Protein AF-A0A4P9YTF8-F1 (afdb_monomer_lite)

Radius of gyration: 35.46 Å; chains: 1; bounding box: 71×68×95 Å

pLDDT: mean 79.33, std 23.28, range [23.11, 98.44]

Sequence (533 aa):
MATDHIRYDVLARDALRGVLKHVLA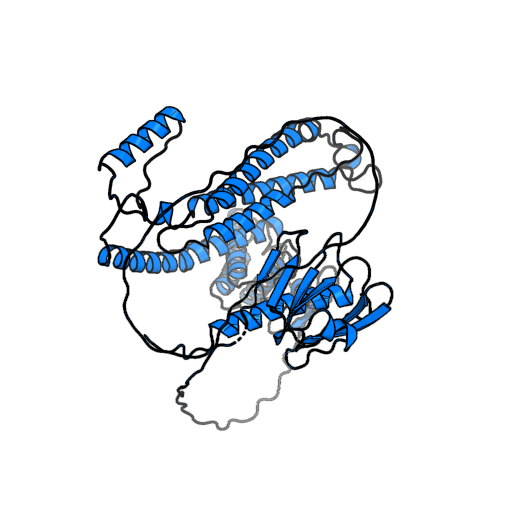DAAEHGLPGEHHFYITFMSKAEGVKISPRLLSQYPQEMTVILQHQFWDLVVTDDRFEVGLSFNGIPERLVIPFSAIKSFFDPSVQFGLQFEPVEESAAAADAPTVETLPVAAAPEAPAETDGEPVKQGEGAEVVRLDRFRKKRTAVASIGCEVLDFGIPKTHRKSIMAAQKKTTRTETDTFGPIEVPADHYWGAQTERSKHNFKIGNERMPMPIVRALAMVKLASAQTNLELGLLDQRRARAIVRAAREVIDGKLDDNFPLVVWQTGSGTQTNMNLNEVIANRASELLGGEPGTKKPVHPNDHVNMSQSSNDSFPTAMHIAAAERITHDLIPALTILLKALRQKEKAFAKIGGTAVGTGLNSKPRFAKLFAKQVASLTKLPFTSAQNKFEALASNDAYVFVHGAINSMATGLFKIANDIRLLGSGPRSGLGELILPENEPGSSIMPGKIFGNQTAITVAGSQGHFELNVYKPVLAHCMLQSIQLMADVARSFTEHCVVGIRADEKRID

InterPro domains:
  IPR000362 Fumarate lyase family [PR00149] (329-347)
  IPR000362 Fumarate lyase family [PR00149] (420-447)
  IPR000362 Fumarate lyase family [PR00149] (466-482)
  IPR005677 Fumarate hydratase, class II [PTHR11444] (190-376)
  IPR007481 Stringent starvation protein B [PF04386] (12-159)
  IPR008948 L-Aspartase-like [SSF48557] (200-532)
  IPR022761 Fumarate lyase, N-terminal [PF00206] (207-376)
  IPR024083 Fumarase/histidase, N-terminal [G3DSA:1.10.275.10] (200-332)
  IPR036760 SspB-like superfamily [G3DSA:2.30.30.220] (1-118)
  IPR036760 SspB-like superfamily [SSF101738] (4-116)

Organism: NCBI:txid1712513

Structure (mmCIF, N/CA/C/O backbone):
data_AF-A0A4P9YTF8-F1
#
_entry.id   AF-A0A4P9YTF8-F1
#
loop_
_atom_site.group_PDB
_atom_site.id
_atom_site.type_symbol
_atom_site.label_atom_id
_atom_site.label_alt_id
_atom_site.label_comp_id
_atom_site.label_asym_id
_atom_site.label_entity_id
_atom_site.label_seq_id
_atom_site.pdbx_PDB_ins_code
_atom_site.Cartn_x
_atom_site.Cartn_y
_atom_site.Cartn_z
_atom_site.occupancy
_atom_site.B_iso_or_equiv
_atom_site.auth_seq_id
_atom_site.auth_comp_id
_atom_site.auth_asym_id
_atom_site.auth_atom_id
_atom_site.pdbx_PDB_model_num
ATOM 1 N N . MET A 1 1 ? 28.345 -24.044 37.548 1.00 43.84 1 MET A N 1
ATOM 2 C CA . MET A 1 1 ? 27.914 -22.795 36.881 1.00 43.84 1 MET A CA 1
ATOM 3 C C . MET A 1 1 ? 28.983 -22.408 35.873 1.00 43.84 1 MET A C 1
ATOM 5 O O . MET A 1 1 ? 30.146 -22.687 36.141 1.00 43.84 1 MET A O 1
ATOM 9 N N . ALA A 1 2 ? 28.613 -21.836 34.727 1.00 44.56 2 ALA A N 1
ATOM 10 C CA . ALA A 1 2 ? 29.581 -21.314 33.761 1.00 44.56 2 ALA A CA 1
ATOM 11 C C . ALA A 1 2 ? 29.960 -19.871 34.127 1.00 44.56 2 ALA A C 1
ATOM 13 O O . ALA A 1 2 ? 29.093 -19.092 34.518 1.00 44.56 2 ALA A O 1
ATOM 14 N N . THR A 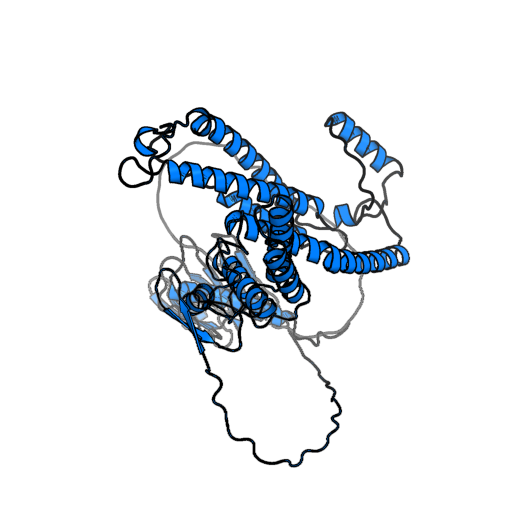1 3 ? 31.235 -19.516 34.001 1.00 43.81 3 THR A N 1
ATOM 15 C CA . THR A 1 3 ? 31.723 -18.142 34.187 1.00 43.81 3 THR A CA 1
ATOM 16 C C . THR A 1 3 ? 31.198 -17.246 33.055 1.00 43.81 3 THR A C 1
ATOM 18 O O . THR A 1 3 ? 31.310 -17.643 31.893 1.00 43.81 3 THR A O 1
ATOM 21 N N . ASP A 1 4 ? 30.669 -16.043 33.340 1.00 51.97 4 ASP A N 1
ATOM 22 C CA . ASP A 1 4 ? 30.296 -15.090 32.271 1.00 51.97 4 ASP A CA 1
ATOM 23 C C . ASP A 1 4 ? 31.542 -14.570 31.540 1.00 51.97 4 ASP A C 1
ATOM 25 O O . ASP A 1 4 ? 32.189 -13.587 31.928 1.00 51.97 4 ASP A O 1
ATOM 29 N N . HIS A 1 5 ? 31.838 -15.232 30.427 1.00 57.41 5 HIS A N 1
ATOM 30 C CA . HIS A 1 5 ? 32.914 -14.874 29.525 1.00 57.41 5 HIS A CA 1
ATOM 31 C C . HIS A 1 5 ? 32.518 -13.839 28.454 1.00 57.41 5 HIS A C 1
ATOM 33 O O . HIS A 1 5 ? 33.279 -13.630 27.516 1.00 57.41 5 HIS A O 1
ATOM 39 N N . ILE A 1 6 ? 31.368 -13.153 28.532 1.00 65.62 6 ILE A N 1
ATOM 40 C CA . ILE A 1 6 ? 30.933 -12.212 27.472 1.00 65.62 6 ILE A CA 1
ATOM 41 C C . ILE A 1 6 ? 30.528 -10.837 28.010 1.00 65.62 6 ILE A C 1
ATOM 43 O O . ILE A 1 6 ? 29.897 -10.039 27.327 1.00 65.62 6 ILE A O 1
ATOM 47 N N . ARG A 1 7 ? 31.096 -10.421 29.151 1.00 64.62 7 ARG A N 1
ATOM 48 C CA . ARG A 1 7 ? 31.203 -8.975 29.455 1.00 64.62 7 ARG A CA 1
ATOM 49 C C . ARG A 1 7 ? 29.799 -8.345 29.708 1.00 64.62 7 ARG A C 1
ATOM 51 O O . ARG A 1 7 ? 29.705 -7.119 29.738 1.00 64.62 7 ARG A O 1
ATOM 58 N N . TYR A 1 8 ? 28.720 -9.125 29.853 1.00 65.25 8 TYR A N 1
ATOM 59 C CA . TYR A 1 8 ? 27.355 -8.662 29.545 1.00 65.25 8 TYR A CA 1
ATOM 60 C C . TYR A 1 8 ? 26.780 -7.693 30.576 1.00 65.25 8 TYR A C 1
ATOM 62 O O . TYR A 1 8 ? 26.285 -6.627 30.208 1.00 65.25 8 TYR A O 1
ATOM 70 N N . ASP A 1 9 ? 26.890 -8.031 31.861 1.00 59.69 9 ASP A N 1
ATOM 71 C CA . ASP A 1 9 ? 26.256 -7.292 32.958 1.00 59.69 9 ASP A CA 1
ATOM 72 C C . ASP A 1 9 ? 26.713 -5.822 33.037 1.00 59.69 9 ASP A C 1
ATOM 74 O O . ASP A 1 9 ? 26.008 -4.963 33.561 1.00 59.69 9 ASP A O 1
ATOM 78 N N . VAL A 1 10 ? 27.890 -5.509 32.485 1.00 65.25 10 VAL A N 1
ATOM 79 C CA . VAL A 1 10 ? 28.408 -4.139 32.397 1.00 65.25 10 VAL A CA 1
ATOM 80 C C . VAL A 1 10 ? 28.419 -3.591 30.970 1.00 65.25 10 VAL A C 1
ATOM 82 O O . VAL A 1 10 ? 28.468 -2.379 30.824 1.00 65.25 10 VAL A O 1
ATOM 85 N N . LEU A 1 11 ? 28.300 -4.404 29.913 1.00 69.56 11 LEU A N 1
ATOM 86 C CA . LEU A 1 11 ? 27.902 -3.857 28.605 1.00 69.56 11 LEU A CA 1
ATOM 87 C C . LEU A 1 11 ? 26.519 -3.190 28.720 1.00 69.56 11 LEU A C 1
ATOM 89 O O . LEU A 1 11 ? 26.348 -2.068 28.254 1.00 69.56 11 LEU A O 1
ATOM 93 N N . ALA A 1 12 ? 25.588 -3.812 29.455 1.00 66.00 12 ALA A N 1
ATOM 94 C CA . ALA A 1 12 ? 24.305 -3.209 29.809 1.00 66.00 12 ALA A CA 1
ATOM 95 C C . ALA A 1 12 ? 24.459 -1.934 30.667 1.00 66.00 12 ALA A C 1
ATOM 97 O O . ALA A 1 12 ? 23.910 -0.893 30.315 1.00 66.00 12 ALA A O 1
ATOM 98 N N . ARG A 1 13 ? 25.239 -1.964 31.762 1.00 68.94 13 ARG A N 1
ATOM 99 C CA . ARG A 1 13 ? 25.428 -0.774 32.628 1.00 68.94 13 ARG A CA 1
ATOM 100 C C . ARG A 1 13 ? 26.130 0.388 31.932 1.00 68.94 13 ARG A C 1
ATOM 102 O O . ARG A 1 13 ? 25.816 1.534 32.235 1.00 68.94 13 ARG A O 1
ATOM 109 N N . ASP A 1 14 ? 27.087 0.118 31.051 1.00 68.94 14 ASP A N 1
ATOM 110 C CA . ASP A 1 14 ? 27.810 1.173 30.341 1.00 68.94 14 ASP A CA 1
ATOM 111 C C . ASP A 1 14 ? 26.921 1.775 29.232 1.00 68.94 14 ASP A C 1
ATOM 113 O O . ASP A 1 14 ? 26.930 2.989 29.045 1.00 68.94 14 ASP A O 1
ATOM 117 N N . ALA A 1 15 ? 26.046 0.978 28.600 1.00 76.25 15 ALA A N 1
ATOM 118 C CA . ALA A 1 15 ? 24.989 1.484 27.716 1.00 76.25 15 ALA A CA 1
ATOM 119 C C . ALA A 1 15 ? 23.932 2.324 28.467 1.00 76.25 15 ALA A C 1
ATOM 121 O O . ALA A 1 15 ? 23.572 3.406 28.008 1.00 76.25 15 ALA A O 1
ATOM 122 N N . LEU A 1 16 ? 23.486 1.893 29.655 1.00 77.56 16 LEU A N 1
ATOM 123 C CA . LEU A 1 16 ? 22.568 2.668 30.507 1.00 77.56 16 LEU A CA 1
ATOM 124 C C . LEU A 1 16 ? 23.203 3.971 31.027 1.00 77.56 16 LEU A C 1
ATOM 126 O O . LEU A 1 16 ? 22.519 4.983 31.154 1.00 77.56 16 LEU A O 1
ATOM 130 N N . ARG A 1 17 ? 24.521 3.990 31.269 1.00 79.94 17 ARG A N 1
ATOM 131 C CA . ARG A 1 17 ? 25.271 5.236 31.512 1.00 79.94 17 ARG A CA 1
ATOM 132 C C . ARG A 1 17 ? 25.348 6.120 30.265 1.00 79.94 17 ARG A C 1
ATOM 134 O O . ARG A 1 17 ? 25.341 7.336 30.408 1.00 79.94 17 ARG A O 1
ATOM 141 N N . GLY A 1 18 ? 25.348 5.537 29.066 1.00 81.44 18 GLY A N 1
ATOM 142 C CA . GLY A 1 18 ? 25.193 6.262 27.802 1.00 81.44 18 GLY A CA 1
ATOM 143 C C . GLY A 1 18 ? 23.864 7.021 27.699 1.00 81.44 18 GLY A C 1
ATOM 144 O O . GLY A 1 18 ? 23.867 8.167 27.259 1.00 81.44 18 GLY A O 1
ATOM 145 N N . VAL A 1 19 ? 22.756 6.441 28.183 1.00 83.50 19 VAL A N 1
ATOM 146 C CA . VAL A 1 19 ? 21.457 7.142 28.281 1.00 83.50 19 VAL A CA 1
ATOM 147 C C . VAL A 1 19 ? 21.575 8.359 29.200 1.00 83.50 19 VAL A C 1
ATOM 149 O O . VAL A 1 19 ? 21.207 9.461 28.809 1.00 83.50 19 VAL A O 1
ATOM 152 N N . LEU A 1 20 ? 22.160 8.187 30.390 1.00 85.00 20 LEU A N 1
ATOM 153 C CA . LEU A 1 20 ? 22.369 9.292 31.328 1.00 85.00 20 LEU A CA 1
ATOM 154 C C . LEU A 1 20 ? 23.300 10.379 30.762 1.00 85.00 20 LEU A C 1
ATOM 156 O O . LEU A 1 20 ? 23.028 11.564 30.929 1.00 85.00 20 LEU A O 1
ATOM 160 N N . LYS A 1 21 ? 24.367 9.997 30.051 1.00 88.81 21 LYS A N 1
ATOM 161 C CA . LYS A 1 21 ? 25.242 10.945 29.348 1.00 88.81 21 LYS A CA 1
ATOM 162 C C . LYS A 1 21 ? 24.460 11.771 28.324 1.00 88.81 21 LYS A C 1
ATOM 164 O O . LYS A 1 21 ? 24.641 12.981 28.290 1.00 88.81 21 LYS A O 1
ATOM 169 N N . HIS A 1 22 ? 23.603 11.139 27.521 1.00 88.62 22 HIS A N 1
ATOM 170 C CA . HIS A 1 22 ? 22.779 11.827 26.522 1.00 88.62 22 HIS A CA 1
ATOM 171 C C . HIS A 1 22 ? 21.803 12.806 27.191 1.00 88.62 22 HIS A C 1
ATOM 173 O O . HIS A 1 22 ? 21.816 13.982 26.861 1.00 88.62 22 HIS A O 1
ATOM 179 N N . VAL A 1 23 ? 21.065 12.366 28.217 1.00 88.31 23 VAL A N 1
ATOM 180 C CA . VAL A 1 23 ? 20.126 13.220 28.973 1.00 88.31 23 VAL A CA 1
ATOM 181 C C . VAL A 1 23 ? 20.815 14.446 29.589 1.00 88.31 23 VAL A C 1
ATOM 183 O O . VAL A 1 23 ? 20.271 15.546 29.529 1.00 88.31 23 VAL A O 1
ATOM 186 N N . LEU A 1 24 ? 22.021 14.294 30.151 1.00 89.00 24 LEU A N 1
ATOM 187 C CA . LEU A 1 24 ? 22.770 15.439 30.685 1.00 89.00 24 LEU A CA 1
ATOM 188 C C . LEU A 1 24 ? 23.413 16.308 29.595 1.00 89.00 24 LEU A C 1
ATOM 190 O O . LEU A 1 24 ? 23.619 17.492 29.837 1.00 89.00 24 LEU A O 1
ATOM 194 N N . ALA A 1 25 ? 23.757 15.754 28.428 1.00 88.56 25 ALA A N 1
ATOM 195 C CA . ALA A 1 25 ? 24.313 16.522 27.313 1.00 88.56 25 ALA A CA 1
ATOM 196 C C . ALA A 1 25 ? 23.235 17.401 26.662 1.00 88.56 25 ALA A C 1
ATOM 198 O O . ALA A 1 25 ? 23.452 18.595 26.474 1.00 88.56 25 ALA A O 1
ATOM 199 N N . ASP A 1 26 ? 22.046 16.846 26.431 1.00 86.31 26 ASP A N 1
ATOM 200 C CA . ASP A 1 26 ? 20.897 17.583 25.905 1.00 86.31 26 ASP A CA 1
ATOM 201 C C . ASP A 1 26 ? 20.505 18.715 26.870 1.00 86.31 26 ASP A C 1
ATOM 203 O O . ASP A 1 26 ? 20.289 19.848 26.439 1.00 86.31 26 ASP A O 1
ATOM 207 N N . ALA A 1 27 ? 20.519 18.437 28.183 1.00 86.31 27 ALA A N 1
ATOM 208 C CA . ALA A 1 27 ? 20.287 19.426 29.238 1.00 86.31 27 ALA A CA 1
ATOM 209 C C . ALA A 1 27 ? 21.423 20.457 29.410 1.00 86.31 27 ALA A C 1
ATOM 211 O O . ALA A 1 27 ? 21.187 21.537 29.953 1.00 86.31 27 ALA A O 1
ATOM 212 N N . ALA A 1 28 ? 22.644 20.151 28.961 1.00 85.94 28 ALA A N 1
ATOM 213 C CA . ALA A 1 28 ? 23.760 21.097 28.925 1.00 85.94 28 ALA A CA 1
ATOM 214 C C . ALA A 1 28 ? 23.636 22.084 27.755 1.00 85.94 28 ALA A C 1
ATOM 216 O O . ALA A 1 28 ? 23.964 23.258 27.904 1.00 85.94 28 ALA A O 1
ATOM 217 N N . GLU A 1 29 ? 23.157 21.611 26.602 1.00 84.81 29 GLU A N 1
ATOM 218 C CA . GLU A 1 29 ? 22.992 22.418 25.388 1.00 84.81 29 GLU A CA 1
ATOM 219 C C . GLU A 1 29 ? 21.699 23.255 25.405 1.00 84.81 29 GLU A C 1
ATOM 221 O O . GLU A 1 29 ? 21.708 24.407 24.971 1.00 84.81 29 GLU A O 1
ATOM 226 N N . HIS A 1 30 ? 20.603 22.715 25.951 1.00 82.69 30 HIS A N 1
ATOM 227 C CA . HIS A 1 30 ? 19.265 23.323 25.880 1.00 82.69 30 HIS A CA 1
ATOM 228 C C . HIS A 1 30 ? 18.701 23.796 27.233 1.00 82.69 30 HIS A C 1
ATOM 230 O O . HIS A 1 30 ? 17.647 24.433 27.267 1.00 82.69 30 HIS A O 1
ATOM 236 N N . GLY A 1 31 ? 19.376 23.492 28.347 1.00 79.06 31 GLY A N 1
ATOM 237 C CA . GLY A 1 31 ? 18.795 23.589 29.689 1.00 79.06 31 GLY A CA 1
ATOM 238 C C . GLY A 1 31 ? 17.821 22.440 29.989 1.00 79.06 31 GLY A C 1
ATOM 239 O O . GLY A 1 31 ? 17.573 21.572 29.152 1.00 79.06 31 GLY A O 1
ATOM 240 N N . LEU A 1 32 ? 17.255 22.416 31.200 1.00 79.25 32 LEU A N 1
ATOM 241 C CA . LEU A 1 32 ? 16.230 21.427 31.552 1.00 79.25 32 LEU A CA 1
ATOM 242 C C . LEU A 1 32 ? 14.880 21.809 30.914 1.00 79.25 32 LEU A C 1
ATOM 244 O O . LEU A 1 32 ? 14.420 22.936 31.113 1.00 79.25 32 LEU A O 1
ATOM 248 N N . PRO A 1 33 ? 14.228 20.909 30.154 1.00 66.62 33 PRO A N 1
ATOM 249 C CA . PRO A 1 33 ? 12.942 21.200 29.534 1.00 66.62 33 PRO A CA 1
ATOM 250 C C . PRO A 1 33 ? 11.803 21.136 30.564 1.00 66.62 33 PRO A C 1
ATOM 252 O O . PRO A 1 33 ? 11.663 20.150 31.282 1.00 66.62 33 PRO A O 1
ATOM 255 N N . GLY A 1 34 ? 10.933 22.148 30.595 1.00 75.56 34 GLY A N 1
ATOM 256 C CA . GLY A 1 34 ? 9.731 22.152 31.444 1.00 75.56 34 GLY A CA 1
ATOM 257 C C . GLY A 1 34 ? 10.029 21.943 32.937 1.00 75.56 34 GLY A C 1
ATOM 258 O O . GLY A 1 34 ? 10.942 22.551 33.483 1.00 75.56 34 GLY A O 1
ATOM 259 N N . GLU A 1 35 ? 9.261 21.064 33.585 1.00 77.25 35 GLU A N 1
ATOM 260 C CA . GLU A 1 35 ? 9.380 20.741 35.021 1.00 77.25 35 GLU A CA 1
ATOM 261 C C . GLU A 1 35 ? 10.365 19.584 35.317 1.00 77.25 35 GLU A C 1
ATOM 263 O O . GLU A 1 35 ? 10.378 19.027 36.422 1.00 77.25 35 GLU A O 1
ATOM 268 N N . HIS A 1 36 ? 11.165 19.146 34.337 1.00 81.81 36 HIS A N 1
ATOM 269 C CA . HIS A 1 36 ? 12.118 18.048 34.527 1.00 81.81 36 HIS A CA 1
ATOM 270 C C . HIS A 1 36 ? 13.233 18.437 35.503 1.00 81.81 36 HIS A C 1
ATOM 272 O O . HIS A 1 36 ? 13.834 19.506 35.383 1.00 81.81 36 HIS A O 1
ATOM 278 N N . HIS A 1 37 ? 13.536 17.557 36.461 1.00 86.25 37 HIS A N 1
ATOM 279 C CA . HIS A 1 37 ? 14.640 17.768 37.396 1.00 86.25 37 HIS A CA 1
ATOM 280 C C . HIS A 1 37 ? 15.275 16.459 37.868 1.00 86.25 37 HIS A C 1
ATOM 282 O O . HIS A 1 37 ? 14.602 15.455 38.082 1.00 86.25 37 HIS A O 1
ATOM 288 N N . PHE A 1 38 ? 16.601 16.461 37.995 1.00 89.62 38 PHE A N 1
ATOM 289 C CA . PHE A 1 38 ? 17.399 15.235 38.024 1.00 89.62 38 PHE A CA 1
ATOM 290 C C . PHE A 1 38 ? 18.110 15.032 39.360 1.00 89.62 38 PHE A C 1
ATOM 292 O O . PHE A 1 38 ? 19.009 15.797 39.709 1.00 89.62 38 PHE A O 1
ATOM 299 N N . TYR A 1 39 ? 17.771 13.951 40.062 1.00 89.62 39 TYR A N 1
ATOM 300 C CA . TYR A 1 39 ? 18.417 13.508 41.298 1.00 89.62 39 TYR A CA 1
ATOM 301 C C . TYR A 1 39 ? 19.579 12.578 40.932 1.00 89.62 39 TYR A C 1
ATOM 303 O O . TYR A 1 39 ? 19.372 11.405 40.613 1.00 89.62 39 TYR A O 1
ATOM 311 N N . ILE A 1 40 ? 20.807 13.100 40.942 1.00 90.75 40 ILE A N 1
ATOM 312 C CA . ILE A 1 40 ? 22.014 12.395 40.492 1.00 90.75 40 ILE A CA 1
ATOM 313 C C . ILE A 1 40 ? 22.856 11.980 41.698 1.00 90.75 40 ILE A C 1
ATOM 315 O O . ILE A 1 40 ? 23.479 12.802 42.368 1.00 90.75 40 ILE A O 1
ATOM 319 N N . THR A 1 41 ? 22.871 10.682 41.970 1.00 91.44 41 THR A N 1
ATOM 320 C CA . THR A 1 41 ? 23.426 10.050 43.171 1.00 91.44 41 THR A CA 1
ATOM 321 C C . THR A 1 41 ? 24.792 9.456 42.863 1.00 91.44 41 THR A C 1
ATOM 323 O O . THR A 1 41 ? 24.877 8.542 42.047 1.00 91.44 41 THR A O 1
ATOM 326 N N . PHE A 1 42 ? 25.865 9.912 43.516 1.00 91.69 42 PHE A N 1
ATOM 327 C CA . PHE A 1 42 ? 27.242 9.481 43.228 1.00 91.69 42 PHE A CA 1
ATOM 328 C C . PHE A 1 42 ? 28.100 9.268 44.487 1.00 91.69 42 PHE A C 1
ATOM 330 O O . PHE A 1 42 ? 27.911 9.905 45.526 1.00 91.69 42 PHE A O 1
ATOM 337 N N . MET A 1 43 ? 29.048 8.337 44.404 1.00 89.62 43 MET A N 1
ATOM 338 C CA . MET A 1 43 ? 29.990 8.020 45.483 1.00 89.62 43 MET A CA 1
ATOM 339 C C . MET A 1 43 ? 30.982 9.182 45.681 1.00 89.62 43 MET A C 1
ATOM 341 O O . MET A 1 43 ? 31.853 9.384 44.837 1.00 89.62 43 MET A O 1
ATOM 345 N N . SER A 1 44 ? 30.913 9.920 46.793 1.00 89.38 44 SER A N 1
ATOM 346 C CA . SER A 1 44 ? 31.718 11.137 47.033 1.00 89.38 44 SER A CA 1
ATOM 347 C C . SER A 1 44 ? 33.235 10.913 47.011 1.00 89.38 44 SER A C 1
ATOM 349 O O . SER A 1 44 ? 33.994 11.851 46.789 1.00 89.38 44 SER A O 1
ATOM 351 N N . LYS A 1 45 ? 33.676 9.675 47.276 1.00 87.75 45 LYS A N 1
ATOM 352 C CA . LYS A 1 45 ? 35.088 9.251 47.314 1.00 87.75 45 LYS A CA 1
ATOM 353 C C . LYS A 1 45 ? 35.508 8.364 46.134 1.00 87.75 45 LYS A C 1
ATOM 355 O O . LYS A 1 45 ? 36.585 7.774 46.183 1.00 87.75 45 LYS A O 1
ATOM 360 N N . ALA A 1 46 ? 34.676 8.214 45.102 1.00 84.50 46 ALA A N 1
ATOM 361 C CA . ALA A 1 46 ? 35.065 7.435 43.929 1.00 84.50 46 ALA A CA 1
ATOM 362 C C . ALA A 1 46 ? 36.167 8.130 43.115 1.00 84.50 46 ALA A C 1
ATOM 364 O O . ALA A 1 46 ? 36.277 9.356 43.083 1.00 84.50 46 ALA A O 1
ATOM 365 N N . GLU A 1 47 ? 36.975 7.321 42.434 1.00 82.38 47 GLU A N 1
ATOM 366 C CA . GLU A 1 47 ? 38.074 7.789 41.595 1.00 82.38 47 GLU A CA 1
ATOM 367 C C . GLU A 1 47 ? 37.584 8.789 40.533 1.00 82.38 47 GLU A C 1
ATOM 369 O O . GLU A 1 47 ? 36.597 8.551 39.837 1.00 82.38 47 GLU A O 1
ATOM 374 N N . GLY A 1 48 ? 38.269 9.931 40.436 1.00 84.81 48 GLY A N 1
ATOM 375 C CA . GLY A 1 48 ? 37.937 11.020 39.513 1.00 84.81 48 GLY A CA 1
ATOM 376 C C . GLY A 1 48 ? 36.855 11.999 39.995 1.00 84.81 48 GLY A C 1
ATOM 377 O O . GLY A 1 48 ? 36.718 13.058 39.382 1.00 84.81 48 GLY A O 1
ATOM 378 N N . VAL A 1 49 ? 36.132 11.714 41.087 1.00 91.38 49 VAL A N 1
ATOM 379 C CA . VAL A 1 49 ? 35.202 12.684 41.692 1.00 91.38 49 VAL A CA 1
ATOM 380 C C . VAL A 1 49 ? 35.986 13.844 42.312 1.00 91.38 49 VAL A C 1
ATOM 382 O O . VAL A 1 49 ? 36.952 13.630 43.045 1.00 91.38 49 VAL A O 1
ATOM 385 N N . LYS A 1 50 ? 35.558 15.084 42.049 1.00 92.44 50 LYS A N 1
ATOM 386 C CA . LYS A 1 50 ? 36.064 16.285 42.731 1.00 92.44 50 LYS A CA 1
ATOM 387 C C . LYS A 1 50 ? 34.894 17.084 43.294 1.00 92.44 50 LYS A C 1
ATOM 389 O O . LYS A 1 50 ? 34.072 17.595 42.539 1.00 92.44 50 LYS A O 1
ATOM 394 N N . ILE A 1 51 ? 34.866 17.202 44.615 1.00 91.75 51 ILE A N 1
ATOM 395 C CA . ILE A 1 51 ? 33.996 18.084 45.404 1.00 91.75 51 ILE A CA 1
ATOM 396 C C . ILE A 1 51 ? 34.875 18.743 46.483 1.00 91.75 51 ILE A C 1
ATOM 398 O O . ILE A 1 51 ? 35.978 18.252 46.745 1.00 91.75 51 ILE A O 1
ATOM 402 N N . SER A 1 52 ? 34.454 19.849 47.106 1.00 89.81 52 SER A N 1
ATOM 403 C CA . SER A 1 52 ? 35.311 20.501 48.111 1.00 89.81 52 SER A CA 1
ATOM 404 C C . SER A 1 52 ? 35.505 19.647 49.377 1.00 89.81 52 SER A C 1
ATOM 406 O O . SER A 1 52 ? 34.660 18.807 49.700 1.00 89.81 52 SER A O 1
ATOM 408 N N . PRO A 1 53 ? 36.555 19.908 50.182 1.00 87.06 53 PRO A N 1
ATOM 409 C CA . PRO A 1 53 ? 36.702 19.310 51.511 1.00 87.06 53 PRO A CA 1
ATOM 410 C C . PRO A 1 53 ? 35.516 19.584 52.454 1.00 87.06 53 PRO A C 1
ATOM 412 O O . PRO A 1 53 ? 35.283 18.807 53.380 1.00 87.06 53 PRO A O 1
ATOM 415 N N . ARG A 1 54 ? 34.734 20.650 52.212 1.00 90.25 54 ARG A N 1
ATOM 416 C CA . ARG A 1 54 ? 33.509 20.966 52.962 1.00 90.25 54 ARG A CA 1
ATOM 417 C C . ARG A 1 54 ? 32.416 19.945 52.644 1.00 90.25 54 ARG A C 1
ATOM 419 O O . ARG A 1 54 ? 31.963 19.240 53.541 1.00 90.25 54 ARG A O 1
ATOM 426 N N . LEU A 1 55 ? 32.073 19.777 51.366 1.00 86.69 55 LEU A N 1
ATOM 427 C CA . LEU A 1 55 ? 31.091 18.770 50.945 1.00 86.69 55 LEU A CA 1
ATOM 428 C C . LEU A 1 55 ? 31.570 17.340 51.232 1.00 86.69 55 LEU A C 1
ATOM 430 O O . LEU A 1 55 ? 30.774 16.504 51.643 1.00 86.69 55 LEU A O 1
ATOM 434 N N . LEU A 1 56 ? 32.869 17.059 51.095 1.00 88.56 56 LEU A N 1
ATOM 435 C CA . LEU A 1 56 ? 33.435 15.732 51.359 1.00 88.56 56 LEU A CA 1
ATOM 436 C C . LEU A 1 56 ? 33.491 15.367 52.850 1.00 88.56 56 LEU A C 1
ATOM 438 O O . LEU A 1 56 ? 33.515 14.183 53.179 1.00 88.56 56 LEU A O 1
ATOM 442 N N . SER A 1 57 ? 33.511 16.344 53.760 1.00 86.81 57 SER A N 1
ATOM 443 C CA . SER A 1 57 ? 33.388 16.073 55.200 1.00 86.81 57 SER A CA 1
ATOM 444 C C . SER A 1 57 ? 31.925 15.939 55.637 1.00 86.81 57 SER A C 1
ATOM 446 O O . SER A 1 57 ? 31.632 15.094 56.480 1.00 86.81 57 SER A O 1
ATOM 448 N N . GLN A 1 58 ? 31.003 16.684 55.015 1.00 85.31 58 GLN A N 1
ATOM 449 C CA . GLN A 1 58 ? 29.560 16.593 55.272 1.00 85.31 58 GLN A CA 1
ATOM 450 C C . GLN A 1 58 ? 28.902 15.340 54.654 1.00 85.31 58 GLN A C 1
ATOM 452 O O . GLN A 1 58 ? 28.040 14.730 55.282 1.00 85.31 58 GLN A O 1
ATOM 457 N N . TYR A 1 59 ? 29.341 14.912 53.465 1.00 86.94 59 TYR A N 1
ATOM 458 C CA . TYR A 1 59 ? 28.820 13.750 52.729 1.00 86.94 59 TYR A CA 1
ATOM 459 C C . TYR A 1 59 ? 29.942 12.729 52.435 1.00 86.94 59 TYR A C 1
ATOM 461 O O . TYR A 1 59 ? 30.294 12.491 51.275 1.00 86.94 59 TYR A O 1
ATOM 469 N N . PRO A 1 60 ? 30.544 12.106 53.471 1.00 82.69 60 PRO A N 1
ATOM 470 C CA . PRO A 1 60 ? 31.861 11.464 53.390 1.00 82.69 60 PRO A CA 1
ATOM 471 C C . PRO A 1 60 ? 31.901 10.086 52.729 1.00 82.69 60 PRO A C 1
ATOM 473 O O . PRO A 1 60 ? 32.980 9.507 52.622 1.00 82.69 60 PRO A O 1
ATOM 476 N N . GLN A 1 61 ? 30.767 9.538 52.310 1.00 83.56 61 GLN A N 1
ATOM 477 C CA . GLN A 1 61 ? 30.714 8.330 51.478 1.00 83.56 61 GLN A CA 1
ATOM 478 C C . GLN A 1 61 ? 30.062 8.640 50.131 1.00 83.56 61 GLN A C 1
ATOM 480 O O . GLN A 1 61 ? 30.507 8.182 49.080 1.00 83.56 61 GLN A O 1
ATOM 485 N N . GLU A 1 62 ? 28.978 9.408 50.186 1.00 88.00 62 GLU A N 1
ATOM 486 C CA . GLU A 1 62 ? 27.854 9.276 49.279 1.00 88.00 62 GLU A CA 1
ATOM 487 C C . GLU A 1 62 ? 27.051 10.587 49.262 1.00 88.00 62 GLU A C 1
ATOM 489 O O . GLU A 1 62 ? 26.490 10.975 50.285 1.00 88.00 62 GLU A O 1
ATOM 494 N N . MET A 1 63 ? 27.002 11.264 48.111 1.00 89.75 63 MET A N 1
ATOM 495 C CA . MET A 1 63 ? 26.274 12.521 47.894 1.00 89.75 63 MET A CA 1
ATOM 496 C C . MET A 1 63 ? 25.286 12.369 46.729 1.00 89.75 63 MET A C 1
ATOM 498 O O . MET A 1 63 ? 25.457 11.506 45.863 1.00 89.75 63 MET A O 1
ATOM 502 N N . THR A 1 64 ? 24.213 13.150 46.721 1.00 91.12 64 THR A N 1
ATOM 503 C CA . THR A 1 64 ? 23.312 13.303 45.569 1.00 91.12 64 THR A CA 1
ATOM 504 C C . THR A 1 64 ? 23.112 14.790 45.338 1.00 91.12 64 THR A C 1
ATOM 506 O O . THR A 1 64 ? 23.120 15.567 46.292 1.00 91.12 64 THR A O 1
ATOM 509 N N . VAL A 1 65 ? 22.961 15.181 44.079 1.00 88.88 65 VAL A N 1
ATOM 510 C CA . VAL A 1 65 ? 22.648 16.556 43.682 1.00 88.88 65 VAL A CA 1
ATOM 511 C C . VAL A 1 65 ? 21.376 16.591 42.859 1.00 88.88 65 VAL A C 1
ATOM 513 O O . VAL A 1 65 ? 21.057 15.620 42.177 1.00 88.88 65 VAL A O 1
ATOM 516 N N . ILE A 1 66 ? 20.667 17.712 42.933 1.00 87.75 66 ILE A N 1
ATOM 517 C CA . ILE A 1 66 ? 19.434 17.956 42.190 1.00 87.75 66 ILE A CA 1
ATOM 518 C C . ILE A 1 66 ? 19.732 19.030 41.148 1.00 87.75 66 ILE A C 1
ATOM 520 O O . ILE A 1 66 ? 20.058 20.163 41.502 1.00 87.75 66 ILE A O 1
ATOM 524 N N . LEU A 1 67 ? 19.644 18.675 39.867 1.00 87.50 67 LEU A N 1
ATOM 525 C CA . LEU A 1 67 ? 19.649 19.655 38.783 1.00 87.50 67 LEU A CA 1
ATOM 526 C C . LEU A 1 67 ? 18.197 20.068 38.535 1.00 87.50 67 LEU A C 1
ATOM 528 O O . LEU A 1 67 ? 17.396 19.239 38.114 1.00 87.50 67 LEU A O 1
ATOM 532 N N . GLN A 1 68 ? 17.863 21.320 38.856 1.00 78.69 68 GLN A N 1
ATOM 533 C CA . GLN A 1 68 ? 16.517 21.892 38.731 1.00 78.69 68 GLN A CA 1
ATOM 534 C C . GLN A 1 68 ? 16.618 23.370 38.309 1.00 78.69 68 GLN A C 1
ATOM 536 O O . GLN A 1 68 ? 16.984 23.658 37.176 1.00 78.69 68 GLN A O 1
ATOM 541 N N . HIS A 1 69 ? 16.354 24.326 39.206 1.00 66.19 69 HIS A N 1
ATOM 542 C CA . HIS A 1 69 ? 16.197 25.738 38.829 1.00 66.19 69 HIS A CA 1
ATOM 543 C C . HIS A 1 69 ? 17.503 26.547 38.747 1.00 66.19 69 HIS A C 1
ATOM 545 O O . HIS A 1 69 ? 17.521 27.577 38.078 1.00 66.19 69 HIS A O 1
ATOM 551 N N . GLN A 1 70 ? 18.576 26.143 39.440 1.00 68.44 70 GLN A N 1
ATOM 552 C CA . GLN A 1 70 ? 19.848 26.883 39.456 1.00 68.44 70 GLN A CA 1
ATOM 553 C C . GLN A 1 70 ? 21.064 25.949 39.451 1.00 68.44 70 GLN A C 1
ATOM 555 O O . GLN A 1 70 ? 21.538 25.496 40.491 1.00 68.44 70 GLN A O 1
ATOM 560 N N . PHE A 1 71 ? 21.589 25.718 38.252 1.00 86.06 71 PHE A N 1
ATOM 561 C CA . PHE A 1 71 ? 22.918 25.174 37.995 1.00 86.06 71 PHE A CA 1
ATOM 562 C C . PHE A 1 71 ? 23.562 25.977 36.855 1.00 86.06 71 PHE A C 1
ATOM 564 O O . PHE A 1 71 ? 22.865 26.656 36.101 1.00 86.06 71 PHE A O 1
ATOM 571 N N . TRP A 1 72 ? 24.885 25.930 36.735 1.00 86.12 72 TRP A N 1
ATOM 572 C CA . TRP A 1 72 ? 25.632 26.592 35.657 1.00 86.12 72 TRP A CA 1
ATOM 573 C C . TRP A 1 72 ? 26.840 25.746 35.246 1.00 86.12 72 TRP A C 1
ATOM 575 O O . TRP A 1 72 ? 27.165 24.768 35.917 1.00 86.12 72 TRP A O 1
ATOM 585 N N . ASP A 1 73 ? 27.493 26.096 34.135 1.00 88.06 73 ASP A N 1
ATOM 586 C CA . ASP A 1 73 ? 28.648 25.375 33.576 1.00 88.06 73 ASP A CA 1
ATOM 587 C C . ASP A 1 73 ? 28.469 23.842 33.522 1.00 88.06 73 ASP A C 1
ATOM 589 O O . ASP A 1 73 ? 29.418 23.098 33.788 1.00 88.06 73 ASP A O 1
ATOM 593 N N . LEU A 1 74 ? 27.259 23.351 33.209 1.00 91.25 74 LEU A N 1
ATOM 594 C CA . LEU A 1 74 ? 27.042 21.921 32.991 1.00 91.25 74 LEU A CA 1
ATOM 595 C C . LEU A 1 74 ? 27.796 21.514 31.721 1.00 91.25 74 LEU A C 1
ATOM 597 O O . LEU A 1 74 ? 27.416 21.893 30.619 1.00 91.25 74 LEU A O 1
ATOM 601 N N . VAL A 1 75 ? 28.882 20.762 31.878 1.00 90.50 75 VAL A N 1
ATOM 602 C CA . VAL A 1 75 ? 29.724 20.297 30.769 1.00 90.50 75 VAL A CA 1
ATOM 603 C C . VAL A 1 75 ? 29.792 18.782 30.816 1.00 90.50 75 VAL A C 1
ATOM 605 O O . VAL A 1 75 ? 30.296 18.205 31.779 1.00 90.50 75 VAL A O 1
ATOM 608 N N . VAL A 1 76 ? 29.307 18.130 29.761 1.00 91.06 76 VAL A N 1
ATOM 609 C CA . VAL A 1 76 ? 29.315 16.669 29.629 1.00 91.06 76 VAL A CA 1
ATOM 610 C C . VAL A 1 76 ? 30.417 16.226 28.673 1.00 91.06 76 VAL A C 1
ATOM 612 O O . VAL A 1 76 ? 30.580 16.765 27.584 1.00 91.06 76 VAL A O 1
ATOM 615 N N . THR A 1 77 ? 31.174 15.215 29.090 1.00 90.25 77 THR A N 1
ATOM 616 C CA . THR A 1 77 ? 32.250 14.577 28.318 1.00 90.25 77 THR A CA 1
ATOM 617 C C . THR A 1 77 ? 31.987 13.072 28.202 1.00 90.25 77 THR A C 1
ATOM 619 O O . THR A 1 77 ? 30.961 12.577 28.671 1.00 90.25 77 THR A O 1
ATOM 622 N N . ASP A 1 78 ? 32.881 12.314 27.565 1.00 82.06 78 ASP A N 1
ATOM 623 C CA . ASP A 1 78 ? 32.690 10.871 27.364 1.00 82.06 78 ASP A CA 1
ATOM 624 C C . ASP A 1 78 ? 32.697 10.046 28.662 1.00 82.06 78 ASP A C 1
ATOM 626 O O . ASP A 1 78 ? 32.016 9.023 28.728 1.00 82.06 78 ASP A O 1
ATOM 630 N N . ASP A 1 79 ? 33.427 10.485 29.693 1.00 86.88 79 ASP A N 1
ATOM 631 C CA . ASP A 1 79 ? 33.623 9.753 30.952 1.00 86.88 79 ASP A CA 1
ATOM 632 C C . ASP A 1 79 ? 32.955 10.397 32.179 1.00 86.88 79 ASP A C 1
ATOM 634 O O . ASP A 1 79 ? 32.680 9.705 33.166 1.00 86.88 79 ASP A O 1
ATOM 638 N N . ARG A 1 80 ? 32.667 11.704 32.131 1.00 91.19 80 ARG A N 1
ATOM 639 C CA . ARG A 1 80 ? 32.183 12.494 33.275 1.00 91.19 80 ARG A CA 1
ATOM 640 C C . ARG A 1 80 ? 31.318 13.684 32.875 1.00 91.19 80 ARG A C 1
ATOM 642 O O . ARG A 1 80 ? 31.347 14.120 31.724 1.00 91.19 80 ARG A O 1
ATOM 649 N N . PHE A 1 81 ? 30.633 14.261 33.858 1.00 94.44 81 PHE A N 1
ATOM 650 C CA . PHE A 1 81 ? 30.103 15.618 33.770 1.00 94.44 81 PHE A CA 1
ATOM 651 C C . PHE A 1 81 ? 30.716 16.527 34.844 1.00 94.44 81 PHE A C 1
ATOM 653 O O . PHE A 1 81 ? 31.170 16.065 35.894 1.00 94.44 81 PHE A O 1
ATOM 660 N N . GLU A 1 82 ? 30.746 17.824 34.567 1.00 95.12 82 GLU A N 1
ATOM 661 C CA . GLU A 1 82 ? 31.081 18.884 35.516 1.00 95.12 82 GLU A CA 1
ATOM 662 C C . GLU A 1 82 ? 29.880 19.818 35.652 1.00 95.12 82 GLU A C 1
ATOM 664 O O . GLU A 1 82 ? 29.163 20.010 34.674 1.00 95.12 82 GLU A O 1
ATOM 669 N N . VAL A 1 83 ? 29.630 20.372 36.842 1.00 93.75 83 VAL A N 1
ATOM 670 C CA . VAL A 1 83 ? 28.509 21.300 37.070 1.00 93.75 83 VAL A CA 1
ATOM 671 C C . VAL A 1 83 ? 28.788 22.256 38.230 1.00 93.75 83 VAL A C 1
ATOM 673 O O . VAL A 1 83 ? 29.352 21.860 39.252 1.00 93.75 83 VAL A O 1
ATOM 676 N N . GLY A 1 84 ? 28.393 23.518 38.084 1.00 91.38 84 GLY A N 1
ATOM 677 C CA . GLY A 1 84 ? 28.327 24.509 39.154 1.00 91.38 84 GLY A CA 1
ATOM 678 C C . GLY A 1 84 ? 26.979 24.468 39.875 1.00 91.38 84 GLY A C 1
ATOM 679 O O . GLY A 1 84 ? 25.930 24.526 39.234 1.00 91.38 84 GLY A O 1
ATOM 680 N N . LEU A 1 85 ? 27.011 24.358 41.205 1.00 89.62 85 LEU A N 1
ATOM 681 C CA . LEU A 1 85 ? 25.841 24.300 42.087 1.00 89.62 85 LEU A CA 1
ATOM 682 C C . LEU A 1 85 ? 26.081 25.130 43.356 1.00 89.62 85 LEU A C 1
ATOM 684 O O . LEU A 1 85 ? 27.215 25.267 43.815 1.00 89.62 85 LEU A O 1
ATOM 688 N N . SER A 1 86 ? 25.021 25.687 43.946 1.00 85.44 86 SER A N 1
ATOM 689 C CA . SER A 1 86 ? 25.117 26.488 45.175 1.00 85.44 86 SER A CA 1
ATOM 690 C C . SER A 1 86 ? 24.707 25.673 46.400 1.00 85.44 86 SER A C 1
ATOM 692 O O . SER A 1 86 ? 23.571 25.216 46.494 1.00 85.44 86 SER A O 1
ATOM 694 N N . PHE A 1 87 ? 25.619 25.514 47.362 1.00 84.00 87 PHE A N 1
ATOM 695 C CA . PHE A 1 87 ? 25.387 24.766 48.600 1.00 84.00 87 PHE A CA 1
ATOM 696 C C . PHE A 1 87 ? 25.375 25.721 49.793 1.00 84.00 87 PHE A C 1
ATOM 698 O O . PHE A 1 87 ? 26.427 26.195 50.245 1.00 84.00 87 PHE A O 1
ATOM 705 N N . ASN A 1 88 ? 24.167 26.002 50.291 1.00 81.94 88 ASN A N 1
ATOM 706 C CA . ASN A 1 88 ? 23.866 27.011 51.313 1.00 81.94 88 ASN A CA 1
ATOM 707 C C . ASN A 1 88 ? 24.417 28.400 50.935 1.00 81.94 88 ASN A C 1
ATOM 709 O O . ASN A 1 88 ? 25.151 29.024 51.699 1.00 81.94 88 ASN A O 1
ATOM 713 N N . GLY A 1 89 ? 24.111 28.848 49.711 1.00 78.50 89 GLY A N 1
ATOM 714 C CA . GLY A 1 89 ? 24.527 30.147 49.167 1.00 78.50 89 GLY A CA 1
ATOM 715 C C . GLY A 1 89 ? 25.986 30.230 48.699 1.00 78.50 89 GLY A C 1
ATOM 716 O O . GLY A 1 89 ? 26.373 31.239 48.117 1.00 78.50 89 GLY A O 1
ATOM 717 N N . ILE A 1 90 ? 26.794 29.189 48.925 1.00 82.50 90 ILE A N 1
ATOM 718 C CA . ILE A 1 90 ? 28.199 29.139 48.507 1.00 82.50 90 ILE A CA 1
ATOM 719 C C . ILE A 1 90 ? 28.313 28.330 47.202 1.00 82.50 90 ILE A C 1
ATOM 721 O O . ILE A 1 90 ? 27.987 27.139 47.212 1.00 82.50 90 ILE A O 1
ATOM 725 N N . PRO A 1 91 ? 28.769 28.941 46.090 1.00 86.50 91 PRO A N 1
ATOM 726 C CA . PRO A 1 91 ? 28.926 28.257 44.811 1.00 86.50 91 PRO A CA 1
ATOM 727 C C . PRO A 1 91 ? 30.107 27.280 44.838 1.00 86.50 91 PRO A C 1
ATOM 729 O O . PRO A 1 91 ? 31.228 27.652 45.185 1.00 86.50 91 PRO A O 1
ATOM 732 N N . GLU A 1 92 ? 29.874 26.040 44.415 1.00 88.94 92 GLU A N 1
ATOM 733 C CA . GLU A 1 92 ? 30.900 25.012 44.246 1.00 88.94 92 GLU A CA 1
ATOM 734 C C . GLU A 1 92 ? 30.765 24.329 42.877 1.00 88.94 92 GLU A C 1
ATOM 736 O O . GLU A 1 92 ? 29.663 24.036 42.415 1.00 88.94 92 GLU A O 1
ATOM 741 N N . ARG A 1 93 ? 31.901 24.052 42.224 1.00 91.81 93 ARG A N 1
ATOM 742 C CA . ARG A 1 93 ? 31.957 23.277 40.977 1.00 91.81 93 ARG A CA 1
ATOM 743 C C . ARG A 1 93 ? 32.309 21.831 41.297 1.00 91.81 93 ARG A C 1
ATOM 745 O O . ARG A 1 93 ? 33.360 21.567 41.880 1.00 91.81 93 ARG A O 1
ATOM 752 N N . LEU A 1 94 ? 31.436 20.912 40.906 1.00 93.25 94 LEU A N 1
ATOM 753 C CA . LEU A 1 94 ? 31.611 19.476 41.085 1.00 93.25 94 LEU A CA 1
ATOM 754 C C . LEU A 1 94 ? 32.090 18.837 39.777 1.00 93.25 94 LEU A C 1
ATOM 756 O O . LEU A 1 94 ? 31.706 19.267 38.691 1.00 93.25 94 LEU A O 1
ATOM 760 N N . VAL A 1 95 ? 32.896 17.784 39.889 1.00 95.00 95 VAL A N 1
ATOM 761 C CA . VAL A 1 95 ? 33.322 16.920 38.775 1.00 95.00 95 VAL A CA 1
ATOM 762 C C . VAL A 1 95 ? 32.925 15.493 39.129 1.00 95.00 95 VAL A C 1
ATOM 764 O O . VAL A 1 95 ? 33.366 14.979 40.156 1.00 95.00 95 VAL A O 1
ATOM 767 N N . ILE A 1 96 ? 32.073 14.866 38.317 1.00 93.81 96 ILE A N 1
ATOM 768 C CA . ILE A 1 96 ? 31.426 13.586 38.631 1.00 93.81 96 ILE A CA 1
ATOM 769 C C . ILE A 1 96 ? 31.550 12.637 37.423 1.00 93.81 96 ILE A C 1
ATOM 771 O O . ILE A 1 96 ? 30.826 12.779 36.434 1.00 93.81 96 ILE A O 1
ATOM 775 N N . PRO A 1 97 ? 32.452 11.640 37.478 1.00 92.19 97 PRO A N 1
ATOM 776 C CA . PRO A 1 97 ? 32.504 10.555 36.503 1.00 92.19 97 PRO A CA 1
ATOM 777 C C . PRO A 1 97 ? 31.211 9.747 36.453 1.00 92.19 97 PRO A C 1
ATOM 779 O O . PRO A 1 97 ? 30.669 9.370 37.492 1.00 92.19 97 PRO A O 1
ATOM 782 N N . PHE A 1 98 ? 30.752 9.383 35.251 1.00 90.00 98 PHE A N 1
ATOM 783 C CA . PHE A 1 98 ? 29.576 8.522 35.089 1.00 90.00 98 PHE A CA 1
ATOM 784 C C . PHE A 1 98 ? 29.770 7.177 35.803 1.00 90.00 98 PHE A C 1
ATOM 786 O O . PHE A 1 98 ? 28.819 6.619 36.348 1.00 90.00 98 PHE A O 1
ATOM 793 N N . SER A 1 99 ? 31.010 6.682 35.881 1.00 86.56 99 SER A N 1
ATOM 794 C CA . SER A 1 99 ? 31.408 5.492 36.645 1.00 86.56 99 SER A CA 1
ATOM 795 C C . SER A 1 99 ? 31.125 5.581 38.153 1.00 86.56 99 SER A C 1
ATOM 797 O O . SER A 1 99 ? 30.850 4.544 38.758 1.00 86.56 99 SER A O 1
ATOM 799 N N . ALA A 1 100 ? 31.147 6.785 38.738 1.00 88.81 100 ALA A N 1
ATOM 800 C CA . ALA A 1 100 ? 30.881 7.054 40.154 1.00 88.81 100 ALA A CA 1
ATOM 801 C C . ALA A 1 100 ? 29.384 7.195 40.486 1.00 88.81 100 ALA A C 1
ATOM 803 O O . ALA A 1 100 ? 29.008 7.145 41.661 1.00 88.81 100 ALA A O 1
ATOM 804 N N . ILE A 1 101 ? 28.531 7.369 39.471 1.00 89.06 101 ILE A N 1
ATOM 805 C CA . ILE A 1 101 ? 27.079 7.480 39.636 1.00 89.06 101 ILE A CA 1
ATOM 806 C C . ILE A 1 101 ? 26.498 6.110 40.005 1.00 89.06 101 ILE A C 1
ATOM 808 O O . ILE A 1 101 ? 26.780 5.100 39.352 1.00 89.06 101 ILE A O 1
ATOM 812 N N . LYS A 1 102 ? 25.684 6.118 41.060 1.00 88.38 102 LYS A N 1
ATOM 813 C CA . LYS A 1 102 ? 24.982 5.009 41.715 1.00 88.38 102 LYS A CA 1
ATOM 814 C C . LYS A 1 102 ? 23.481 5.017 41.425 1.00 88.38 102 LYS A C 1
ATOM 816 O O . LYS A 1 102 ? 22.903 3.944 41.312 1.00 88.38 102 LYS A O 1
ATOM 821 N N . SER A 1 103 ? 22.855 6.180 41.252 1.00 88.81 103 SER A N 1
ATOM 822 C CA . SER A 1 103 ? 21.500 6.267 40.693 1.00 88.81 103 SER A CA 1
ATOM 823 C C . SER A 1 103 ? 21.221 7.609 40.016 1.00 88.81 103 SER A C 1
ATOM 825 O O . SER A 1 103 ? 21.904 8.604 40.255 1.00 88.81 103 SER A O 1
ATOM 827 N N . PHE A 1 104 ? 20.215 7.603 39.150 1.00 90.56 104 PHE A N 1
ATOM 828 C CA . PHE A 1 104 ? 19.579 8.769 38.550 1.00 90.56 104 PHE A CA 1
ATOM 829 C C . PHE A 1 104 ? 18.068 8.613 38.724 1.00 90.56 104 PHE A C 1
ATOM 831 O O . PHE A 1 104 ? 17.553 7.510 38.527 1.00 90.56 104 PHE A O 1
ATOM 838 N N . PHE A 1 105 ? 17.362 9.686 39.069 1.00 88.38 105 PHE A N 1
ATOM 839 C CA . PHE A 1 105 ? 15.902 9.700 39.096 1.00 88.38 105 PHE A CA 1
ATOM 840 C C . PHE A 1 105 ? 15.357 11.041 38.608 1.00 88.38 105 PHE A C 1
ATOM 842 O O . PHE A 1 105 ? 15.889 12.094 38.958 1.00 88.38 105 PHE A O 1
ATOM 849 N N . ASP A 1 106 ? 14.289 10.972 37.822 1.00 86.38 106 ASP A N 1
ATOM 850 C CA . ASP A 1 106 ? 13.485 12.093 37.353 1.00 86.38 106 ASP A CA 1
ATOM 851 C C . ASP A 1 106 ? 12.027 11.844 37.790 1.00 86.38 106 ASP A C 1
ATOM 853 O O . ASP A 1 106 ? 11.346 10.992 37.202 1.00 86.38 106 ASP A O 1
ATOM 857 N N . PRO A 1 107 ? 11.536 12.518 38.849 1.00 79.06 107 PRO A N 1
ATOM 858 C CA . PRO A 1 107 ? 10.191 12.294 39.366 1.00 79.06 107 PRO A CA 1
ATOM 859 C C . PRO A 1 107 ? 9.109 12.801 38.411 1.00 79.06 107 PRO A C 1
ATOM 861 O O . PRO A 1 107 ? 8.002 12.264 38.437 1.00 79.06 107 PRO A O 1
ATOM 864 N N . SER A 1 108 ? 9.417 13.778 37.551 1.00 80.50 108 SER A N 1
ATOM 865 C CA . SER A 1 108 ? 8.457 14.437 36.657 1.00 80.50 108 SER A CA 1
ATOM 866 C C . SER A 1 108 ? 7.871 13.469 35.621 1.00 80.50 108 SER A C 1
ATOM 868 O O . SER A 1 108 ? 6.751 13.660 35.153 1.00 80.50 108 SER A O 1
ATOM 870 N N . VAL A 1 109 ? 8.596 12.384 35.322 1.00 83.75 109 VAL A N 1
ATOM 871 C CA . VAL A 1 109 ? 8.139 11.238 34.511 1.00 83.75 109 VAL A CA 1
ATOM 872 C C . VAL A 1 109 ? 8.301 9.885 35.229 1.00 83.75 109 VAL A C 1
ATOM 874 O O . VAL A 1 109 ? 8.203 8.833 34.600 1.00 83.75 109 VAL A O 1
ATOM 877 N N . GLN A 1 110 ? 8.554 9.901 36.544 1.00 79.00 110 GLN A N 1
ATOM 878 C CA . GLN A 1 110 ? 8.818 8.729 37.399 1.00 79.00 110 GLN A CA 1
ATOM 879 C C . GLN A 1 110 ? 9.895 7.761 36.858 1.00 79.00 110 GLN A C 1
ATOM 881 O O . GLN A 1 110 ? 9.843 6.552 37.096 1.00 79.00 110 GLN A O 1
ATOM 886 N N . PHE A 1 111 ? 10.897 8.275 36.140 1.00 82.56 111 PHE A N 1
ATOM 887 C CA . PHE A 1 111 ? 11.928 7.460 35.496 1.00 82.56 111 PHE A CA 1
ATOM 888 C C . PHE A 1 111 ? 13.185 7.343 36.365 1.00 82.56 111 PHE A C 1
ATOM 890 O O . PHE A 1 111 ? 13.762 8.348 36.776 1.00 82.56 111 PHE A O 1
ATOM 897 N N . GLY A 1 112 ? 13.645 6.113 36.622 1.00 83.19 112 GLY A N 1
ATOM 898 C CA . GLY A 1 112 ? 14.791 5.845 37.493 1.00 83.19 112 GLY A CA 1
ATOM 899 C C . GLY A 1 112 ? 15.764 4.806 36.947 1.00 83.19 112 GLY A C 1
ATOM 900 O O . GLY A 1 112 ? 15.364 3.789 36.385 1.00 83.19 112 GLY A O 1
ATOM 901 N N . LEU A 1 113 ? 17.057 5.045 37.174 1.00 84.69 113 LEU A N 1
ATOM 902 C CA . LEU A 1 113 ? 18.156 4.123 36.890 1.00 84.69 113 LEU A CA 1
ATOM 903 C C . LEU A 1 113 ? 18.978 3.903 38.164 1.00 84.69 113 LEU A C 1
ATOM 905 O O . LEU A 1 113 ? 19.390 4.865 38.812 1.00 84.69 113 LEU A O 1
ATOM 909 N N . GLN A 1 114 ? 19.270 2.647 38.503 1.00 82.06 114 GLN A N 1
ATOM 910 C CA . GLN A 1 114 ? 20.205 2.288 39.574 1.00 82.06 114 GLN A CA 1
ATOM 911 C C . GLN A 1 114 ? 21.424 1.558 38.999 1.00 82.06 114 GLN A C 1
ATOM 913 O O . GLN A 1 114 ? 21.329 0.773 38.058 1.00 82.06 114 GLN A O 1
ATOM 918 N N . PHE A 1 115 ? 22.594 1.849 39.563 1.00 79.69 115 PHE A N 1
ATOM 919 C CA . PHE A 1 115 ? 23.907 1.484 39.036 1.00 79.69 115 PHE A CA 1
ATOM 920 C C . PHE A 1 115 ? 24.801 0.807 40.087 1.00 79.69 115 PHE A C 1
ATOM 922 O O . PHE A 1 115 ? 26.000 1.082 40.129 1.00 79.69 115 PHE A O 1
ATOM 929 N N . GLU A 1 116 ? 24.224 -0.088 40.898 1.00 56.69 116 GLU A N 1
ATOM 930 C CA . GLU A 1 116 ? 24.881 -1.268 41.498 1.00 56.69 116 GLU A CA 1
ATOM 931 C C . GLU A 1 116 ? 26.450 -1.257 41.506 1.00 56.69 116 GLU A C 1
ATOM 933 O O . GLU A 1 116 ? 27.056 -1.679 40.503 1.00 56.69 116 GLU A O 1
ATOM 938 N N . PRO A 1 117 ? 27.116 -0.788 42.601 1.00 48.88 117 PRO A N 1
ATOM 939 C CA . PRO A 1 117 ? 28.631 -0.540 42.652 1.00 48.88 117 PRO A CA 1
ATOM 940 C C . PRO A 1 117 ? 30.768 -2.160 44.048 1.00 48.88 117 PRO A C 1
ATOM 942 O O . PRO A 1 117 ? 30.773 -2.651 45.205 1.00 48.88 117 PRO A O 1
ATOM 945 N N . VAL A 1 118 ? 32.034 -2.547 43.661 1.00 41.72 118 VAL A N 1
ATOM 946 C CA . VAL A 1 118 ? 32.332 -3.907 43.148 1.00 41.72 118 VAL A CA 1
ATOM 947 C C . VAL A 1 118 ? 32.759 -4.848 44.284 1.00 41.72 118 VAL A C 1
ATOM 949 O O . VAL A 1 118 ? 33.732 -4.546 44.967 1.00 41.72 118 VAL A O 1
ATOM 952 N N . GLU A 1 119 ? 32.162 -6.044 44.354 1.00 30.17 119 GLU A N 1
ATOM 953 C CA . GLU A 1 119 ? 32.662 -7.192 45.135 1.00 30.17 119 GLU A CA 1
ATOM 954 C C . GLU A 1 119 ? 32.800 -8.437 44.228 1.00 30.17 119 GLU A C 1
ATOM 956 O O . GLU A 1 119 ? 32.162 -8.516 43.174 1.00 30.17 119 GLU A O 1
ATOM 961 N N . GLU A 1 120 ? 33.720 -9.355 44.552 1.00 34.28 120 GLU A N 1
ATOM 962 C CA . GLU A 1 120 ? 34.264 -10.334 43.592 1.00 34.28 120 GLU A CA 1
ATOM 963 C C . GLU A 1 120 ? 34.097 -11.808 44.014 1.00 34.28 120 GLU A C 1
ATOM 965 O O . GLU A 1 120 ? 34.475 -12.180 45.116 1.00 34.28 120 GLU A O 1
ATOM 970 N N . SER A 1 121 ? 33.691 -12.654 43.052 1.00 31.72 121 SER A N 1
ATOM 971 C CA . SER A 1 121 ? 33.962 -14.108 42.964 1.00 31.72 121 SER A CA 1
ATOM 972 C C . SER A 1 121 ? 33.442 -15.064 44.062 1.00 31.72 121 SER A C 1
ATOM 974 O O . SER A 1 121 ? 34.032 -15.130 45.134 1.00 31.72 121 SER A O 1
ATOM 976 N N . ALA A 1 122 ? 32.555 -16.010 43.688 1.00 26.19 122 ALA A N 1
ATOM 977 C CA . ALA A 1 122 ? 32.850 -17.465 43.752 1.00 26.19 122 ALA A CA 1
ATOM 978 C C . ALA A 1 122 ? 31.729 -18.395 43.209 1.00 26.19 122 ALA A C 1
ATOM 980 O O . ALA A 1 122 ? 30.573 -18.247 43.574 1.00 26.19 122 ALA A O 1
ATOM 981 N N . ALA A 1 123 ? 32.146 -19.419 42.442 1.00 27.41 123 ALA A N 1
ATOM 982 C CA . ALA A 1 123 ? 31.651 -20.815 42.391 1.00 27.41 123 ALA A CA 1
ATOM 983 C C . ALA A 1 123 ? 30.140 -21.175 42.219 1.00 27.41 123 ALA A C 1
ATOM 985 O O . ALA A 1 123 ? 29.252 -20.346 42.095 1.00 27.41 123 ALA A O 1
ATOM 986 N N . ALA A 1 124 ? 29.884 -22.489 42.115 1.00 32.31 124 ALA A N 1
ATOM 987 C CA . ALA A 1 124 ? 28.565 -23.147 42.128 1.00 32.31 124 ALA A CA 1
ATOM 988 C C . ALA A 1 124 ? 28.243 -23.640 43.568 1.00 32.31 124 ALA A C 1
ATOM 990 O O . ALA A 1 124 ? 29.158 -23.677 44.384 1.00 32.31 124 ALA A O 1
ATOM 991 N N . ALA A 1 125 ? 27.033 -24.068 43.954 1.00 28.03 125 ALA A N 1
ATOM 992 C CA . ALA A 1 125 ? 26.038 -24.855 43.213 1.00 28.03 125 ALA A CA 1
ATOM 993 C C . ALA A 1 125 ? 24.609 -24.781 43.821 1.00 28.03 125 ALA A C 1
ATOM 995 O O . ALA A 1 125 ? 24.367 -23.995 44.728 1.00 28.03 125 ALA A O 1
ATOM 996 N N . ASP A 1 126 ? 23.724 -25.647 43.309 1.00 25.72 126 ASP A N 1
ATOM 997 C CA . ASP A 1 126 ? 22.403 -26.063 43.814 1.00 25.72 126 ASP A CA 1
ATOM 998 C C . ASP A 1 126 ? 21.261 -25.036 43.966 1.00 25.72 126 ASP A C 1
ATOM 1000 O O . ASP A 1 126 ? 21.434 -23.827 44.075 1.00 25.72 126 ASP A O 1
ATOM 1004 N N . ALA A 1 127 ? 20.042 -25.581 43.921 1.00 30.84 127 ALA A N 1
ATOM 1005 C CA . ALA A 1 127 ? 18.784 -24.926 44.276 1.00 30.84 127 ALA A CA 1
ATOM 1006 C C . ALA A 1 127 ? 18.247 -25.573 45.565 1.00 30.84 127 ALA A C 1
ATOM 1008 O O . ALA A 1 127 ? 18.582 -26.729 45.840 1.00 30.84 127 ALA A O 1
ATOM 1009 N N . PRO A 1 128 ? 17.357 -24.898 46.315 1.00 34.62 128 PRO A N 1
ATOM 1010 C CA . PRO A 1 128 ? 15.974 -25.384 46.240 1.00 34.62 128 PRO A CA 1
ATOM 1011 C C . PRO A 1 128 ? 14.863 -24.329 46.446 1.00 34.62 128 PRO A C 1
ATOM 1013 O O . PRO A 1 128 ? 15.033 -23.341 47.148 1.00 34.62 128 PRO A O 1
ATOM 1016 N N . THR A 1 129 ? 13.673 -24.690 45.945 1.00 24.55 129 THR A N 1
ATOM 1017 C CA . THR A 1 129 ? 12.319 -24.355 46.460 1.00 24.55 129 THR A CA 1
ATOM 1018 C C . THR A 1 129 ? 11.835 -22.898 46.563 1.00 24.55 129 THR A C 1
ATOM 1020 O O . THR A 1 129 ? 12.578 -21.940 46.712 1.00 24.55 129 THR A O 1
ATOM 1023 N N . VAL A 1 130 ? 10.508 -22.765 46.477 1.00 37.31 130 VAL A N 1
ATOM 1024 C CA . VAL A 1 130 ? 9.742 -21.517 46.595 1.00 37.31 130 VAL A CA 1
ATOM 1025 C C . VAL A 1 130 ? 9.166 -21.407 48.005 1.00 37.31 130 VAL A C 1
ATOM 1027 O O . VAL A 1 130 ? 8.537 -22.358 48.464 1.00 37.31 130 VAL A O 1
ATOM 1030 N N . GLU A 1 131 ? 9.250 -20.225 48.617 1.00 24.86 131 GLU A N 1
ATOM 1031 C CA . GLU A 1 131 ? 8.255 -19.773 49.595 1.00 24.86 131 GLU A CA 1
ATOM 1032 C C . GLU A 1 131 ? 7.509 -18.545 49.060 1.00 24.86 131 GLU A C 1
ATOM 1034 O O . GLU A 1 131 ? 8.068 -17.689 48.374 1.00 24.86 131 GLU A O 1
ATOM 1039 N N . THR A 1 132 ? 6.215 -18.481 49.358 1.00 30.08 132 THR A N 1
ATOM 1040 C CA . THR A 1 132 ? 5.318 -17.362 49.041 1.00 30.08 132 THR A CA 1
ATOM 1041 C C . THR A 1 132 ? 4.805 -16.750 50.332 1.00 30.08 132 THR A C 1
ATOM 1043 O O . THR A 1 132 ? 4.430 -17.530 51.201 1.00 30.08 132 THR A O 1
ATOM 1046 N N . LEU A 1 133 ? 4.686 -15.417 50.406 1.00 25.61 133 LEU A N 1
ATOM 1047 C CA . LEU A 1 133 ? 3.699 -14.623 51.175 1.00 25.61 133 LEU A CA 1
ATOM 1048 C C . LEU A 1 133 ? 4.153 -13.141 51.206 1.00 25.61 133 LEU A C 1
ATOM 1050 O O . LEU A 1 133 ? 5.356 -12.892 51.166 1.00 25.61 133 LEU A O 1
ATOM 1054 N N . PRO A 1 134 ? 3.256 -12.158 51.409 1.00 28.77 134 PRO A N 1
ATOM 1055 C CA . PRO A 1 134 ? 1.881 -12.029 50.924 1.00 28.77 134 PRO A CA 1
ATOM 1056 C C . PRO A 1 134 ? 1.717 -10.799 49.996 1.00 28.77 134 PRO A C 1
ATOM 1058 O O . PRO A 1 134 ? 2.611 -9.967 49.865 1.00 28.77 134 PRO A O 1
ATOM 1061 N N . VAL A 1 135 ? 0.538 -10.633 49.386 1.00 32.88 135 VAL A N 1
ATOM 1062 C CA . VAL A 1 135 ? 0.171 -9.374 48.706 1.00 32.88 135 VAL A CA 1
ATOM 1063 C C . VAL A 1 135 ? -0.285 -8.348 49.748 1.00 32.88 135 VAL A C 1
ATOM 1065 O O . VAL A 1 135 ? -1.237 -8.607 50.482 1.00 32.88 135 VAL A O 1
ATOM 1068 N N . ALA A 1 136 ? 0.359 -7.179 49.791 1.00 28.95 136 ALA A N 1
ATOM 1069 C CA . ALA A 1 136 ? -0.150 -6.019 50.522 1.00 28.95 136 ALA A CA 1
ATOM 1070 C C . ALA A 1 136 ? -1.238 -5.309 49.695 1.00 28.95 136 ALA A C 1
ATOM 1072 O O . ALA A 1 136 ? -1.084 -5.129 48.487 1.00 28.95 136 ALA A O 1
ATOM 1073 N N . ALA A 1 137 ? -2.342 -4.920 50.337 1.00 28.75 137 ALA A N 1
ATOM 1074 C CA . ALA A 1 137 ? -3.433 -4.204 49.679 1.00 28.75 137 ALA A CA 1
ATOM 1075 C C . ALA A 1 137 ? -3.071 -2.731 49.417 1.00 28.75 137 ALA A C 1
ATOM 1077 O O . ALA A 1 137 ? -2.337 -2.116 50.192 1.00 28.75 137 ALA A O 1
ATOM 1078 N N . ALA A 1 138 ? -3.621 -2.158 48.345 1.00 28.83 138 ALA A N 1
ATOM 1079 C CA . ALA A 1 138 ? -3.547 -0.721 48.097 1.00 28.83 138 ALA A CA 1
ATOM 1080 C C . ALA A 1 138 ? -4.469 0.045 49.073 1.00 28.83 138 ALA A C 1
ATOM 1082 O O . ALA A 1 138 ? -5.571 -0.441 49.344 1.00 28.83 138 ALA A O 1
ATOM 1083 N N . PRO A 1 139 ? -4.072 1.229 49.577 1.00 29.00 139 PRO A N 1
ATOM 1084 C CA . PRO A 1 139 ? -4.978 2.122 50.295 1.00 29.00 139 PRO A CA 1
ATOM 1085 C C . PRO A 1 139 ? -6.058 2.692 49.366 1.00 29.00 139 PRO A C 1
ATOM 1087 O O . PRO A 1 139 ? -5.797 2.954 48.190 1.00 29.00 139 PRO A O 1
ATOM 1090 N N . GLU A 1 140 ? -7.254 2.927 49.902 1.00 28.75 140 GLU A N 1
ATOM 1091 C CA . GLU A 1 140 ? -8.331 3.631 49.197 1.00 28.75 140 GLU A CA 1
ATOM 1092 C C . GLU A 1 140 ? -8.075 5.151 49.148 1.00 28.75 140 GLU A C 1
ATOM 1094 O O . GLU A 1 140 ? -7.360 5.708 49.984 1.00 28.75 140 GLU A O 1
ATOM 1099 N N . ALA A 1 141 ? -8.661 5.830 48.159 1.00 26.00 141 ALA A N 1
ATOM 1100 C CA . ALA A 1 141 ? -8.520 7.275 47.982 1.00 26.00 141 ALA A CA 1
ATOM 1101 C C . ALA A 1 141 ? -9.498 8.068 48.883 1.00 26.00 141 ALA A C 1
ATOM 1103 O O . ALA A 1 141 ? -10.676 7.708 48.949 1.00 26.00 141 ALA A O 1
ATOM 1104 N N . PRO A 1 142 ? -9.062 9.168 49.530 1.00 28.30 142 PRO A N 1
ATOM 1105 C CA . PRO A 1 142 ? -9.962 10.132 50.169 1.00 28.30 142 PRO A CA 1
ATOM 1106 C C . PRO A 1 142 ? -10.829 10.902 49.155 1.00 28.30 142 PRO A C 1
ATOM 1108 O O . PRO A 1 142 ? -10.486 10.996 47.977 1.00 28.30 142 PRO A O 1
ATOM 1111 N N . ALA A 1 143 ? -11.945 11.463 49.629 1.00 28.30 143 ALA A N 1
ATOM 1112 C CA . ALA A 1 143 ? -12.944 12.163 48.816 1.00 28.30 143 ALA A CA 1
ATOM 1113 C C . ALA A 1 143 ? -12.677 13.679 48.639 1.00 28.30 143 ALA A C 1
ATOM 1115 O O . ALA A 1 143 ? -11.751 14.239 49.223 1.00 28.30 143 ALA A O 1
ATOM 1116 N N . GLU A 1 144 ? -13.516 14.324 47.824 1.00 30.28 144 GLU A N 1
ATOM 1117 C CA . GLU A 1 144 ? -13.457 15.738 47.419 1.00 30.28 144 GLU A CA 1
ATOM 1118 C C . GLU A 1 144 ? -13.699 16.744 48.566 1.00 30.28 144 GLU A C 1
ATOM 1120 O O . GLU A 1 144 ? -14.587 16.541 49.396 1.00 30.28 144 GLU A O 1
ATOM 1125 N N . THR A 1 145 ? -12.995 17.886 48.532 1.00 25.36 145 THR A N 1
ATOM 1126 C CA . THR A 1 145 ? -13.377 19.157 49.190 1.00 25.36 145 THR A CA 1
ATOM 1127 C C . THR A 1 145 ? -12.802 20.357 48.420 1.00 25.36 145 THR A C 1
ATOM 1129 O O . THR A 1 145 ? -11.630 20.319 48.045 1.00 25.36 145 THR A O 1
ATOM 1132 N N . ASP A 1 146 ? -13.581 21.427 48.235 1.00 33.53 146 ASP A N 1
ATOM 1133 C CA . ASP A 1 146 ? -13.171 22.662 47.535 1.00 33.53 146 ASP A CA 1
ATOM 1134 C C . ASP A 1 146 ? -12.136 23.524 48.296 1.00 33.53 146 ASP A C 1
ATOM 1136 O O . ASP A 1 146 ? -12.154 23.584 49.528 1.00 33.53 146 ASP A O 1
ATOM 1140 N N . GLY A 1 147 ? -11.302 24.293 47.570 1.00 25.39 147 GLY A N 1
ATOM 1141 C CA . GLY A 1 147 ? -10.509 25.392 48.154 1.00 25.39 147 GLY A CA 1
ATOM 1142 C C . GLY A 1 147 ? -9.346 25.954 47.307 1.00 25.39 147 GLY A C 1
ATOM 1143 O O . GLY A 1 147 ? -8.377 25.259 47.023 1.00 25.39 147 GLY A O 1
ATOM 1144 N N . GLU A 1 148 ? -9.398 27.252 46.990 1.00 24.80 148 GLU A N 1
ATOM 1145 C CA . GLU A 1 148 ? -8.287 28.097 46.487 1.00 24.80 148 GLU A CA 1
ATOM 1146 C C . GLU A 1 148 ? -7.681 28.964 47.632 1.00 24.80 148 GLU A C 1
ATOM 1148 O O . GLU A 1 148 ? -8.338 29.084 48.671 1.00 24.80 148 GLU A O 1
ATOM 1153 N N . PRO A 1 149 ? -6.538 29.694 47.479 1.00 39.78 149 PRO A N 1
ATOM 1154 C CA . PRO A 1 149 ? -5.457 29.613 46.470 1.00 39.78 149 PRO A CA 1
ATOM 1155 C C . PRO A 1 149 ? -3.986 29.721 47.010 1.00 39.78 149 PRO A C 1
ATOM 1157 O O . PRO A 1 149 ? -3.714 30.360 48.020 1.00 39.78 149 PRO A O 1
ATOM 1160 N N . VAL A 1 150 ? -3.020 29.221 46.214 1.00 31.27 150 VAL A N 1
ATOM 1161 C CA . VAL A 1 150 ? -1.621 29.712 45.978 1.00 31.27 150 VAL A CA 1
ATOM 1162 C C . VAL A 1 150 ? -0.637 29.999 47.148 1.00 31.27 150 VAL A C 1
ATOM 1164 O O . VAL A 1 150 ? -0.799 30.964 47.895 1.00 31.27 150 VAL A O 1
ATOM 1167 N N . LYS A 1 151 ? 0.548 29.340 47.116 1.00 24.03 151 LYS A N 1
ATOM 1168 C CA . LYS A 1 151 ? 1.893 29.963 47.319 1.00 24.03 151 LYS A CA 1
ATOM 1169 C C . LYS A 1 151 ? 3.079 29.060 46.898 1.00 24.03 151 LYS A C 1
ATOM 1171 O O . LYS A 1 151 ? 2.887 27.881 46.637 1.00 24.03 151 LYS A O 1
ATOM 1176 N N . GLN A 1 152 ? 4.285 29.639 46.790 1.00 27.84 152 GLN A N 1
ATOM 1177 C CA . GLN A 1 152 ? 5.542 29.010 46.320 1.00 27.84 152 GLN A CA 1
ATOM 1178 C C . GLN A 1 152 ? 6.509 28.669 47.479 1.00 27.84 152 GLN A C 1
ATOM 1180 O O . GLN A 1 152 ? 6.536 29.424 48.451 1.00 27.84 152 GLN A O 1
ATOM 1185 N N . GLY A 1 153 ? 7.384 27.657 47.327 1.00 26.92 153 GLY A N 1
ATOM 1186 C CA . GLY A 1 153 ? 8.622 27.545 48.130 1.00 26.92 153 GLY A CA 1
ATOM 1187 C C . GLY A 1 153 ? 9.298 26.159 48.241 1.00 26.92 153 GLY A C 1
ATOM 1188 O O . GLY A 1 153 ? 8.649 25.194 48.610 1.00 26.92 153 GLY A O 1
ATOM 1189 N N . GLU A 1 154 ? 10.620 26.144 48.000 1.00 27.91 154 GLU A N 1
ATOM 1190 C CA . GLU A 1 154 ? 11.681 25.269 48.569 1.00 27.91 154 GLU A CA 1
ATOM 1191 C C . GLU A 1 154 ? 11.735 23.732 48.325 1.00 27.91 154 GLU A C 1
ATOM 1193 O O . GLU A 1 154 ? 10.970 22.959 48.882 1.00 27.91 154 GLU A O 1
ATOM 1198 N N . GLY A 1 155 ? 12.803 23.304 47.623 1.00 25.59 155 GLY A N 1
ATOM 1199 C CA . GLY A 1 155 ? 13.859 22.404 48.150 1.00 25.59 155 GLY A CA 1
ATOM 1200 C C . GLY A 1 155 ? 13.573 20.904 48.372 1.00 25.59 155 GLY A C 1
ATOM 1201 O O . GLY A 1 155 ? 12.784 20.539 49.232 1.00 25.59 155 GLY A O 1
ATOM 1202 N N . ALA A 1 156 ? 14.325 20.018 47.698 1.00 24.88 156 ALA A N 1
ATOM 1203 C CA . ALA A 1 156 ? 14.190 18.554 47.821 1.00 24.88 156 ALA A CA 1
ATOM 1204 C C . ALA A 1 156 ? 15.440 17.818 48.375 1.00 24.88 156 ALA A C 1
ATOM 1206 O O . ALA A 1 156 ? 16.537 18.375 48.443 1.00 24.88 156 ALA A O 1
ATOM 1207 N N . GLU A 1 157 ? 15.252 16.552 48.782 1.00 26.48 157 GLU A N 1
ATOM 1208 C CA . GLU A 1 157 ? 16.174 15.744 49.614 1.00 26.48 157 GLU A CA 1
ATOM 1209 C C . GLU A 1 157 ? 16.695 14.450 48.914 1.00 26.48 157 GLU A C 1
ATOM 1211 O O . GLU A 1 157 ? 16.538 14.281 47.704 1.00 26.48 157 GLU A O 1
ATOM 1216 N N . VAL A 1 158 ? 17.392 13.548 49.635 1.00 29.42 158 VAL A N 1
ATOM 1217 C CA . VAL A 1 158 ? 18.354 12.562 49.070 1.00 29.42 158 VAL A CA 1
ATOM 1218 C C . VAL A 1 158 ? 18.334 11.173 49.762 1.00 29.42 158 VAL A C 1
ATOM 1220 O O . VAL A 1 158 ? 18.611 11.088 50.954 1.00 29.42 158 VAL A O 1
ATOM 1223 N N . VAL A 1 159 ? 18.114 10.064 49.016 1.00 26.67 159 VAL A N 1
ATOM 1224 C CA . VAL A 1 159 ? 18.064 8.647 49.519 1.00 26.67 159 VAL A CA 1
ATOM 1225 C C . VAL A 1 159 ? 18.637 7.617 48.481 1.00 26.67 159 VAL A C 1
ATOM 1227 O O . VAL A 1 159 ? 18.886 8.006 47.340 1.00 26.67 159 VAL A O 1
ATOM 1230 N N . ARG A 1 160 ? 18.948 6.335 48.837 1.00 25.78 160 ARG A N 1
ATOM 1231 C CA . ARG A 1 160 ? 19.927 5.446 48.113 1.00 25.78 160 ARG A CA 1
ATOM 1232 C C . ARG A 1 160 ? 19.821 3.887 48.165 1.00 25.78 160 ARG A C 1
ATOM 1234 O O . ARG A 1 160 ? 19.493 3.350 49.214 1.00 25.78 160 ARG A O 1
ATOM 1241 N N . LEU A 1 161 ? 20.311 3.195 47.098 1.00 24.02 161 LEU A N 1
ATOM 1242 C CA . LEU A 1 161 ? 20.873 1.794 46.994 1.00 24.02 161 LEU A CA 1
ATOM 1243 C C . LEU A 1 161 ? 21.680 1.628 45.646 1.00 24.02 161 LEU A C 1
ATOM 1245 O O . LEU A 1 161 ? 21.506 2.511 44.809 1.00 24.02 161 LEU A O 1
ATOM 1249 N N . ASP A 1 162 ? 22.654 0.743 45.295 1.00 26.52 162 ASP A N 1
ATOM 1250 C CA . ASP A 1 162 ? 23.345 -0.512 45.767 1.00 26.52 162 ASP A CA 1
ATOM 1251 C C . ASP A 1 162 ? 22.711 -1.883 45.332 1.00 26.52 162 ASP A C 1
ATOM 1253 O O . ASP A 1 162 ? 21.497 -1.983 45.416 1.00 26.52 162 ASP A O 1
ATOM 1257 N N . ARG A 1 163 ? 23.389 -2.965 44.829 1.00 24.53 163 ARG A N 1
ATOM 1258 C CA . ARG A 1 163 ? 24.835 -3.358 44.636 1.00 24.53 163 ARG A CA 1
ATOM 1259 C C . ARG A 1 163 ? 25.203 -4.283 43.413 1.00 24.53 163 ARG A C 1
ATOM 1261 O O . ARG A 1 163 ? 24.405 -5.083 42.972 1.00 24.53 163 ARG A O 1
ATOM 1268 N N . PHE A 1 164 ? 26.476 -4.160 42.970 1.00 24.92 164 PHE A N 1
ATOM 1269 C CA . PHE A 1 164 ? 27.365 -4.685 41.865 1.00 24.92 164 PHE A CA 1
ATOM 1270 C C . PHE A 1 164 ? 27.497 -6.219 41.519 1.00 24.92 164 PHE A C 1
ATOM 1272 O O . PHE A 1 164 ? 27.080 -7.016 42.345 1.00 24.92 164 PHE A O 1
ATOM 1279 N N . ARG A 1 165 ? 28.212 -6.773 40.475 1.00 24.16 165 ARG A N 1
ATOM 1280 C CA . ARG A 1 165 ? 28.734 -6.429 39.080 1.00 24.16 165 ARG A CA 1
ATOM 1281 C C . ARG A 1 165 ? 29.155 -7.754 38.283 1.00 24.16 165 ARG A C 1
ATOM 1283 O O . ARG A 1 165 ? 28.383 -8.686 38.449 1.00 24.16 165 ARG A O 1
ATOM 1290 N N . LYS A 1 166 ? 30.206 -8.087 37.453 1.00 29.64 166 LYS A N 1
ATOM 1291 C CA . LYS A 1 166 ? 31.542 -7.550 36.997 1.00 29.64 166 LYS A CA 1
ATOM 1292 C C . LYS A 1 166 ? 32.297 -8.208 35.737 1.00 29.64 166 LYS A C 1
ATOM 1294 O O . LYS A 1 166 ? 33.528 -8.203 35.722 1.00 29.64 166 LYS A O 1
ATOM 1299 N N . LYS A 1 167 ? 31.679 -8.659 34.616 1.00 28.59 167 LYS A N 1
ATOM 1300 C CA . LYS A 1 167 ? 32.204 -8.511 33.191 1.00 28.59 167 LYS A CA 1
ATOM 1301 C C . LYS A 1 167 ? 33.529 -9.194 32.593 1.00 28.59 167 LYS A C 1
ATOM 1303 O O . LYS A 1 167 ? 34.537 -8.476 32.567 1.00 28.59 167 LYS A O 1
ATOM 1308 N N . ARG A 1 168 ? 33.617 -10.373 31.865 1.00 25.19 168 ARG A N 1
ATOM 1309 C CA . ARG A 1 168 ? 34.905 -10.808 31.121 1.00 25.19 168 ARG A CA 1
ATOM 1310 C C . ARG A 1 168 ? 35.009 -11.835 29.884 1.00 25.19 168 ARG A C 1
ATOM 1312 O O . ARG A 1 168 ? 35.455 -12.961 30.069 1.00 25.19 168 ARG A O 1
ATOM 1319 N N . THR A 1 169 ? 34.870 -11.370 28.614 1.00 26.39 169 THR A N 1
ATOM 1320 C CA . THR A 1 169 ? 35.605 -11.685 27.296 1.00 26.39 169 THR A CA 1
ATOM 1321 C C . THR A 1 169 ? 35.811 -13.070 26.551 1.00 26.39 169 THR A C 1
ATOM 1323 O O . THR A 1 169 ? 36.647 -13.858 26.984 1.00 26.39 169 THR A O 1
ATOM 1326 N N . ALA A 1 170 ? 35.308 -13.148 25.284 1.00 25.06 170 ALA A N 1
ATOM 1327 C CA . ALA A 1 170 ? 35.960 -13.332 23.926 1.00 25.06 170 ALA A CA 1
ATOM 1328 C C . ALA A 1 170 ? 36.486 -14.687 23.311 1.00 25.06 170 ALA A C 1
ATOM 1330 O O . ALA A 1 170 ? 36.997 -15.527 24.037 1.00 25.06 170 ALA A O 1
ATOM 1331 N N . VAL A 1 171 ? 36.435 -14.821 21.946 1.00 23.50 171 VAL A N 1
ATOM 1332 C CA . VAL A 1 171 ? 37.389 -15.449 20.939 1.00 23.50 171 VAL A CA 1
ATOM 1333 C C . VAL A 1 171 ? 36.782 -15.446 19.481 1.00 23.50 171 VAL A C 1
ATOM 1335 O O . VAL A 1 171 ? 35.686 -14.916 19.321 1.00 23.50 171 VAL A O 1
ATOM 1338 N N . ALA A 1 172 ? 37.496 -15.871 18.407 1.00 23.34 172 ALA A N 1
ATOM 1339 C CA . ALA A 1 172 ? 37.340 -15.395 16.999 1.00 23.34 172 ALA A CA 1
ATOM 1340 C C . ALA A 1 172 ? 37.413 -16.457 15.838 1.00 23.34 172 ALA A C 1
ATOM 1342 O O . ALA A 1 172 ? 37.316 -17.657 16.085 1.00 23.34 172 ALA A O 1
ATOM 1343 N N . SER A 1 173 ? 37.670 -15.994 14.588 1.00 23.73 173 SER A N 1
ATOM 1344 C CA . SER A 1 173 ? 37.798 -16.707 13.271 1.00 23.73 173 SER A CA 1
ATOM 1345 C C . SER A 1 173 ? 36.468 -17.039 12.539 1.00 23.73 173 SER A C 1
ATOM 1347 O O . SER A 1 173 ? 35.421 -16.966 13.171 1.00 23.73 173 SER A O 1
ATOM 1349 N N . ILE A 1 174 ? 36.384 -17.326 11.219 1.00 26.56 174 ILE A N 1
ATOM 1350 C CA . ILE A 1 174 ? 37.381 -17.555 10.130 1.00 26.56 174 ILE A CA 1
ATOM 1351 C C . ILE A 1 174 ? 36.836 -17.062 8.741 1.00 26.56 174 ILE A C 1
ATOM 1353 O O . ILE A 1 174 ? 35.746 -16.498 8.702 1.00 26.56 174 ILE A O 1
ATOM 1357 N N . GLY A 1 175 ? 37.551 -17.255 7.610 1.00 23.11 175 GLY A N 1
ATOM 1358 C CA . GLY A 1 175 ? 37.129 -16.889 6.230 1.00 23.11 175 GLY A CA 1
ATOM 1359 C C . GLY A 1 175 ? 37.394 -17.974 5.154 1.00 23.11 175 GLY A C 1
ATOM 1360 O O . GLY A 1 175 ? 37.854 -19.061 5.496 1.00 23.11 175 GLY A O 1
ATOM 1361 N N . CYS A 1 176 ? 37.096 -17.703 3.869 1.00 23.75 176 CYS A N 1
ATOM 1362 C CA . CYS A 1 176 ? 37.266 -18.642 2.735 1.00 23.75 176 CYS A CA 1
ATOM 1363 C C . CYS A 1 176 ? 37.495 -17.914 1.383 1.00 23.75 176 CYS A C 1
ATOM 1365 O O . CYS A 1 176 ? 37.037 -16.784 1.219 1.00 23.75 176 CYS A O 1
ATOM 1367 N N . GLU A 1 177 ? 38.187 -18.554 0.431 1.00 26.72 177 GLU A N 1
ATOM 1368 C CA . GLU A 1 177 ? 38.610 -17.999 -0.873 1.00 26.72 177 GLU A CA 1
ATOM 1369 C C . GLU A 1 177 ? 37.774 -18.523 -2.065 1.00 26.72 177 GLU A C 1
ATOM 1371 O O . GLU A 1 177 ? 36.995 -19.467 -1.932 1.00 26.72 177 GLU A O 1
ATOM 1376 N N . VAL A 1 178 ? 37.959 -17.930 -3.254 1.00 27.75 178 VAL A N 1
ATOM 1377 C CA . VAL A 1 178 ? 37.328 -18.343 -4.525 1.00 27.75 178 VAL A CA 1
ATOM 1378 C C . VAL A 1 178 ? 38.403 -18.492 -5.610 1.00 27.75 178 VAL A C 1
ATOM 1380 O O . VAL A 1 178 ? 39.323 -17.682 -5.680 1.00 27.75 178 VAL A O 1
ATOM 1383 N N . LEU A 1 179 ? 38.292 -19.526 -6.451 1.00 26.56 179 LEU A N 1
ATOM 1384 C CA . LEU A 1 179 ? 39.247 -19.830 -7.526 1.00 26.56 179 LEU A CA 1
ATOM 1385 C C . LEU A 1 179 ? 38.955 -19.043 -8.817 1.00 26.56 179 LEU A C 1
ATOM 1387 O O . LEU A 1 179 ? 37.797 -18.883 -9.199 1.00 26.56 179 LEU A O 1
ATOM 1391 N N . ASP A 1 180 ? 40.019 -18.632 -9.510 1.00 26.36 180 ASP A N 1
ATOM 1392 C CA . ASP A 1 180 ? 39.999 -17.915 -10.795 1.00 26.36 180 ASP A CA 1
ATOM 1393 C C . ASP A 1 180 ? 40.648 -18.756 -11.917 1.00 26.36 180 ASP A C 1
ATOM 1395 O O . ASP A 1 180 ? 41.516 -19.592 -11.659 1.00 26.36 180 ASP A O 1
ATOM 1399 N N . PHE A 1 181 ? 40.235 -18.527 -13.167 1.00 26.27 181 PHE A N 1
ATOM 1400 C CA . PHE A 1 181 ? 40.763 -19.172 -14.373 1.00 26.27 181 PHE A CA 1
ATOM 1401 C C . PHE A 1 181 ? 40.803 -18.185 -15.559 1.00 26.27 181 PHE A C 1
ATOM 1403 O O . PHE A 1 181 ? 39.805 -17.964 -16.247 1.00 26.27 181 PHE A O 1
ATOM 1410 N N . GLY A 1 182 ? 41.994 -17.651 -15.862 1.00 27.14 182 GLY A N 1
ATOM 1411 C CA . GLY A 1 182 ? 42.308 -17.076 -17.183 1.00 27.14 182 GLY A CA 1
ATOM 1412 C C . GLY A 1 182 ? 42.336 -18.157 -18.283 1.00 27.14 182 GLY A C 1
ATOM 1413 O O . GLY A 1 182 ? 42.137 -19.335 -18.010 1.00 27.14 182 GLY A O 1
ATOM 1414 N N . ILE A 1 183 ? 42.641 -17.889 -19.556 1.00 29.58 183 ILE A N 1
ATOM 1415 C CA . ILE A 1 183 ? 43.265 -16.754 -20.282 1.00 29.58 183 ILE A CA 1
ATOM 1416 C C . ILE A 1 183 ? 42.905 -16.954 -21.799 1.00 29.58 183 ILE A C 1
ATOM 1418 O O . ILE A 1 183 ? 42.162 -17.896 -22.078 1.00 29.58 183 ILE A O 1
ATOM 1422 N N . PRO A 1 184 ? 43.414 -16.224 -22.833 1.00 35.12 184 PRO A N 1
ATOM 1423 C CA . PRO A 1 184 ? 44.145 -14.948 -22.914 1.00 35.12 184 PRO A CA 1
ATOM 1424 C C . PRO A 1 184 ? 43.561 -13.932 -23.943 1.00 35.12 184 PRO A C 1
ATOM 1426 O O . PRO A 1 184 ? 42.602 -14.193 -24.664 1.00 35.12 184 PRO A O 1
ATOM 1429 N N . LYS A 1 185 ? 44.201 -12.757 -24.072 1.00 37.12 185 LYS A N 1
ATOM 1430 C CA . LYS A 1 185 ? 43.994 -11.781 -25.169 1.00 37.12 185 LYS A CA 1
ATOM 1431 C C . LYS A 1 185 ? 44.997 -12.015 -26.312 1.00 37.12 185 LYS A C 1
ATOM 1433 O O . LYS A 1 185 ? 46.146 -12.321 -26.009 1.00 37.12 185 LYS A O 1
ATOM 1438 N N . THR A 1 186 ? 44.650 -11.711 -27.575 1.00 33.38 186 THR A N 1
ATOM 1439 C CA . THR A 1 186 ? 45.501 -10.898 -28.497 1.00 33.38 186 THR A CA 1
ATOM 1440 C C . THR A 1 186 ? 44.869 -10.583 -29.873 1.00 33.38 186 THR A C 1
ATOM 1442 O O . THR A 1 186 ? 44.201 -11.408 -30.479 1.00 33.38 186 THR A O 1
ATOM 1445 N N . HIS A 1 187 ? 45.175 -9.378 -30.377 1.00 32.75 187 HIS A N 1
ATOM 1446 C CA . HIS A 1 187 ? 45.248 -8.942 -31.787 1.00 32.75 187 HIS A CA 1
ATOM 1447 C C . HIS A 1 187 ? 44.125 -9.241 -32.813 1.00 32.75 187 HIS A C 1
ATOM 1449 O O . HIS A 1 187 ? 44.134 -10.261 -33.496 1.00 32.75 187 HIS A O 1
ATOM 1455 N N . ARG A 1 188 ? 43.399 -8.174 -33.194 1.00 30.95 188 ARG A N 1
ATOM 1456 C CA . ARG A 1 188 ? 43.321 -7.732 -34.609 1.00 30.95 188 ARG A CA 1
ATOM 1457 C C . ARG A 1 188 ? 43.208 -6.201 -34.709 1.00 30.95 188 ARG A C 1
ATOM 1459 O O . ARG A 1 188 ? 42.984 -5.535 -33.705 1.00 30.95 188 ARG A O 1
ATOM 1466 N N . LYS A 1 189 ? 43.509 -5.645 -35.890 1.00 29.92 189 LYS A N 1
ATOM 1467 C CA . LYS A 1 189 ? 43.806 -4.212 -36.101 1.00 29.92 189 LYS A CA 1
ATOM 1468 C C . LYS A 1 189 ? 42.591 -3.400 -36.572 1.00 29.92 189 LYS A C 1
ATOM 1470 O O . LYS A 1 189 ? 41.770 -3.924 -37.309 1.00 29.92 189 LYS A O 1
ATOM 1475 N N . SER A 1 190 ? 42.621 -2.104 -36.248 1.00 33.44 190 SER A N 1
ATOM 1476 C CA . SER A 1 190 ? 42.131 -0.960 -37.043 1.00 33.44 190 SER A CA 1
ATOM 1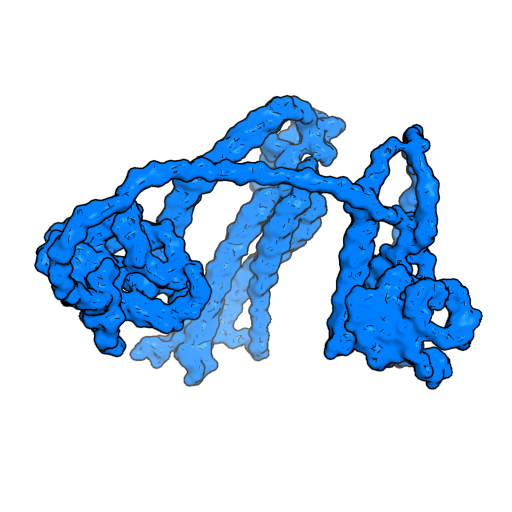477 C C . SER A 1 190 ? 40.807 -1.110 -37.811 1.00 33.44 190 SER A C 1
ATOM 1479 O O . SER A 1 190 ? 40.779 -1.619 -38.930 1.00 33.44 190 SER A O 1
ATOM 1481 N N . ILE A 1 191 ? 39.751 -0.492 -37.277 1.00 35.38 191 ILE A N 1
ATOM 1482 C CA . ILE A 1 191 ? 38.668 0.096 -38.076 1.00 35.38 191 ILE A CA 1
ATOM 1483 C C . ILE A 1 191 ? 38.580 1.570 -37.662 1.00 35.38 191 ILE A C 1
ATOM 1485 O O . ILE A 1 191 ? 38.648 1.881 -36.473 1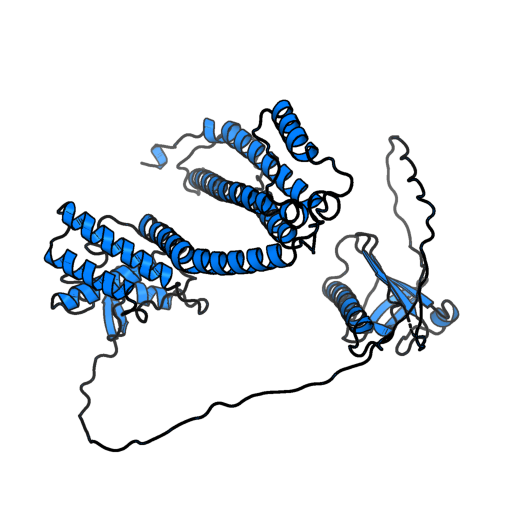.00 35.38 191 ILE A O 1
ATOM 1489 N N . MET A 1 192 ? 38.490 2.482 -38.634 1.00 33.38 192 MET A N 1
ATOM 1490 C CA . MET A 1 192 ? 38.411 3.922 -38.364 1.00 33.38 192 MET A CA 1
ATOM 1491 C C . MET A 1 192 ? 37.064 4.283 -37.728 1.00 33.38 192 MET A C 1
ATOM 1493 O O . MET A 1 192 ? 36.031 3.708 -38.069 1.00 33.38 192 MET A O 1
ATOM 1497 N N . ALA A 1 193 ? 37.071 5.247 -36.808 1.00 36.69 193 ALA A N 1
ATOM 1498 C CA . ALA A 1 193 ? 35.871 5.644 -36.087 1.00 36.69 193 ALA A CA 1
ATOM 1499 C C . ALA A 1 193 ? 34.877 6.380 -37.000 1.00 36.69 193 ALA A C 1
ATOM 1501 O O . ALA A 1 193 ? 35.073 7.548 -37.334 1.00 36.69 193 ALA A O 1
ATOM 1502 N N . ALA A 1 194 ? 33.756 5.732 -37.315 1.00 39.16 194 ALA A N 1
ATOM 1503 C CA . ALA A 1 194 ? 32.520 6.464 -37.548 1.00 39.16 194 ALA A CA 1
ATOM 1504 C C . ALA A 1 194 ? 32.050 7.013 -36.193 1.00 39.16 194 ALA A C 1
ATOM 1506 O O . ALA A 1 194 ? 31.725 6.240 -35.288 1.00 39.16 194 ALA A O 1
ATOM 1507 N N . GLN A 1 195 ? 32.034 8.338 -36.029 1.00 41.16 195 GLN A N 1
ATOM 1508 C CA . GLN A 1 195 ? 31.461 8.962 -34.838 1.00 41.16 195 GLN A CA 1
ATOM 1509 C C . GLN A 1 195 ? 29.945 8.725 -34.826 1.00 41.16 195 GLN A C 1
ATOM 1511 O O . GLN A 1 195 ? 29.179 9.469 -35.439 1.00 41.16 195 GLN A O 1
ATOM 1516 N N . LYS A 1 196 ? 29.500 7.689 -34.101 1.00 52.09 196 LYS A N 1
ATOM 1517 C CA . LYS A 1 196 ? 28.123 7.632 -33.597 1.00 52.09 196 LYS A CA 1
ATOM 1518 C C . LYS A 1 196 ? 27.869 8.951 -32.864 1.00 52.09 196 LYS A C 1
ATOM 1520 O O . LYS A 1 196 ? 28.657 9.305 -31.985 1.00 52.09 196 LYS A O 1
ATOM 1525 N N . LYS A 1 197 ? 26.790 9.666 -33.203 1.00 57.78 197 LYS A N 1
ATOM 1526 C CA . LYS A 1 197 ? 26.341 10.794 -32.377 1.00 57.78 197 LYS A CA 1
ATOM 1527 C C . LYS A 1 197 ? 26.165 10.281 -30.946 1.00 57.78 197 LYS A C 1
ATOM 1529 O O . LYS A 1 197 ? 25.545 9.239 -30.754 1.00 57.78 197 LYS A O 1
ATOM 1534 N N . THR A 1 198 ? 26.724 10.980 -29.966 1.00 84.69 198 THR A N 1
ATOM 1535 C CA . THR A 1 198 ? 26.580 10.633 -28.543 1.00 84.69 198 THR A CA 1
ATOM 1536 C C . THR A 1 198 ? 25.169 10.924 -28.037 1.00 84.69 198 THR A C 1
ATOM 1538 O O . THR A 1 198 ? 24.660 10.215 -27.173 1.00 84.69 198 THR A O 1
ATOM 1541 N N . THR A 1 199 ? 24.513 11.929 -28.616 1.00 90.31 199 THR A N 1
ATOM 1542 C CA . THR A 1 199 ? 23.150 12.353 -28.295 1.00 90.31 199 THR A CA 1
ATOM 1543 C C . THR A 1 199 ? 22.306 12.557 -29.555 1.00 90.31 199 THR A C 1
ATOM 1545 O O . THR A 1 199 ? 22.821 12.678 -30.671 1.00 90.31 199 THR A O 1
ATOM 1548 N N . ARG A 1 200 ? 20.986 12.585 -29.376 1.00 93.75 200 ARG A N 1
ATOM 1549 C CA . ARG A 1 200 ? 20.019 13.133 -30.326 1.00 93.75 200 ARG A CA 1
ATOM 1550 C C . ARG A 1 200 ? 19.256 14.275 -29.663 1.00 93.75 200 ARG A C 1
ATOM 1552 O O . ARG A 1 200 ? 18.980 14.217 -28.466 1.00 93.75 200 ARG A O 1
ATOM 1559 N N . THR A 1 201 ? 18.836 15.244 -30.462 1.00 93.06 201 THR A N 1
ATOM 1560 C CA . THR A 1 201 ? 17.897 16.275 -30.027 1.00 93.06 201 THR A CA 1
ATOM 1561 C C . THR A 1 201 ? 16.484 15.694 -29.993 1.00 93.06 201 THR A C 1
ATOM 1563 O O . THR A 1 201 ? 15.960 15.270 -31.023 1.00 93.06 201 THR A O 1
ATOM 1566 N N . GLU A 1 202 ? 15.857 15.685 -28.822 1.00 94.00 202 GLU A N 1
ATOM 1567 C CA . GLU A 1 202 ? 14.417 15.464 -28.647 1.00 94.00 202 GLU A CA 1
ATOM 1568 C C . GLU A 1 202 ? 13.751 16.791 -28.244 1.00 94.00 202 GLU A C 1
ATOM 1570 O O . GLU A 1 202 ? 14.419 17.697 -27.754 1.00 94.00 202 GLU A O 1
ATOM 1575 N N . THR A 1 203 ? 12.434 16.923 -28.429 1.00 91.00 203 THR A N 1
ATOM 1576 C CA . THR A 1 203 ? 11.707 18.182 -28.161 1.00 91.00 203 THR A CA 1
ATOM 1577 C C . THR A 1 203 ? 10.385 17.921 -27.447 1.00 91.00 203 THR A C 1
ATOM 1579 O O . THR A 1 203 ? 9.596 17.081 -27.886 1.00 91.00 203 THR A O 1
ATOM 1582 N N . ASP A 1 204 ? 10.094 18.680 -26.391 1.00 91.00 204 ASP A N 1
ATOM 1583 C CA . ASP A 1 204 ? 8.773 18.768 -25.754 1.00 91.00 204 ASP A CA 1
ATOM 1584 C C . ASP A 1 204 ? 8.248 20.222 -25.776 1.00 91.00 204 ASP A C 1
ATOM 1586 O O . ASP A 1 204 ? 8.761 21.068 -26.511 1.00 91.00 204 ASP A O 1
ATOM 1590 N N . THR A 1 205 ? 7.200 20.525 -25.006 1.00 88.75 205 THR A N 1
ATOM 1591 C CA . THR A 1 205 ? 6.610 21.875 -24.912 1.00 88.75 205 THR A CA 1
ATOM 1592 C C . THR A 1 205 ? 7.541 22.923 -24.293 1.00 88.75 205 THR A C 1
ATOM 1594 O O . THR A 1 205 ? 7.286 24.113 -24.451 1.00 88.75 205 THR A O 1
ATOM 1597 N N . PHE A 1 206 ? 8.623 22.510 -23.628 1.00 89.25 206 PHE A N 1
ATOM 1598 C CA . PHE A 1 206 ? 9.673 23.382 -23.093 1.00 89.25 206 PHE A CA 1
ATOM 1599 C C . PHE A 1 206 ? 10.886 23.488 -24.038 1.00 89.25 206 PHE A C 1
ATOM 1601 O O . PHE A 1 206 ? 11.935 23.999 -23.646 1.00 89.25 206 PHE A O 1
ATOM 1608 N N . GLY A 1 207 ? 10.758 23.016 -25.283 1.00 91.81 207 GLY A N 1
ATOM 1609 C CA . GLY A 1 207 ? 11.784 23.128 -26.318 1.00 91.81 207 GLY A CA 1
ATOM 1610 C C . GLY A 1 207 ? 12.732 21.922 -26.403 1.00 91.81 207 GLY A C 1
ATOM 1611 O O . GLY A 1 207 ? 12.439 20.856 -25.850 1.00 91.81 207 GLY A O 1
ATOM 1612 N N . PRO A 1 208 ? 13.844 22.056 -27.148 1.00 94.75 208 PRO A N 1
ATOM 1613 C CA . PRO A 1 208 ? 14.775 20.962 -27.403 1.00 94.75 208 PRO A CA 1
ATOM 1614 C C . PRO A 1 208 ? 15.596 20.574 -26.164 1.00 94.75 208 PRO A C 1
ATOM 1616 O O . PRO A 1 208 ? 15.842 21.389 -25.273 1.00 94.75 208 PRO A O 1
ATOM 1619 N N . ILE A 1 209 ? 16.051 19.323 -26.131 1.00 95.50 209 ILE A N 1
ATOM 1620 C CA . ILE A 1 209 ? 16.978 18.768 -25.141 1.00 95.50 209 ILE A CA 1
ATOM 1621 C C . ILE A 1 209 ? 17.792 17.626 -25.770 1.00 95.50 209 ILE A C 1
ATOM 1623 O O . ILE A 1 209 ? 17.278 16.853 -26.578 1.00 95.50 209 ILE A O 1
ATOM 1627 N N . GLU A 1 210 ? 19.071 17.522 -25.410 1.00 95.44 210 GLU A N 1
ATOM 1628 C CA . GLU A 1 210 ? 19.955 16.451 -25.884 1.00 95.44 210 GLU A CA 1
ATOM 1629 C C . GLU A 1 210 ? 19.810 15.191 -25.024 1.00 95.44 210 GLU A C 1
ATOM 1631 O O . GLU A 1 210 ? 19.950 15.242 -23.804 1.00 95.44 210 GLU A O 1
ATOM 1636 N N . VAL A 1 211 ? 19.553 14.060 -25.679 1.00 94.75 211 VAL A N 1
ATOM 1637 C CA . VAL A 1 211 ? 19.236 12.761 -25.070 1.00 94.75 211 VAL A CA 1
ATOM 1638 C C . VAL A 1 211 ? 20.215 11.697 -25.586 1.00 94.75 211 VAL A C 1
ATOM 1640 O O . VAL A 1 211 ? 20.475 11.688 -26.791 1.00 94.75 211 VAL A O 1
ATOM 1643 N N . PRO A 1 212 ? 20.761 10.784 -24.755 1.00 93.88 212 PRO A N 1
ATOM 1644 C CA . PRO A 1 212 ? 21.708 9.759 -25.211 1.00 93.88 212 PRO A CA 1
ATOM 1645 C C . PRO A 1 212 ? 21.195 8.936 -26.405 1.00 93.88 212 PRO A C 1
ATOM 1647 O O . PRO A 1 212 ? 20.081 8.412 -26.397 1.00 93.88 212 PRO A O 1
ATOM 1650 N N . ALA A 1 213 ? 22.003 8.839 -27.464 1.00 91.75 213 ALA A N 1
ATOM 1651 C CA . ALA A 1 213 ? 21.593 8.237 -28.741 1.00 91.75 213 ALA A CA 1
ATOM 1652 C C . ALA A 1 213 ? 21.487 6.698 -28.709 1.00 91.75 213 ALA A C 1
ATOM 1654 O O . ALA A 1 213 ? 21.016 6.084 -29.663 1.00 91.75 213 ALA A O 1
ATOM 1655 N N . ASP A 1 214 ? 21.953 6.082 -27.629 1.00 91.31 214 ASP A N 1
ATOM 1656 C CA . ASP A 1 214 ? 21.916 4.654 -27.321 1.00 91.31 214 ASP A CA 1
ATOM 1657 C C . ASP A 1 214 ? 20.714 4.239 -26.447 1.00 91.31 214 ASP A C 1
ATOM 1659 O O . ASP A 1 214 ? 20.495 3.043 -26.267 1.00 91.31 214 ASP A O 1
ATOM 1663 N N . HIS A 1 215 ? 19.907 5.195 -25.966 1.00 93.69 215 HIS A N 1
ATOM 1664 C CA . HIS A 1 215 ? 18.742 4.952 -25.107 1.00 93.69 215 HIS A CA 1
ATOM 1665 C C . HIS A 1 215 ? 17.428 5.446 -25.744 1.00 93.69 215 HIS A C 1
ATOM 1667 O O . HIS A 1 215 ? 17.378 6.503 -26.374 1.00 93.69 215 HIS A O 1
ATOM 1673 N N . TYR A 1 216 ? 16.329 4.710 -25.555 1.00 96.88 216 TYR A N 1
ATOM 1674 C CA . TYR A 1 216 ? 15.033 4.967 -26.204 1.00 96.88 216 TYR A CA 1
ATOM 1675 C C . TYR A 1 216 ? 14.145 6.013 -25.505 1.00 96.88 216 TYR A C 1
ATOM 1677 O O . TYR A 1 216 ? 13.135 6.406 -26.087 1.00 96.88 216 TYR A O 1
ATOM 1685 N N . TRP A 1 217 ? 14.465 6.477 -24.291 1.00 97.31 217 TRP A N 1
ATOM 1686 C CA . TRP A 1 217 ? 13.672 7.526 -23.623 1.00 97.31 217 TRP A CA 1
ATOM 1687 C C . TRP A 1 217 ? 13.783 8.874 -24.346 1.00 97.31 217 TRP A C 1
ATOM 1689 O O . TRP A 1 217 ? 14.694 9.050 -25.147 1.00 97.31 217 TRP A O 1
ATOM 1699 N N . GLY A 1 218 ? 12.880 9.823 -24.089 1.00 95.88 218 GLY A N 1
ATOM 1700 C CA . GLY A 1 218 ? 12.796 11.085 -24.828 1.00 95.88 218 GLY A CA 1
ATOM 1701 C C . GLY A 1 218 ? 12.980 12.333 -23.964 1.00 95.88 218 GLY A C 1
ATOM 1702 O O . GLY A 1 218 ? 13.565 12.295 -22.876 1.00 95.88 218 GLY A O 1
ATOM 1703 N N . ALA A 1 219 ? 12.495 13.463 -24.486 1.00 95.38 219 ALA A N 1
ATOM 1704 C CA . ALA A 1 219 ? 12.692 14.782 -23.891 1.00 95.38 219 ALA A CA 1
ATOM 1705 C C . ALA A 1 219 ? 12.186 14.889 -22.444 1.00 95.38 219 ALA A C 1
ATOM 1707 O O . ALA A 1 219 ? 12.886 15.449 -21.597 1.00 95.38 219 ALA A O 1
ATOM 1708 N N . GLN A 1 220 ? 11.009 14.334 -22.133 1.00 95.81 220 GLN A N 1
ATOM 1709 C CA . GLN A 1 220 ? 10.424 14.471 -20.798 1.00 95.81 220 GLN A CA 1
ATOM 1710 C C . GLN A 1 220 ? 11.189 13.643 -19.765 1.00 95.81 220 GLN A C 1
ATOM 1712 O O . GLN A 1 220 ? 11.370 14.091 -18.631 1.00 95.81 220 GLN A O 1
ATOM 1717 N N . THR A 1 221 ? 11.703 12.473 -20.155 1.00 97.12 221 THR A N 1
ATOM 1718 C CA . THR A 1 221 ? 12.551 11.649 -19.283 1.00 97.12 221 THR A CA 1
ATOM 1719 C C . THR A 1 221 ? 13.869 12.339 -18.960 1.00 97.12 221 THR A C 1
ATOM 1721 O O . THR A 1 221 ? 14.235 12.432 -17.790 1.00 97.12 221 THR A O 1
ATOM 1724 N N . GLU A 1 222 ? 14.577 12.868 -19.961 1.00 96.81 222 GLU A N 1
ATOM 1725 C CA . GLU A 1 222 ? 15.863 13.537 -19.726 1.00 96.81 222 GLU A CA 1
ATOM 1726 C C . GLU A 1 222 ? 15.674 14.835 -18.918 1.00 96.81 222 GLU A C 1
ATOM 1728 O O . GLU A 1 222 ? 16.419 15.102 -17.974 1.00 96.81 222 GLU A O 1
ATOM 1733 N N . ARG A 1 223 ? 14.599 15.591 -19.181 1.00 95.31 223 ARG A N 1
ATOM 1734 C CA . ARG A 1 223 ? 14.224 16.768 -18.381 1.00 95.31 223 ARG A CA 1
ATOM 1735 C C . ARG A 1 223 ? 13.880 16.390 -16.934 1.00 95.31 223 ARG A C 1
ATOM 1737 O O . ARG A 1 223 ? 14.319 17.065 -16.005 1.00 95.31 223 ARG A O 1
ATOM 1744 N N . SER A 1 224 ? 13.177 15.277 -16.717 1.00 94.81 224 SER A N 1
ATOM 1745 C CA . SER A 1 224 ? 12.902 14.743 -15.375 1.00 94.81 224 SER A CA 1
ATOM 1746 C C . SER A 1 224 ? 14.181 14.320 -14.647 1.00 94.81 224 SER A C 1
ATOM 1748 O O . SER A 1 224 ? 14.370 14.668 -13.487 1.00 94.81 224 SER A O 1
ATOM 1750 N N . LYS A 1 225 ? 15.087 13.619 -15.330 1.00 94.50 225 LYS A N 1
ATOM 1751 C CA . LYS A 1 225 ? 16.402 13.187 -14.829 1.00 94.50 225 LYS A CA 1
ATOM 1752 C C . LYS A 1 225 ? 17.326 14.368 -14.493 1.00 94.50 225 LYS A C 1
ATOM 1754 O O . LYS A 1 225 ? 18.171 14.263 -13.606 1.00 94.50 225 LYS A O 1
ATOM 1759 N N . HIS A 1 226 ? 17.149 15.514 -15.153 1.00 92.62 226 HIS A N 1
ATOM 1760 C CA . HIS A 1 226 ? 17.821 16.760 -14.786 1.00 92.62 226 HIS A CA 1
ATOM 1761 C C . HIS A 1 226 ? 17.207 17.463 -13.568 1.00 92.62 226 HIS A C 1
ATOM 1763 O O . HIS A 1 226 ? 17.966 17.993 -12.755 1.00 92.62 226 HIS A O 1
ATOM 1769 N N . ASN A 1 227 ? 15.880 17.444 -13.424 1.00 93.31 227 ASN A N 1
ATOM 1770 C CA . ASN A 1 227 ? 15.171 18.147 -12.351 1.00 93.31 227 ASN A CA 1
ATOM 1771 C C . ASN A 1 227 ? 15.143 17.362 -11.024 1.00 93.31 227 ASN A C 1
ATOM 1773 O O . ASN A 1 227 ? 15.285 17.950 -9.957 1.00 93.31 227 ASN A O 1
ATOM 1777 N N . PHE A 1 228 ? 14.990 16.037 -11.080 1.00 92.31 228 PHE A N 1
ATOM 1778 C CA . PHE A 1 228 ? 14.822 15.158 -9.918 1.00 92.31 228 PHE A CA 1
ATOM 1779 C C . PHE A 1 228 ? 16.110 14.381 -9.610 1.00 92.31 228 PHE A C 1
ATOM 1781 O O . PHE A 1 228 ? 16.166 13.156 -9.689 1.00 92.31 228 PHE A O 1
ATOM 1788 N N . LYS A 1 229 ? 17.174 15.109 -9.254 1.00 90.56 229 LYS A N 1
ATOM 1789 C CA . LYS A 1 229 ? 18.466 14.544 -8.812 1.00 90.56 229 LYS A CA 1
ATOM 1790 C C . LYS A 1 229 ? 18.450 14.235 -7.310 1.00 90.56 229 LYS A C 1
ATOM 1792 O O . LYS A 1 229 ? 19.254 14.766 -6.549 1.00 90.56 229 LYS A O 1
ATOM 1797 N N . ILE A 1 230 ? 17.475 13.433 -6.888 1.00 90.75 230 ILE A N 1
ATOM 1798 C CA . ILE A 1 230 ? 17.193 13.118 -5.483 1.00 90.75 230 ILE A CA 1
ATOM 1799 C C . ILE A 1 230 ? 17.352 11.609 -5.292 1.00 90.75 230 ILE A C 1
ATOM 1801 O O . ILE A 1 230 ? 16.722 10.836 -6.011 1.00 90.75 230 ILE A O 1
ATOM 1805 N N . GLY A 1 231 ? 18.176 11.200 -4.324 1.00 90.75 231 GLY A N 1
ATOM 1806 C CA . GLY A 1 231 ? 18.461 9.789 -4.046 1.00 90.75 231 GLY A CA 1
ATOM 1807 C C . GLY A 1 231 ? 19.191 9.059 -5.183 1.00 90.75 231 GLY A C 1
ATOM 1808 O O . GLY A 1 231 ? 19.677 9.672 -6.133 1.00 90.75 231 GLY A O 1
ATOM 1809 N N . ASN A 1 232 ? 19.270 7.732 -5.073 1.00 90.06 232 ASN A N 1
ATOM 1810 C CA . ASN A 1 232 ? 19.759 6.836 -6.137 1.00 90.06 232 ASN A CA 1
ATOM 1811 C C . ASN A 1 232 ? 18.755 5.710 -6.459 1.00 90.06 232 ASN A C 1
ATOM 1813 O O . ASN A 1 232 ? 19.005 4.859 -7.316 1.00 90.06 232 ASN A O 1
ATOM 1817 N N . GLU A 1 233 ? 17.613 5.690 -5.774 1.00 93.06 233 GLU A N 1
ATOM 1818 C CA . GLU A 1 233 ? 16.593 4.655 -5.862 1.00 93.06 233 GLU A CA 1
ATOM 1819 C C . GLU A 1 233 ? 15.818 4.825 -7.173 1.00 93.06 233 GLU A C 1
ATOM 1821 O O . GLU A 1 233 ? 14.917 5.658 -7.267 1.00 93.06 233 GLU A O 1
ATOM 1826 N N . ARG A 1 234 ? 16.166 4.051 -8.208 1.00 94.19 234 ARG A N 1
ATOM 1827 C CA . ARG A 1 234 ? 15.389 4.005 -9.457 1.00 94.19 234 ARG A CA 1
ATOM 1828 C C . ARG A 1 234 ? 14.001 3.409 -9.229 1.00 94.19 234 ARG A C 1
ATOM 1830 O O . ARG A 1 234 ? 13.804 2.585 -8.337 1.00 94.19 234 ARG A O 1
ATOM 1837 N N . MET A 1 235 ? 13.049 3.794 -10.078 1.00 96.06 235 MET A N 1
ATOM 1838 C CA . MET A 1 235 ? 11.709 3.206 -10.100 1.00 96.06 235 MET A CA 1
ATOM 1839 C C . MET A 1 235 ? 11.794 1.666 -10.196 1.00 96.06 235 MET A C 1
ATOM 1841 O O . MET A 1 235 ? 12.433 1.164 -11.124 1.00 96.06 235 MET A O 1
ATOM 1845 N N . PRO A 1 236 ? 11.170 0.891 -9.284 1.00 95.94 236 PRO A N 1
ATOM 1846 C CA . PRO A 1 236 ? 11.299 -0.562 -9.290 1.00 95.94 236 PRO A CA 1
ATOM 1847 C C . PRO A 1 236 ? 10.824 -1.184 -10.606 1.00 95.94 236 PRO A C 1
ATOM 1849 O O . PRO A 1 236 ? 9.692 -0.960 -11.035 1.00 95.94 236 PRO A O 1
ATOM 1852 N N . MET A 1 237 ? 11.650 -2.036 -11.218 1.00 95.88 237 MET A N 1
ATOM 1853 C CA . MET A 1 237 ? 11.326 -2.661 -12.507 1.00 95.88 237 MET A CA 1
ATOM 1854 C C . MET A 1 237 ? 9.986 -3.429 -12.560 1.00 95.88 237 MET A C 1
ATOM 1856 O O . MET A 1 237 ? 9.383 -3.437 -13.633 1.00 95.88 237 MET A O 1
ATOM 1860 N N . PRO A 1 238 ? 9.433 -4.007 -11.469 1.00 95.38 238 PRO A N 1
ATOM 1861 C CA . PRO A 1 238 ? 8.053 -4.502 -11.472 1.00 95.38 238 PRO A CA 1
ATOM 1862 C C . PRO A 1 238 ? 7.001 -3.438 -11.834 1.00 95.38 238 PRO A C 1
ATOM 1864 O O . PRO A 1 238 ? 6.080 -3.749 -12.580 1.00 95.38 238 PRO A O 1
ATOM 1867 N N . ILE A 1 239 ? 7.157 -2.181 -11.390 1.00 95.06 239 ILE A N 1
ATOM 1868 C CA . ILE A 1 239 ? 6.268 -1.059 -11.755 1.00 95.06 239 ILE A CA 1
ATOM 1869 C C . ILE A 1 239 ? 6.410 -0.729 -13.244 1.00 95.06 239 ILE A C 1
ATOM 1871 O O . ILE A 1 239 ? 5.412 -0.537 -13.934 1.00 95.06 239 ILE A O 1
ATOM 1875 N N . VAL A 1 240 ? 7.640 -0.716 -13.764 1.00 97.19 240 VAL A N 1
ATOM 1876 C CA . VAL A 1 240 ? 7.915 -0.464 -15.189 1.00 97.19 240 VAL A CA 1
ATOM 1877 C C . VAL A 1 240 ? 7.304 -1.554 -16.078 1.00 97.19 240 VAL A C 1
ATOM 1879 O O . VAL A 1 240 ? 6.646 -1.246 -17.071 1.00 97.19 240 VAL A O 1
ATOM 1882 N N . ARG A 1 241 ? 7.454 -2.831 -15.702 1.00 97.19 241 ARG A N 1
ATOM 1883 C CA . ARG A 1 241 ? 6.855 -3.973 -16.416 1.00 97.19 241 ARG A CA 1
ATOM 1884 C C . ARG A 1 241 ? 5.330 -3.977 -16.318 1.00 97.19 241 ARG A C 1
ATOM 1886 O O . ARG A 1 241 ? 4.661 -4.272 -17.304 1.00 97.19 241 ARG A O 1
ATOM 1893 N N . ALA A 1 242 ? 4.770 -3.580 -15.178 1.00 95.75 242 ALA A N 1
ATOM 1894 C CA . ALA A 1 242 ? 3.331 -3.413 -15.014 1.00 95.75 242 ALA A CA 1
ATOM 1895 C C . ALA A 1 242 ? 2.769 -2.253 -15.855 1.00 95.75 242 ALA A C 1
ATOM 1897 O O . ALA A 1 242 ? 1.757 -2.430 -16.529 1.00 95.75 242 ALA A O 1
ATOM 1898 N N . LEU A 1 243 ? 3.455 -1.104 -15.918 1.00 96.19 243 LEU A N 1
ATOM 1899 C CA . LEU A 1 243 ? 3.115 -0.028 -16.855 1.00 96.19 243 LEU A CA 1
ATOM 1900 C C . LEU A 1 243 ? 3.190 -0.529 -18.308 1.00 96.19 243 LEU A C 1
ATOM 1902 O O . LEU A 1 243 ? 2.313 -0.211 -19.106 1.00 96.19 243 LEU A O 1
ATOM 1906 N N . ALA A 1 244 ? 4.180 -1.359 -18.658 1.00 97.69 244 ALA A N 1
ATOM 1907 C CA . ALA A 1 244 ? 4.276 -1.967 -19.987 1.00 97.69 244 ALA A CA 1
ATOM 1908 C C . ALA A 1 244 ? 3.107 -2.917 -20.288 1.00 97.69 244 ALA A C 1
ATOM 1910 O O . ALA A 1 244 ? 2.605 -2.904 -21.410 1.00 97.69 244 ALA A O 1
ATOM 1911 N N . MET A 1 245 ? 2.598 -3.654 -19.296 1.00 97.56 245 MET A N 1
ATOM 1912 C CA . MET A 1 245 ? 1.346 -4.408 -19.428 1.00 97.56 245 MET A CA 1
ATOM 1913 C C . MET A 1 245 ? 0.130 -3.491 -19.642 1.00 97.56 245 MET A C 1
ATOM 1915 O O . MET A 1 245 ? -0.698 -3.801 -20.496 1.00 97.56 245 MET A O 1
ATOM 1919 N N . VAL A 1 246 ? 0.052 -2.330 -18.976 1.00 97.00 246 VAL A N 1
ATOM 1920 C CA . VAL A 1 246 ? -1.004 -1.325 -19.229 1.00 97.00 246 VAL A CA 1
ATOM 1921 C C . VAL A 1 246 ? -0.931 -0.778 -20.662 1.00 97.00 246 VAL A C 1
ATOM 1923 O O . VAL A 1 246 ? -1.945 -0.774 -21.360 1.00 97.00 246 VAL A O 1
ATOM 1926 N N . LYS A 1 247 ? 0.255 -0.377 -21.149 1.00 97.25 247 LYS A N 1
ATOM 1927 C CA . LYS A 1 247 ? 0.418 0.126 -22.532 1.00 97.25 247 LYS A CA 1
ATOM 1928 C C . LYS A 1 247 ? 0.149 -0.958 -23.578 1.00 97.25 247 LYS A C 1
ATOM 1930 O O . LYS A 1 247 ? -0.431 -0.666 -24.620 1.00 97.25 247 LYS A O 1
ATOM 1935 N N . LEU A 1 248 ? 0.515 -2.209 -23.292 1.00 98.00 248 LEU A N 1
ATOM 1936 C CA . LEU A 1 248 ? 0.203 -3.366 -24.132 1.00 98.00 248 LEU A CA 1
ATOM 1937 C C . LEU A 1 248 ? -1.310 -3.594 -24.227 1.00 98.00 248 LEU A C 1
ATOM 1939 O O . LEU A 1 248 ? -1.837 -3.667 -25.335 1.00 98.00 248 LEU A O 1
ATOM 1943 N N . ALA A 1 249 ? -2.002 -3.664 -23.086 1.00 97.19 249 ALA A N 1
ATOM 1944 C CA . ALA A 1 249 ? -3.445 -3.876 -23.033 1.00 97.19 249 ALA A CA 1
ATOM 1945 C C . ALA A 1 249 ? -4.201 -2.730 -23.719 1.00 97.19 249 ALA A C 1
ATOM 1947 O O . ALA A 1 249 ? -5.016 -2.979 -24.603 1.00 97.19 249 ALA A O 1
ATOM 1948 N N . SER A 1 250 ? -3.861 -1.475 -23.408 1.00 96.44 250 SER A N 1
ATOM 1949 C CA . SER A 1 250 ? -4.482 -0.306 -24.039 1.00 96.44 250 SER A CA 1
ATOM 1950 C C . SER A 1 250 ? -4.248 -0.264 -25.556 1.00 96.44 250 SER A C 1
ATOM 1952 O O . SER A 1 250 ? -5.165 0.062 -26.307 1.00 96.44 250 SER A O 1
ATOM 1954 N N . ALA A 1 251 ? -3.074 -0.669 -26.053 1.00 97.25 251 ALA A N 1
ATOM 1955 C CA . ALA A 1 251 ? -2.827 -0.776 -27.494 1.00 97.25 251 ALA A CA 1
ATOM 1956 C C . ALA A 1 251 ? -3.644 -1.891 -28.179 1.00 97.25 251 ALA A C 1
ATOM 1958 O O . ALA A 1 251 ? -3.950 -1.772 -29.365 1.00 97.25 251 ALA A O 1
ATOM 1959 N N . GLN A 1 252 ? -4.024 -2.953 -27.457 1.00 97.31 252 GLN A N 1
ATOM 1960 C CA . GLN A 1 252 ? -4.972 -3.957 -27.954 1.00 97.31 252 GLN A CA 1
ATOM 1961 C C . GLN A 1 252 ? -6.411 -3.427 -27.927 1.00 97.31 252 GLN A C 1
ATOM 1963 O O . GLN A 1 252 ? -7.084 -3.464 -28.953 1.00 97.31 252 GLN A O 1
ATOM 1968 N N . THR A 1 253 ? -6.859 -2.840 -26.814 1.00 96.75 253 THR A N 1
ATOM 1969 C CA . THR A 1 253 ? -8.208 -2.265 -26.694 1.00 96.75 253 THR A CA 1
ATOM 1970 C C . THR A 1 253 ? -8.444 -1.140 -27.706 1.00 96.75 253 THR A C 1
ATOM 1972 O O . THR A 1 253 ? -9.471 -1.124 -28.372 1.00 96.75 253 THR A O 1
ATOM 1975 N N . ASN A 1 254 ? -7.483 -0.234 -27.909 1.00 96.88 254 ASN A N 1
ATOM 1976 C CA . ASN A 1 254 ? -7.599 0.825 -28.916 1.00 96.88 254 ASN A CA 1
ATOM 1977 C C . ASN A 1 254 ? -7.586 0.280 -30.362 1.00 96.88 254 ASN A C 1
ATOM 1979 O O . ASN A 1 254 ? -8.155 0.918 -31.245 1.00 96.88 254 ASN A O 1
ATOM 1983 N N . LEU A 1 255 ? -6.987 -0.891 -30.623 1.00 97.12 255 LEU A N 1
ATOM 1984 C CA . LEU A 1 255 ? -7.101 -1.583 -31.915 1.00 97.12 255 LEU A CA 1
ATOM 1985 C C . LEU A 1 255 ? -8.496 -2.205 -32.098 1.00 97.12 255 LEU A C 1
ATOM 1987 O O . LEU A 1 255 ? -9.078 -2.092 -33.173 1.00 97.12 255 LEU A O 1
ATOM 1991 N N . GLU A 1 256 ? -9.042 -2.833 -31.055 1.00 97.12 256 GLU A N 1
ATOM 1992 C CA . GLU A 1 256 ? -10.387 -3.432 -31.057 1.00 97.12 256 GLU A CA 1
ATOM 1993 C C . GLU A 1 256 ? -11.498 -2.373 -31.174 1.00 97.12 256 GLU A C 1
ATOM 1995 O O . GLU A 1 256 ? -12.485 -2.591 -31.874 1.00 97.12 256 GLU A O 1
ATOM 2000 N N . LEU A 1 257 ? -11.299 -1.192 -30.578 1.00 95.56 257 LEU A N 1
ATOM 2001 C CA . LEU A 1 257 ? -12.159 -0.010 -30.731 1.00 95.56 257 LEU A CA 1
ATOM 2002 C C . LEU A 1 257 ? -11.951 0.743 -32.064 1.00 95.56 257 LEU A C 1
ATOM 2004 O O . LEU A 1 257 ? -12.632 1.734 -32.315 1.00 95.56 257 LEU A O 1
ATOM 2008 N N . GLY A 1 258 ? -11.004 0.321 -32.910 1.00 96.12 258 GLY A N 1
ATOM 2009 C CA . GLY A 1 258 ? -10.708 0.962 -34.200 1.00 96.12 258 GLY A CA 1
ATOM 2010 C C . GLY A 1 258 ? -10.008 2.328 -34.118 1.00 96.12 258 GLY A C 1
ATOM 2011 O O . GLY A 1 258 ? -9.871 2.999 -35.139 1.00 96.12 258 GLY A O 1
ATOM 2012 N N . LEU A 1 259 ? -9.548 2.738 -32.932 1.00 95.06 259 LEU A N 1
ATOM 2013 C CA . LEU A 1 259 ? -8.860 4.012 -32.686 1.00 95.06 259 LEU A CA 1
ATOM 2014 C C . LEU A 1 259 ? -7.374 3.971 -33.090 1.00 95.06 259 LEU A C 1
ATOM 2016 O O . LEU A 1 259 ? -6.799 4.996 -33.454 1.00 95.06 259 LEU A O 1
ATOM 2020 N N . LEU A 1 260 ? -6.749 2.789 -33.046 1.00 96.38 260 LEU A N 1
ATOM 2021 C CA . LEU A 1 260 ? -5.334 2.567 -33.353 1.00 96.38 260 LEU A CA 1
ATOM 2022 C C . LEU A 1 260 ? -5.168 1.562 -34.501 1.00 96.38 260 LEU A C 1
ATOM 2024 O O . LEU A 1 260 ? -5.710 0.460 -34.462 1.00 96.38 260 LEU A O 1
ATOM 2028 N N . ASP A 1 261 ? -4.375 1.907 -35.519 1.00 97.12 261 ASP A N 1
ATOM 2029 C CA . ASP A 1 261 ? -4.178 1.029 -36.676 1.00 97.12 261 ASP A CA 1
ATOM 2030 C C . ASP A 1 261 ? -3.348 -0.228 -36.354 1.00 97.12 261 ASP A C 1
ATOM 2032 O O . ASP A 1 261 ? -2.463 -0.236 -35.493 1.00 97.12 261 ASP A O 1
ATOM 2036 N N . GLN A 1 262 ? -3.585 -1.300 -37.114 1.00 97.12 262 GLN A N 1
ATOM 2037 C CA . GLN A 1 262 ? -2.956 -2.600 -36.878 1.00 97.12 262 GLN A CA 1
ATOM 2038 C C . GLN A 1 262 ? -1.419 -2.592 -37.033 1.00 97.12 262 GLN A C 1
ATOM 2040 O O . GLN A 1 262 ? -0.748 -3.413 -36.401 1.00 97.12 262 GLN A O 1
ATOM 2045 N N . ARG A 1 263 ? -0.831 -1.690 -37.837 1.00 97.31 263 ARG A N 1
ATOM 2046 C CA . ARG A 1 263 ? 0.632 -1.604 -38.010 1.00 97.31 263 ARG A CA 1
ATOM 2047 C C . ARG A 1 263 ? 1.271 -1.002 -36.758 1.00 97.31 263 ARG A C 1
ATOM 2049 O O . ARG A 1 263 ? 2.220 -1.587 -36.234 1.00 97.31 263 ARG A O 1
ATOM 2056 N N . ARG A 1 264 ? 0.734 0.111 -36.248 1.00 97.31 264 ARG A N 1
ATOM 2057 C CA . ARG A 1 264 ? 1.184 0.725 -34.990 1.00 97.31 264 ARG A CA 1
ATOM 2058 C C . ARG A 1 264 ? 0.898 -0.166 -33.787 1.00 97.31 264 ARG A C 1
ATOM 2060 O O . ARG A 1 264 ? 1.817 -0.416 -33.014 1.00 97.31 264 ARG A O 1
ATOM 2067 N N . ALA A 1 265 ? -0.314 -0.708 -33.663 1.00 97.31 265 ALA A N 1
ATOM 2068 C CA . ALA A 1 265 ? -0.697 -1.571 -32.544 1.00 97.31 265 ALA A CA 1
ATOM 2069 C C . ALA A 1 265 ? 0.241 -2.782 -32.396 1.00 97.31 265 ALA A C 1
ATOM 2071 O O . ALA A 1 265 ? 0.756 -3.033 -31.308 1.00 97.31 265 ALA A O 1
ATOM 2072 N N . ARG A 1 266 ? 0.560 -3.489 -33.494 1.00 97.50 266 ARG A N 1
ATOM 2073 C CA . ARG A 1 266 ? 1.515 -4.617 -33.471 1.00 97.50 266 ARG A CA 1
ATOM 2074 C C . ARG A 1 266 ? 2.921 -4.200 -33.025 1.00 97.50 266 ARG A C 1
ATOM 2076 O O . ARG A 1 266 ? 3.565 -4.951 -32.294 1.00 97.50 266 ARG A O 1
ATOM 2083 N N . ALA A 1 267 ? 3.399 -3.027 -33.442 1.00 98.00 267 ALA A N 1
ATOM 2084 C CA . ALA A 1 267 ? 4.715 -2.523 -33.051 1.00 98.00 267 ALA A CA 1
ATOM 2085 C C . ALA A 1 267 ? 4.762 -2.079 -31.580 1.00 98.00 267 ALA A C 1
ATOM 2087 O O . ALA A 1 267 ? 5.714 -2.411 -30.879 1.00 98.00 267 ALA A O 1
ATOM 2088 N N . ILE A 1 268 ? 3.714 -1.404 -31.097 1.00 98.44 268 ILE A N 1
ATOM 2089 C CA . ILE A 1 268 ? 3.563 -0.979 -29.697 1.00 98.44 268 ILE A CA 1
ATOM 2090 C C . ILE A 1 268 ? 3.470 -2.201 -28.777 1.00 98.44 268 ILE A C 1
ATOM 2092 O O . ILE A 1 268 ? 4.232 -2.294 -27.820 1.00 98.44 268 ILE A O 1
ATOM 2096 N N . VAL A 1 269 ? 2.627 -3.188 -29.106 1.00 98.31 269 VAL A N 1
ATOM 2097 C CA . VAL A 1 269 ? 2.525 -4.457 -28.361 1.00 98.31 269 VAL A CA 1
ATOM 2098 C C . VAL A 1 269 ? 3.863 -5.201 -28.338 1.00 98.31 269 VAL A C 1
ATOM 2100 O O . VAL A 1 269 ? 4.236 -5.752 -27.303 1.00 98.31 269 VAL A O 1
ATOM 2103 N N . ARG A 1 270 ? 4.628 -5.201 -29.440 1.00 98.25 270 ARG A N 1
ATOM 2104 C CA . ARG A 1 270 ? 5.967 -5.809 -29.466 1.00 98.25 270 ARG A CA 1
ATOM 2105 C C . ARG A 1 270 ? 6.971 -5.050 -28.592 1.00 98.25 270 ARG A C 1
ATOM 2107 O O . ARG A 1 270 ? 7.659 -5.689 -27.803 1.00 98.25 270 ARG A O 1
ATOM 2114 N N . ALA A 1 271 ? 7.047 -3.726 -28.701 1.00 98.25 271 ALA A N 1
ATOM 2115 C CA . ALA A 1 271 ? 7.941 -2.910 -27.879 1.00 98.25 271 ALA A CA 1
ATOM 2116 C C . ALA A 1 271 ? 7.599 -3.031 -26.381 1.00 98.25 271 ALA A C 1
ATOM 2118 O O . ALA A 1 271 ? 8.495 -3.200 -25.559 1.00 98.25 271 ALA A O 1
ATOM 2119 N N . ALA A 1 272 ? 6.309 -3.052 -26.032 1.00 98.38 272 ALA A N 1
ATOM 2120 C CA . ALA A 1 272 ? 5.842 -3.293 -24.670 1.00 98.38 272 ALA A CA 1
ATOM 2121 C C . ALA A 1 272 ? 6.253 -4.683 -24.149 1.00 98.38 272 ALA A C 1
ATOM 2123 O O . ALA A 1 272 ? 6.745 -4.787 -23.028 1.00 98.38 272 ALA A O 1
ATOM 2124 N N . ARG A 1 273 ? 6.142 -5.744 -24.968 1.00 98.25 273 ARG A N 1
ATOM 2125 C CA . ARG A 1 273 ? 6.670 -7.079 -24.615 1.00 98.25 273 ARG A CA 1
ATOM 2126 C C . ARG A 1 273 ? 8.176 -7.063 -24.391 1.00 98.25 273 ARG A C 1
ATOM 2128 O O . ARG A 1 273 ? 8.634 -7.657 -23.430 1.00 98.25 273 ARG A O 1
ATOM 2135 N N . GLU A 1 274 ? 8.942 -6.341 -25.204 1.00 98.38 274 GLU A N 1
ATOM 2136 C CA . GLU A 1 274 ? 10.393 -6.233 -25.010 1.00 98.38 274 GLU A CA 1
ATOM 2137 C C . GLU A 1 274 ? 10.763 -5.503 -23.690 1.00 98.38 274 GLU A C 1
ATOM 2139 O O . GLU A 1 274 ? 11.792 -5.826 -23.098 1.00 98.38 274 GLU A O 1
ATOM 2144 N N . VAL A 1 275 ? 9.898 -4.627 -23.151 1.00 98.19 275 VAL A N 1
ATOM 2145 C CA . VAL A 1 275 ? 10.020 -4.097 -21.771 1.00 98.19 275 VAL A CA 1
ATOM 2146 C C . VAL A 1 275 ? 9.617 -5.137 -20.712 1.00 98.19 275 VAL A C 1
ATOM 2148 O O . VAL A 1 275 ? 10.339 -5.315 -19.731 1.00 98.19 275 VAL A O 1
ATOM 2151 N N . ILE A 1 276 ? 8.494 -5.844 -20.897 1.00 97.69 276 ILE A N 1
ATOM 2152 C CA . ILE A 1 276 ? 8.014 -6.891 -19.967 1.00 97.69 276 ILE A CA 1
ATOM 2153 C C . ILE A 1 276 ? 9.067 -8.000 -19.809 1.00 97.69 276 ILE A C 1
ATOM 2155 O O . ILE A 1 276 ? 9.424 -8.349 -18.686 1.00 97.69 276 ILE A O 1
ATOM 2159 N N . ASP A 1 277 ? 9.637 -8.460 -20.925 1.00 96.94 277 ASP A N 1
ATOM 2160 C CA . ASP A 1 277 ? 10.717 -9.453 -21.011 1.00 96.94 277 ASP A CA 1
ATOM 2161 C C . ASP A 1 277 ? 12.052 -8.974 -20.397 1.00 96.94 277 ASP A C 1
ATOM 2163 O O . ASP A 1 277 ? 13.016 -9.736 -20.346 1.00 96.94 277 ASP A O 1
ATOM 2167 N N . GLY A 1 278 ? 12.150 -7.704 -19.991 1.00 96.56 278 GLY A N 1
ATOM 2168 C CA . GLY A 1 278 ? 13.345 -7.109 -19.392 1.00 96.56 278 GLY A CA 1
ATOM 2169 C C . GLY A 1 278 ? 14.489 -6.793 -20.361 1.00 96.56 278 GLY A C 1
ATOM 2170 O O . GLY A 1 278 ? 15.622 -6.581 -19.940 1.00 96.56 278 GLY A O 1
ATOM 2171 N N . LYS A 1 279 ? 14.222 -6.743 -21.673 1.00 97.75 279 LYS A N 1
ATOM 2172 C CA . LYS A 1 279 ? 15.246 -6.509 -22.716 1.00 97.75 279 LYS A CA 1
ATOM 2173 C C . LYS A 1 279 ? 15.645 -5.036 -22.855 1.00 97.75 279 LYS A C 1
ATOM 2175 O O . LYS A 1 279 ? 16.486 -4.712 -23.688 1.00 97.75 279 LYS A O 1
ATOM 2180 N N . LEU A 1 280 ? 15.000 -4.149 -22.097 1.00 97.12 280 LEU A N 1
ATOM 2181 C CA . LEU A 1 280 ? 15.113 -2.694 -22.210 1.00 97.12 280 LEU A CA 1
ATOM 2182 C C . LEU A 1 280 ? 15.333 -2.003 -20.848 1.00 97.12 280 LEU A C 1
ATOM 2184 O O . LEU A 1 280 ? 15.206 -0.784 -20.787 1.00 97.12 280 LEU A O 1
ATOM 2188 N N . ASP A 1 281 ? 15.669 -2.739 -19.780 1.00 96.75 281 ASP A N 1
ATOM 2189 C CA . ASP A 1 281 ? 15.775 -2.238 -18.392 1.00 96.75 281 ASP A CA 1
ATOM 2190 C C . ASP A 1 281 ? 16.636 -0.969 -18.231 1.00 96.75 281 ASP A C 1
ATOM 2192 O O . ASP A 1 281 ? 16.260 -0.059 -17.491 1.00 96.75 281 ASP A O 1
ATOM 2196 N N . ASP A 1 282 ? 17.737 -0.844 -18.978 1.00 96.12 282 ASP A N 1
ATOM 2197 C CA . ASP A 1 282 ? 18.619 0.334 -18.930 1.00 96.12 282 ASP A CA 1
ATOM 2198 C C . ASP A 1 282 ? 17.929 1.646 -19.353 1.00 96.12 282 ASP A C 1
ATOM 2200 O O . ASP A 1 282 ? 18.384 2.736 -19.010 1.00 96.12 282 ASP A O 1
ATOM 2204 N N . ASN A 1 283 ? 16.786 1.564 -20.044 1.00 97.50 283 ASN A N 1
ATOM 2205 C CA . ASN A 1 283 ? 16.035 2.710 -20.561 1.00 97.50 283 ASN A CA 1
ATOM 2206 C C . ASN A 1 283 ? 15.107 3.373 -19.527 1.00 97.50 283 ASN A C 1
ATOM 2208 O O . ASN A 1 283 ? 14.311 4.248 -19.883 1.00 97.50 283 ASN A O 1
ATOM 2212 N N . PHE A 1 284 ? 15.207 2.985 -18.255 1.00 97.44 284 PHE A N 1
ATOM 2213 C CA . PHE A 1 284 ? 14.379 3.500 -17.164 1.00 97.44 284 PHE A CA 1
ATOM 2214 C C . PHE A 1 284 ? 15.254 4.148 -16.074 1.00 97.44 284 PHE A C 1
ATOM 2216 O O . PHE A 1 284 ? 15.477 3.568 -15.010 1.00 97.44 284 PHE A O 1
ATOM 2223 N N . PRO A 1 285 ? 15.811 5.350 -16.333 1.00 95.94 285 PRO A N 1
ATOM 2224 C CA . PRO A 1 285 ? 16.800 5.982 -15.460 1.00 95.94 285 PRO A CA 1
ATOM 2225 C C . PRO A 1 285 ? 16.186 6.753 -14.281 1.00 95.94 285 PRO A C 1
ATOM 2227 O O . PRO A 1 285 ? 16.932 7.256 -13.444 1.00 95.94 285 PRO A O 1
ATOM 2230 N N . LEU A 1 286 ? 14.858 6.914 -14.236 1.00 96.44 286 LEU A N 1
ATOM 2231 C CA . LEU A 1 286 ? 14.193 7.815 -13.293 1.00 96.44 286 LEU A CA 1
ATOM 2232 C C . LEU A 1 286 ? 14.178 7.278 -11.858 1.00 96.44 286 LEU A C 1
ATOM 2234 O O . LEU A 1 286 ? 13.873 6.109 -11.613 1.00 96.44 286 LEU A O 1
ATOM 2238 N N . VAL A 1 287 ? 14.446 8.179 -10.912 1.00 95.56 287 VAL A N 1
ATOM 2239 C CA . VAL A 1 287 ? 14.341 7.929 -9.470 1.00 95.56 287 VAL A CA 1
ATOM 2240 C C . VAL A 1 287 ? 12.882 7.840 -9.010 1.00 95.56 287 VAL A C 1
ATOM 2242 O O . VAL A 1 287 ? 11.976 8.382 -9.647 1.00 95.56 287 VAL A O 1
ATOM 2245 N N . VAL A 1 288 ? 12.650 7.180 -7.874 1.00 94.12 288 VAL A N 1
ATOM 2246 C CA . VAL A 1 288 ? 11.354 7.148 -7.170 1.00 94.12 288 VAL A CA 1
ATOM 2247 C C . VAL A 1 288 ? 10.902 8.562 -6.780 1.00 94.12 288 VAL A C 1
ATOM 2249 O O . VAL A 1 288 ? 9.715 8.874 -6.841 1.00 94.12 288 VAL A O 1
ATOM 2252 N N . TRP A 1 289 ? 11.853 9.431 -6.435 1.00 92.94 289 TRP A N 1
ATOM 2253 C CA . TRP A 1 289 ? 11.649 10.792 -5.935 1.00 92.94 289 TRP A CA 1
ATOM 2254 C C . TRP A 1 289 ? 11.330 11.806 -7.054 1.00 92.94 289 TRP A C 1
ATOM 2256 O O . TRP A 1 289 ? 12.074 12.756 -7.287 1.00 92.94 289 TRP A O 1
ATOM 2266 N N . GLN A 1 290 ? 10.230 11.565 -7.769 1.00 91.44 290 GLN A N 1
ATOM 2267 C CA . GLN A 1 290 ? 9.726 12.363 -8.896 1.00 91.44 290 GLN A CA 1
ATOM 2268 C C . GLN A 1 290 ? 8.349 12.991 -8.572 1.00 91.44 290 GLN A C 1
ATOM 2270 O O . GLN A 1 290 ? 8.018 13.182 -7.403 1.00 91.44 290 GLN A O 1
ATOM 2275 N N . THR A 1 291 ? 7.517 13.321 -9.571 1.00 89.56 291 THR A N 1
ATOM 2276 C CA . THR A 1 291 ? 6.122 13.731 -9.313 1.00 89.56 291 THR A CA 1
ATOM 2277 C C . THR A 1 291 ? 5.311 12.642 -8.598 1.00 89.56 291 THR A C 1
ATOM 2279 O O . THR A 1 291 ? 5.364 11.467 -8.968 1.00 89.56 291 THR A O 1
ATOM 2282 N N . GLY A 1 292 ? 4.473 13.037 -7.634 1.00 84.81 292 GLY A N 1
ATOM 2283 C CA . GLY A 1 292 ? 3.607 12.117 -6.882 1.00 84.81 292 GLY A CA 1
ATOM 2284 C C . GLY A 1 292 ? 2.552 11.388 -7.730 1.00 84.81 292 GLY A C 1
ATOM 2285 O O . GLY A 1 292 ? 2.025 10.368 -7.302 1.00 84.81 292 GLY A O 1
ATOM 2286 N N . SER A 1 293 ? 2.266 11.871 -8.943 1.00 87.19 293 SER A N 1
ATOM 2287 C CA . SER A 1 293 ? 1.373 11.228 -9.921 1.00 87.19 293 SER A CA 1
ATOM 2288 C C . SER A 1 293 ? 2.056 10.170 -10.807 1.00 87.19 293 SER A C 1
ATOM 2290 O O . SER A 1 293 ? 1.408 9.608 -11.689 1.00 87.19 293 SER A O 1
ATOM 2292 N N . GLY A 1 294 ? 3.368 9.940 -10.656 1.00 91.00 294 GLY A N 1
ATOM 2293 C CA . GLY A 1 294 ? 4.145 9.020 -11.502 1.00 91.00 294 GLY A CA 1
ATOM 2294 C C . GLY A 1 294 ? 4.215 9.405 -12.990 1.00 91.00 294 GLY A C 1
ATOM 2295 O O . GLY A 1 294 ? 4.616 8.593 -13.828 1.00 91.00 294 GLY A O 1
ATOM 2296 N N . THR A 1 295 ? 3.816 10.632 -13.352 1.00 93.12 295 THR A N 1
ATOM 2297 C CA . THR A 1 295 ? 3.686 11.083 -14.748 1.00 93.12 295 THR A CA 1
ATOM 2298 C C . THR A 1 295 ? 4.997 10.994 -15.523 1.00 93.12 295 THR A C 1
ATOM 2300 O O . THR A 1 295 ? 4.957 10.627 -16.695 1.00 93.12 295 THR A O 1
ATOM 2303 N N . GLN A 1 296 ? 6.156 11.258 -14.905 1.00 95.50 296 GLN A N 1
ATOM 2304 C CA . GLN A 1 296 ? 7.430 11.155 -15.623 1.00 95.50 296 GLN A CA 1
ATOM 2305 C C . GLN A 1 296 ? 7.823 9.699 -15.908 1.00 95.50 296 GLN A C 1
ATOM 2307 O O . GLN A 1 296 ? 8.278 9.427 -17.011 1.00 95.50 296 GLN A O 1
ATOM 2312 N N . THR A 1 297 ? 7.560 8.735 -15.016 1.00 96.81 297 THR A N 1
ATOM 2313 C CA . THR A 1 297 ? 7.711 7.302 -15.341 1.00 96.81 297 THR A CA 1
ATOM 2314 C C . THR A 1 297 ? 6.704 6.837 -16.397 1.00 96.81 297 THR A C 1
ATOM 2316 O O . THR A 1 297 ? 7.087 6.105 -17.310 1.00 96.81 297 THR A O 1
ATOM 2319 N N . ASN A 1 298 ? 5.443 7.281 -16.334 1.00 95.56 298 ASN A N 1
ATOM 2320 C CA . ASN A 1 298 ? 4.461 6.997 -17.387 1.00 95.56 298 ASN A CA 1
ATOM 2321 C C . ASN A 1 298 ? 4.961 7.502 -18.754 1.00 95.56 298 ASN A C 1
ATOM 2323 O O . ASN A 1 298 ? 4.936 6.765 -19.739 1.00 95.56 298 ASN A O 1
ATOM 2327 N N . MET A 1 299 ? 5.498 8.724 -18.796 1.00 96.88 299 MET A N 1
ATOM 2328 C CA . MET A 1 299 ? 6.070 9.311 -20.006 1.00 96.88 299 MET A CA 1
ATOM 2329 C C . MET A 1 299 ? 7.382 8.662 -20.448 1.00 96.88 299 MET A C 1
ATOM 2331 O O . MET A 1 299 ? 7.554 8.449 -21.642 1.00 96.88 299 MET A O 1
ATOM 2335 N N . ASN A 1 300 ? 8.250 8.249 -19.525 1.00 98.00 300 ASN A N 1
ATOM 2336 C CA . ASN A 1 300 ? 9.458 7.484 -19.830 1.00 98.00 300 ASN A CA 1
ATOM 2337 C C . ASN A 1 300 ? 9.121 6.182 -20.547 1.00 98.00 300 ASN A C 1
ATOM 2339 O O . ASN A 1 300 ? 9.753 5.870 -21.556 1.00 98.00 300 ASN A O 1
ATOM 2343 N N . LEU A 1 301 ? 8.093 5.464 -20.097 1.00 97.75 301 LEU A N 1
ATOM 2344 C CA . LEU A 1 301 ? 7.636 4.287 -20.816 1.00 97.75 301 LEU A CA 1
ATOM 2345 C C . LEU A 1 301 ? 7.002 4.636 -22.169 1.00 97.75 301 LEU A C 1
ATOM 2347 O O . LEU A 1 301 ? 7.301 3.964 -23.154 1.00 97.75 301 LEU A O 1
ATOM 2351 N N . ASN A 1 302 ? 6.168 5.679 -22.241 1.00 97.94 302 ASN A N 1
ATOM 2352 C CA . ASN A 1 302 ? 5.566 6.113 -23.504 1.00 97.94 302 ASN A CA 1
ATOM 2353 C C . ASN A 1 302 ? 6.632 6.463 -24.554 1.00 97.94 302 ASN A C 1
ATOM 2355 O O . ASN A 1 302 ? 6.506 6.058 -25.706 1.00 97.94 302 ASN A O 1
ATOM 2359 N N . GLU A 1 303 ? 7.687 7.181 -24.160 1.00 98.12 303 GLU A N 1
ATOM 2360 C CA . GLU A 1 303 ? 8.820 7.551 -25.013 1.00 98.12 303 GLU A CA 1
ATOM 2361 C C . GLU A 1 303 ? 9.625 6.315 -25.445 1.00 98.12 303 GLU A C 1
ATOM 2363 O O . GLU A 1 303 ? 9.837 6.124 -26.642 1.00 98.12 303 GLU A O 1
ATOM 2368 N N . VAL A 1 304 ? 9.987 5.425 -24.508 1.00 98.25 304 VAL A N 1
ATOM 2369 C CA . VAL A 1 304 ? 10.722 4.178 -24.804 1.00 98.25 304 VAL A CA 1
ATOM 2370 C C . VAL A 1 304 ? 9.944 3.280 -25.767 1.00 98.25 304 VAL A C 1
ATOM 2372 O O . VAL A 1 304 ? 10.493 2.837 -26.778 1.00 98.25 304 VAL A O 1
ATOM 2375 N N . ILE A 1 305 ? 8.656 3.046 -25.500 1.00 98.31 305 ILE A N 1
ATOM 2376 C CA . ILE A 1 305 ? 7.793 2.238 -26.367 1.00 98.31 305 ILE A CA 1
ATOM 2377 C C . ILE A 1 305 ? 7.585 2.930 -27.719 1.00 98.31 305 ILE A C 1
ATOM 2379 O O . ILE A 1 305 ? 7.648 2.249 -28.737 1.00 98.31 305 ILE A O 1
ATOM 2383 N N . ALA A 1 306 ? 7.382 4.251 -27.779 1.00 97.94 306 ALA A N 1
ATOM 2384 C CA . ALA A 1 306 ? 7.176 4.960 -29.046 1.00 97.94 306 ALA A CA 1
ATOM 2385 C C . ALA A 1 306 ? 8.423 4.960 -29.938 1.00 97.94 306 ALA A C 1
ATOM 2387 O O . ALA A 1 306 ? 8.312 4.718 -31.143 1.00 97.94 306 ALA A O 1
ATOM 2388 N N . ASN A 1 307 ? 9.606 5.182 -29.363 1.00 97.50 307 ASN A N 1
ATOM 2389 C CA . ASN A 1 307 ? 10.866 5.167 -30.101 1.00 97.50 307 ASN A CA 1
ATOM 2390 C C . ASN A 1 307 ? 11.217 3.747 -30.570 1.00 97.50 307 ASN A C 1
ATOM 2392 O O . ASN A 1 307 ? 11.502 3.556 -31.753 1.00 97.50 307 ASN A O 1
ATOM 2396 N N . ARG A 1 308 ? 11.084 2.730 -29.707 1.00 97.75 308 ARG A N 1
ATOM 2397 C CA . ARG A 1 308 ? 11.312 1.326 -30.091 1.00 97.75 308 ARG A CA 1
ATOM 2398 C C . ARG A 1 308 ? 10.270 0.810 -31.093 1.00 97.75 308 ARG A C 1
ATOM 2400 O O . ARG A 1 308 ? 10.625 0.119 -32.043 1.00 97.75 308 ARG A O 1
ATOM 2407 N N . ALA A 1 309 ? 8.993 1.163 -30.942 1.00 96.94 309 ALA A N 1
ATOM 2408 C CA . ALA A 1 309 ? 7.950 0.811 -31.909 1.00 96.94 309 ALA A CA 1
ATOM 2409 C C . ALA A 1 309 ? 8.124 1.542 -33.251 1.00 96.94 309 ALA A C 1
ATOM 2411 O O . ALA A 1 309 ? 7.770 0.989 -34.290 1.00 96.94 309 ALA A O 1
ATOM 2412 N N . SER A 1 310 ? 8.687 2.754 -33.253 1.00 96.38 310 SER A N 1
ATOM 2413 C CA . SER A 1 310 ? 9.022 3.470 -34.489 1.00 96.38 310 SER A CA 1
ATOM 2414 C C . SER A 1 310 ? 10.187 2.809 -35.225 1.00 96.38 310 SER A C 1
ATOM 2416 O O . SER A 1 310 ? 10.062 2.544 -36.419 1.00 96.38 310 SER A O 1
ATOM 2418 N N . GLU A 1 311 ? 11.256 2.437 -34.516 1.00 95.38 311 GLU A N 1
ATOM 2419 C CA . GLU A 1 311 ? 12.387 1.674 -35.067 1.00 95.38 311 GLU A CA 1
ATOM 2420 C C . GLU A 1 311 ? 11.937 0.319 -35.647 1.00 95.38 311 GLU A C 1
ATOM 2422 O O . GLU A 1 311 ? 12.254 -0.007 -36.791 1.00 95.38 311 GLU A O 1
ATOM 2427 N N . LEU A 1 312 ? 11.090 -0.425 -34.922 1.00 94.94 312 LEU A N 1
ATOM 2428 C CA . LEU A 1 312 ? 10.459 -1.669 -35.394 1.00 94.94 312 LEU A CA 1
ATOM 2429 C C . LEU A 1 312 ? 9.592 -1.499 -36.659 1.00 94.94 312 LEU A C 1
ATOM 2431 O O . LEU A 1 312 ? 9.217 -2.496 -37.280 1.00 94.94 312 LEU A O 1
ATOM 2435 N N . LEU A 1 313 ? 9.262 -0.262 -37.044 1.00 95.25 313 LEU A N 1
ATOM 2436 C CA . LEU A 1 313 ? 8.508 0.087 -38.249 1.00 95.25 313 LEU A CA 1
ATOM 2437 C C . LEU A 1 313 ? 9.342 0.829 -39.311 1.00 95.25 313 LEU A C 1
ATOM 2439 O O . LEU A 1 313 ? 8.764 1.224 -40.331 1.00 95.25 313 LEU A O 1
ATOM 2443 N N . GLY A 1 314 ? 10.655 0.985 -39.096 1.00 93.06 314 GLY A N 1
ATOM 2444 C CA . GLY A 1 314 ? 11.599 1.648 -40.004 1.00 93.06 314 GLY A CA 1
ATOM 2445 C C . GLY A 1 314 ? 11.725 3.169 -39.833 1.00 93.06 314 GLY A C 1
ATOM 2446 O O . GLY A 1 314 ? 12.182 3.834 -40.758 1.00 93.06 314 GLY A O 1
ATOM 2447 N N . GLY A 1 315 ? 11.282 3.731 -38.703 1.00 89.62 315 GLY A N 1
ATOM 2448 C CA . GLY A 1 315 ? 11.451 5.147 -38.347 1.00 89.62 315 GLY A CA 1
ATOM 2449 C C . GLY A 1 315 ? 12.636 5.396 -37.405 1.00 89.62 315 GLY A C 1
ATOM 2450 O O . GLY A 1 315 ? 13.100 4.485 -36.723 1.00 89.62 315 GLY A O 1
ATOM 2451 N N . GLU A 1 316 ? 13.114 6.639 -37.339 1.00 87.31 316 GLU A N 1
ATOM 2452 C CA . GLU A 1 316 ? 14.237 7.028 -36.474 1.00 87.31 316 GLU A CA 1
ATOM 2453 C C . GLU A 1 316 ? 13.761 7.446 -35.061 1.00 87.31 316 GLU A C 1
ATOM 2455 O O . GLU A 1 316 ? 12.785 8.202 -34.948 1.00 87.31 316 GLU A O 1
ATOM 2460 N N . PRO A 1 317 ? 14.441 7.021 -33.974 1.00 85.12 317 PRO A N 1
ATOM 2461 C CA . PRO A 1 317 ? 14.156 7.482 -32.612 1.00 85.12 317 PRO A CA 1
ATOM 2462 C C . PRO A 1 317 ? 14.186 9.013 -32.464 1.00 85.12 317 PRO A C 1
ATOM 2464 O O . PRO A 1 317 ? 15.027 9.696 -33.044 1.00 85.12 317 PRO A O 1
ATOM 2467 N N . GLY A 1 318 ? 13.264 9.558 -31.672 1.00 83.88 318 GLY A N 1
ATOM 2468 C CA . GLY A 1 318 ? 13.090 10.993 -31.419 1.00 83.88 318 GLY A CA 1
ATOM 2469 C C . GLY A 1 318 ? 12.282 11.755 -32.471 1.00 83.88 318 GLY A C 1
ATOM 2470 O O . GLY A 1 318 ? 11.774 12.838 -32.189 1.00 83.88 318 GLY A O 1
ATOM 2471 N N . THR A 1 319 ? 12.040 11.175 -33.652 1.00 88.06 319 THR A N 1
ATOM 2472 C CA . THR A 1 319 ? 11.139 11.777 -34.659 1.00 88.06 319 THR A CA 1
ATOM 2473 C C . THR A 1 319 ? 9.658 11.711 -34.270 1.00 88.06 319 THR A C 1
ATOM 2475 O O . THR A 1 319 ? 8.823 12.374 -34.892 1.00 88.06 319 THR A O 1
ATOM 2478 N N . LYS A 1 320 ? 9.326 10.879 -33.268 1.00 91.81 320 LYS A N 1
ATOM 2479 C CA . LYS A 1 320 ? 7.964 10.524 -32.832 1.00 91.81 320 LYS A CA 1
ATOM 2480 C C . LYS A 1 320 ? 7.066 10.018 -33.976 1.00 91.81 320 LYS A C 1
ATOM 2482 O O . LYS A 1 320 ? 5.847 10.211 -33.966 1.00 91.81 320 LYS A O 1
ATOM 2487 N N . LYS A 1 321 ? 7.682 9.408 -34.996 1.00 90.88 321 LYS A N 1
ATOM 2488 C CA . LYS A 1 321 ? 7.040 8.873 -36.200 1.00 90.88 321 LYS A CA 1
ATOM 2489 C C . LYS A 1 321 ? 7.662 7.515 -36.563 1.00 90.88 321 LYS A C 1
ATOM 2491 O O . LYS A 1 321 ? 8.882 7.391 -36.552 1.00 90.88 321 LYS A O 1
ATOM 2496 N N . PRO A 1 322 ? 6.860 6.510 -36.963 1.00 94.62 322 PRO A N 1
ATOM 2497 C CA . PRO A 1 322 ? 5.402 6.543 -37.110 1.00 94.62 322 PRO A CA 1
ATOM 2498 C C . PRO A 1 322 ? 4.597 6.507 -35.796 1.00 94.62 322 PRO A C 1
ATOM 2500 O O . PRO A 1 322 ? 3.384 6.710 -35.862 1.00 94.62 322 PRO A O 1
ATOM 2503 N N . VAL A 1 323 ? 5.216 6.266 -34.632 1.00 96.12 323 VAL A N 1
ATOM 2504 C CA . VAL A 1 323 ? 4.524 6.166 -33.331 1.00 96.12 323 VAL A CA 1
ATOM 2505 C C . VAL A 1 323 ? 4.833 7.378 -32.443 1.00 96.12 323 VAL A C 1
ATOM 2507 O O . VAL A 1 323 ? 5.995 7.707 -32.222 1.00 96.12 323 VAL A O 1
ATOM 2510 N N . HIS A 1 324 ? 3.785 8.009 -31.899 1.00 96.81 324 HIS A N 1
ATOM 2511 C CA . HIS A 1 324 ? 3.880 9.162 -30.988 1.00 96.81 324 HIS A CA 1
ATOM 2512 C C . HIS A 1 324 ? 3.628 8.727 -29.529 1.00 96.81 324 HIS A C 1
ATOM 2514 O O . HIS A 1 324 ? 2.671 7.980 -29.296 1.00 96.81 324 HIS A O 1
ATOM 2520 N N . PRO A 1 325 ? 4.424 9.184 -28.539 1.00 94.88 325 PRO A N 1
ATOM 2521 C CA . PRO A 1 325 ? 4.298 8.740 -27.148 1.00 94.88 325 PRO A CA 1
ATOM 2522 C C . PRO A 1 325 ? 2.942 9.084 -26.521 1.00 94.88 325 PRO A C 1
ATOM 2524 O O . PRO A 1 325 ? 2.374 8.246 -25.829 1.00 94.88 325 PRO A O 1
ATOM 2527 N N . ASN A 1 326 ? 2.378 10.260 -26.809 1.00 94.88 326 ASN A N 1
ATOM 2528 C CA . ASN A 1 326 ? 1.047 10.618 -26.314 1.00 94.88 326 ASN A CA 1
ATOM 2529 C C . ASN A 1 326 ? -0.032 9.934 -27.168 1.00 94.88 326 ASN A C 1
ATOM 2531 O O . ASN A 1 326 ? -0.652 8.968 -26.744 1.00 94.88 326 ASN A O 1
ATOM 2535 N N . ASP A 1 327 ? -0.184 10.400 -28.406 1.00 95.12 327 ASP A N 1
ATOM 2536 C CA . ASP A 1 327 ? -1.316 10.131 -29.302 1.00 95.12 327 ASP A CA 1
ATOM 2537 C C . ASP A 1 327 ? -1.498 8.652 -29.676 1.00 95.12 327 ASP A C 1
ATOM 2539 O O . ASP A 1 327 ? -2.573 8.282 -30.133 1.00 95.12 327 ASP A O 1
ATOM 2543 N N . HIS A 1 328 ? -0.466 7.811 -29.522 1.00 97.19 328 HIS A N 1
ATOM 2544 C CA . HIS A 1 328 ? -0.527 6.389 -29.879 1.00 97.19 328 HIS A CA 1
ATOM 2545 C C . HIS A 1 328 ? -0.219 5.444 -28.710 1.00 97.19 328 HIS A C 1
ATOM 2547 O O . HIS A 1 328 ? -0.897 4.429 -28.580 1.00 97.19 328 HIS A O 1
ATOM 2553 N N . VAL A 1 329 ? 0.779 5.735 -27.860 1.00 96.06 329 VAL A N 1
ATOM 2554 C CA . VAL A 1 329 ? 1.123 4.851 -26.720 1.00 96.06 329 VAL A CA 1
ATOM 2555 C C . VAL A 1 329 ? 0.299 5.182 -25.473 1.00 96.06 329 VAL A C 1
ATOM 2557 O O . VAL A 1 329 ? -0.165 4.275 -24.785 1.00 96.06 329 VAL A O 1
ATOM 2560 N N . ASN A 1 330 ? 0.048 6.468 -25.220 1.00 96.69 330 ASN A N 1
ATOM 2561 C CA . ASN A 1 330 ? -0.825 6.960 -24.151 1.00 96.69 330 ASN A CA 1
ATOM 2562 C C . ASN A 1 330 ? -2.260 7.260 -24.637 1.00 96.69 330 ASN A C 1
ATOM 2564 O O . ASN A 1 330 ? -2.989 8.014 -23.991 1.00 96.69 330 ASN A O 1
ATOM 2568 N N . MET A 1 331 ? -2.666 6.690 -25.777 1.00 95.62 331 MET A N 1
ATOM 2569 C CA . MET A 1 331 ? -4.025 6.814 -26.308 1.00 95.62 331 MET A CA 1
ATOM 2570 C C . MET A 1 331 ? -5.035 6.276 -25.285 1.00 95.62 331 MET A C 1
ATOM 2572 O O . MET A 1 331 ? -4.836 5.192 -24.732 1.00 95.62 331 MET A O 1
ATOM 2576 N N . SER A 1 332 ? -6.115 7.025 -25.049 1.00 92.31 332 SER A N 1
ATOM 2577 C CA . SER A 1 332 ? -7.189 6.671 -24.103 1.00 92.31 332 SER A CA 1
ATOM 2578 C C . SER A 1 332 ? -6.721 6.479 -22.647 1.00 92.31 332 SER A C 1
ATOM 2580 O O . SER A 1 332 ? -7.303 5.679 -21.921 1.00 92.31 332 SER A O 1
ATOM 2582 N N . GLN A 1 333 ? -5.654 7.174 -22.227 1.00 94.06 333 GLN A N 1
ATOM 2583 C CA . GLN A 1 333 ? -5.029 7.045 -20.901 1.00 94.06 333 GLN A CA 1
ATOM 2584 C C . GLN A 1 333 ? -4.555 8.400 -20.345 1.00 94.06 333 GLN A C 1
ATOM 2586 O O . GLN A 1 333 ? -4.283 9.340 -21.092 1.00 94.06 333 GLN A O 1
ATOM 2591 N N . SER A 1 334 ? -4.330 8.464 -19.034 1.00 92.12 334 SER A N 1
ATOM 2592 C CA . SER A 1 334 ? -3.589 9.510 -18.311 1.00 92.12 334 SER A CA 1
ATOM 2593 C C . SER A 1 334 ? -2.334 8.909 -17.639 1.00 92.12 334 SER A C 1
ATOM 2595 O O . SER A 1 334 ? -1.952 7.768 -17.904 1.00 92.12 334 SER A O 1
ATOM 2597 N N . SER A 1 335 ? -1.647 9.662 -16.774 1.00 87.50 335 SER A N 1
ATOM 2598 C CA . SER A 1 335 ? -0.810 9.056 -15.725 1.00 87.50 335 SER A CA 1
ATOM 2599 C C . SER A 1 335 ? -1.648 8.571 -14.542 1.00 87.50 335 SER A C 1
ATOM 2601 O O . SER A 1 335 ? -1.266 7.619 -13.869 1.00 87.50 335 SER A O 1
ATOM 2603 N N . ASN A 1 336 ? -2.784 9.228 -14.290 1.00 87.56 336 ASN A N 1
ATOM 2604 C CA . ASN A 1 336 ? -3.518 9.133 -13.025 1.00 87.56 336 ASN A CA 1
ATOM 2605 C C . ASN A 1 336 ? -4.381 7.861 -12.920 1.00 87.56 336 ASN A C 1
ATOM 2607 O O . ASN A 1 336 ? -4.810 7.498 -11.832 1.00 87.56 336 ASN A O 1
ATOM 2611 N N . ASP A 1 337 ? -4.592 7.179 -14.042 1.00 88.19 337 ASP A N 1
ATOM 2612 C CA . ASP A 1 337 ? -5.133 5.828 -14.193 1.00 88.19 337 ASP A CA 1
ATOM 2613 C C . ASP A 1 337 ? -4.001 4.809 -14.441 1.00 88.19 337 ASP A C 1
ATOM 2615 O O . ASP A 1 337 ? -3.905 3.804 -13.739 1.00 88.19 337 ASP A O 1
ATOM 2619 N N . SER A 1 338 ? -3.091 5.088 -15.384 1.00 84.88 338 SER A N 1
ATOM 2620 C CA . SER A 1 338 ? -2.015 4.174 -15.791 1.00 84.88 338 SER A CA 1
ATOM 2621 C C . SER A 1 338 ? -1.090 3.799 -14.636 1.00 84.88 338 SER A C 1
ATOM 2623 O O . SER A 1 338 ? -0.743 2.627 -14.486 1.00 84.88 338 SER A O 1
ATOM 2625 N N . PHE A 1 339 ? -0.672 4.777 -13.824 1.00 89.56 339 PHE A N 1
ATOM 2626 C CA . PHE A 1 339 ? 0.303 4.549 -12.761 1.00 89.56 339 PHE A CA 1
ATOM 2627 C C . PHE A 1 339 ? -0.308 3.789 -11.570 1.00 89.56 339 PHE A C 1
ATOM 2629 O O . PHE A 1 339 ? 0.268 2.764 -11.204 1.00 89.56 339 PHE A O 1
ATOM 2636 N N . PRO A 1 340 ? -1.497 4.139 -11.032 1.00 88.38 340 PRO A N 1
ATOM 2637 C CA . PRO A 1 340 ? -2.174 3.301 -10.037 1.00 88.38 340 PRO A CA 1
ATOM 2638 C C . PRO A 1 340 ? -2.534 1.897 -10.545 1.00 88.38 340 PRO A C 1
ATOM 2640 O O . PRO A 1 340 ? -2.342 0.924 -9.817 1.00 88.38 340 PRO A O 1
ATOM 2643 N N . THR A 1 341 ? -2.978 1.746 -11.801 1.00 90.44 341 THR A N 1
ATOM 2644 C CA . THR A 1 341 ? -3.220 0.414 -12.386 1.00 90.44 341 THR A CA 1
ATOM 2645 C C . THR A 1 341 ? -1.930 -0.409 -12.432 1.00 90.44 341 THR A C 1
ATOM 2647 O O . THR A 1 341 ? -1.933 -1.578 -12.047 1.00 90.44 341 THR A O 1
ATOM 2650 N N . ALA A 1 342 ? -0.800 0.195 -12.809 1.00 91.38 342 ALA A N 1
ATOM 2651 C CA . ALA A 1 342 ? 0.493 -0.478 -12.777 1.00 91.38 342 ALA A CA 1
ATOM 2652 C C . ALA A 1 342 ? 0.998 -0.779 -11.356 1.00 91.38 342 ALA A C 1
ATOM 2654 O O . ALA A 1 342 ? 1.591 -1.834 -11.145 1.00 91.38 342 ALA A O 1
ATOM 2655 N N . MET A 1 343 ? 0.739 0.083 -10.367 1.00 92.19 343 MET A N 1
ATOM 2656 C CA . MET A 1 343 ? 1.024 -0.216 -8.957 1.00 92.19 343 MET A CA 1
ATOM 2657 C C . MET A 1 343 ? 0.261 -1.464 -8.496 1.00 92.19 343 MET A C 1
ATOM 2659 O O . MET A 1 343 ? 0.858 -2.349 -7.885 1.00 92.19 343 MET A O 1
ATOM 2663 N N . HIS A 1 344 ? -1.029 -1.572 -8.830 1.00 90.56 344 HIS A N 1
ATOM 2664 C CA . HIS A 1 344 ? -1.843 -2.739 -8.489 1.00 90.56 344 HIS A CA 1
ATOM 2665 C C . HIS A 1 344 ? -1.393 -4.009 -9.217 1.00 90.56 344 HIS A C 1
ATOM 2667 O O . HIS A 1 344 ? -1.263 -5.047 -8.573 1.00 90.56 344 HIS A O 1
ATOM 2673 N N . ILE A 1 345 ? -1.094 -3.936 -10.519 1.00 92.12 345 ILE A N 1
ATOM 2674 C CA . ILE A 1 345 ? -0.566 -5.078 -11.284 1.00 92.12 345 ILE A CA 1
ATOM 2675 C C . ILE A 1 345 ? 0.788 -5.520 -10.710 1.00 92.12 345 ILE A C 1
ATOM 2677 O O . ILE A 1 345 ? 0.957 -6.693 -10.397 1.00 92.12 345 ILE A O 1
ATOM 2681 N N . ALA A 1 346 ? 1.735 -4.602 -10.487 1.00 90.69 346 ALA A N 1
ATOM 2682 C CA . ALA A 1 346 ? 3.040 -4.935 -9.914 1.00 90.69 346 ALA A CA 1
ATOM 2683 C C . ALA A 1 346 ? 2.922 -5.554 -8.513 1.00 90.69 346 ALA A C 1
ATOM 2685 O O . ALA A 1 346 ? 3.617 -6.523 -8.209 1.00 90.69 346 ALA A O 1
ATOM 2686 N N . ALA A 1 347 ? 2.038 -5.025 -7.663 1.00 88.69 347 ALA A N 1
ATOM 2687 C CA . ALA A 1 347 ? 1.777 -5.599 -6.349 1.00 88.69 347 ALA A CA 1
ATOM 2688 C C . ALA A 1 347 ? 1.176 -7.009 -6.466 1.00 88.69 347 ALA A C 1
ATOM 2690 O O . ALA A 1 347 ? 1.685 -7.932 -5.835 1.00 88.69 347 ALA A O 1
ATOM 2691 N N . ALA A 1 348 ? 0.150 -7.198 -7.302 1.00 90.94 348 ALA A N 1
ATOM 2692 C CA . ALA A 1 348 ? -0.501 -8.490 -7.515 1.00 90.94 348 ALA A CA 1
ATOM 2693 C C . ALA A 1 348 ? 0.471 -9.549 -8.059 1.00 90.94 348 ALA A C 1
ATOM 2695 O O . ALA A 1 348 ? 0.522 -10.651 -7.515 1.00 90.94 348 ALA A O 1
ATOM 2696 N N . GLU A 1 349 ? 1.291 -9.201 -9.054 1.00 91.31 349 GLU A N 1
ATOM 2697 C CA . GLU A 1 349 ? 2.342 -10.057 -9.615 1.00 91.31 349 GLU A CA 1
ATOM 2698 C C . GLU A 1 349 ? 3.340 -10.496 -8.534 1.00 91.31 349 GLU A C 1
ATOM 2700 O O . GLU A 1 349 ? 3.515 -11.690 -8.294 1.00 91.31 349 GLU A O 1
ATOM 2705 N N . ARG A 1 350 ? 3.959 -9.544 -7.818 1.00 91.75 350 ARG A N 1
ATOM 2706 C CA . ARG A 1 350 ? 4.991 -9.847 -6.805 1.00 91.75 350 ARG A CA 1
ATOM 2707 C C . ARG A 1 350 ? 4.419 -10.552 -5.568 1.00 91.75 350 ARG A C 1
ATOM 2709 O O . ARG A 1 350 ? 5.110 -11.354 -4.939 1.00 91.75 350 ARG A O 1
ATOM 2716 N N . ILE A 1 351 ? 3.153 -10.304 -5.223 1.00 89.31 351 ILE A N 1
ATOM 2717 C CA . ILE A 1 351 ? 2.452 -11.052 -4.172 1.00 89.31 351 ILE A CA 1
ATOM 2718 C C . ILE A 1 351 ? 2.188 -12.495 -4.627 1.00 89.31 351 ILE A C 1
ATOM 2720 O O . ILE A 1 351 ? 2.466 -13.428 -3.875 1.00 89.31 351 ILE A O 1
ATOM 2724 N N . THR A 1 352 ? 1.694 -12.693 -5.850 1.00 93.31 352 THR A N 1
ATOM 2725 C CA . THR A 1 352 ? 1.251 -14.004 -6.358 1.00 93.31 352 THR A CA 1
ATOM 2726 C C . THR A 1 352 ? 2.412 -14.918 -6.746 1.00 93.31 352 THR A C 1
ATOM 2728 O O . THR A 1 352 ? 2.356 -16.118 -6.475 1.00 93.31 352 THR A O 1
ATOM 2731 N N . HIS A 1 353 ? 3.468 -14.374 -7.353 1.00 92.50 353 HIS A N 1
ATOM 2732 C CA . HIS A 1 353 ? 4.551 -15.158 -7.951 1.00 92.50 353 HIS A CA 1
ATOM 2733 C C . HIS A 1 353 ? 5.827 -15.240 -7.102 1.00 92.50 353 HIS A C 1
ATOM 2735 O O . HIS A 1 353 ? 6.611 -16.166 -7.306 1.00 92.50 353 HIS A O 1
ATOM 2741 N N . ASP A 1 354 ? 6.002 -14.374 -6.097 1.00 92.69 354 ASP A N 1
ATOM 2742 C CA . ASP A 1 354 ? 7.149 -14.428 -5.179 1.00 92.69 354 ASP A CA 1
ATOM 2743 C C . ASP A 1 354 ? 6.718 -14.627 -3.720 1.00 92.69 354 ASP A C 1
ATOM 2745 O O . ASP A 1 354 ? 7.117 -15.603 -3.079 1.00 92.69 354 ASP A O 1
ATOM 2749 N N . LEU A 1 355 ? 5.885 -13.724 -3.183 1.00 89.31 355 LEU A N 1
ATOM 2750 C CA . LEU A 1 355 ? 5.596 -13.686 -1.746 1.00 89.31 355 LEU A CA 1
ATOM 2751 C C . LEU A 1 355 ? 4.754 -14.880 -1.280 1.00 89.31 355 LEU A C 1
ATOM 2753 O O . LEU A 1 355 ? 5.124 -15.544 -0.314 1.00 89.31 355 LEU A O 1
ATOM 2757 N N . ILE A 1 356 ? 3.644 -15.186 -1.958 1.00 91.81 356 ILE A N 1
ATOM 2758 C CA . ILE A 1 356 ? 2.784 -16.327 -1.617 1.00 91.81 356 ILE A CA 1
ATOM 2759 C C . ILE A 1 356 ? 3.552 -17.658 -1.735 1.00 91.81 356 ILE A C 1
ATOM 2761 O O . ILE A 1 356 ? 3.478 -18.444 -0.785 1.00 91.81 356 ILE A O 1
ATOM 2765 N N . PRO A 1 357 ? 4.340 -17.930 -2.796 1.00 95.25 357 PRO A N 1
ATOM 2766 C CA . PRO A 1 357 ? 5.218 -19.099 -2.852 1.00 95.25 357 PRO A CA 1
ATOM 2767 C C . PRO A 1 357 ? 6.234 -19.165 -1.703 1.00 95.25 357 PRO A C 1
ATOM 2769 O O . PRO A 1 357 ? 6.322 -20.200 -1.038 1.00 95.25 357 PRO A O 1
ATOM 2772 N N . ALA A 1 358 ? 6.944 -18.072 -1.403 1.00 92.00 358 ALA A N 1
ATOM 2773 C CA . ALA A 1 358 ? 7.924 -18.030 -0.313 1.00 92.00 358 ALA A CA 1
ATOM 2774 C C . ALA A 1 358 ? 7.280 -18.283 1.065 1.00 92.00 358 ALA A C 1
ATOM 2776 O O . ALA A 1 358 ? 7.745 -19.133 1.830 1.00 92.00 358 ALA A O 1
ATOM 2777 N N . LEU A 1 359 ? 6.157 -17.618 1.357 1.00 89.56 359 LEU A N 1
ATOM 2778 C CA . LEU A 1 359 ? 5.384 -17.827 2.583 1.00 89.56 359 LEU A CA 1
ATOM 2779 C C . LEU A 1 359 ? 4.768 -19.232 2.648 1.00 89.56 359 LEU A C 1
ATOM 2781 O O . LEU A 1 359 ? 4.678 -19.804 3.730 1.00 89.56 359 LEU A O 1
ATOM 2785 N N . THR A 1 360 ? 4.401 -19.836 1.514 1.00 92.44 360 THR A N 1
ATOM 2786 C CA . THR A 1 360 ? 3.899 -21.220 1.457 1.00 92.44 360 THR A CA 1
ATOM 2787 C C . THR A 1 360 ? 4.998 -22.233 1.783 1.00 92.44 360 THR A C 1
ATOM 2789 O O . THR A 1 360 ? 4.746 -23.193 2.515 1.00 92.44 360 THR A O 1
ATOM 2792 N N . ILE A 1 361 ? 6.227 -22.014 1.300 1.00 93.50 361 ILE A N 1
ATOM 2793 C CA . ILE A 1 361 ? 7.400 -22.827 1.657 1.00 93.50 361 ILE A CA 1
ATOM 2794 C C . ILE A 1 361 ? 7.680 -22.713 3.163 1.00 93.50 361 ILE A C 1
ATOM 2796 O O . ILE A 1 361 ? 7.792 -23.738 3.842 1.00 93.50 361 ILE A O 1
ATOM 2800 N N . LEU A 1 362 ? 7.708 -21.488 3.698 1.00 86.94 362 LEU A N 1
ATOM 2801 C CA . LEU A 1 362 ? 7.904 -21.225 5.126 1.00 86.94 362 LEU A CA 1
ATOM 2802 C C . LEU A 1 362 ? 6.809 -21.881 5.983 1.00 86.94 362 LEU A C 1
ATOM 2804 O O . LEU A 1 362 ? 7.116 -22.641 6.900 1.00 86.94 362 LEU A O 1
ATOM 2808 N N . LEU A 1 363 ? 5.532 -21.674 5.649 1.00 87.69 363 LEU A N 1
ATOM 2809 C CA . LEU A 1 363 ? 4.387 -22.256 6.354 1.00 87.69 363 LEU A CA 1
ATOM 2810 C C . LEU A 1 363 ? 4.405 -23.791 6.323 1.00 87.69 363 LEU A C 1
ATOM 2812 O O . LEU A 1 363 ? 4.065 -24.430 7.319 1.00 87.69 363 LEU A O 1
ATOM 2816 N N . LYS A 1 364 ? 4.820 -24.402 5.205 1.00 89.38 364 LYS A N 1
ATOM 2817 C CA . LYS A 1 364 ? 4.977 -25.859 5.088 1.00 89.38 364 LYS A CA 1
ATOM 2818 C C . LYS A 1 364 ? 6.074 -26.379 6.023 1.00 89.38 364 LYS A C 1
ATOM 2820 O O . LYS A 1 364 ? 5.844 -27.372 6.714 1.00 89.38 364 LYS A O 1
ATOM 2825 N N . ALA A 1 365 ? 7.222 -25.703 6.083 1.00 84.62 365 ALA A N 1
ATOM 2826 C CA . ALA A 1 365 ? 8.318 -26.057 6.985 1.00 84.62 365 ALA A CA 1
ATOM 2827 C C . ALA A 1 365 ? 7.928 -25.877 8.465 1.00 84.62 365 ALA A C 1
ATOM 2829 O O . ALA A 1 365 ? 8.127 -26.789 9.271 1.00 84.62 365 ALA A O 1
ATOM 2830 N N . LEU A 1 366 ? 7.297 -24.749 8.813 1.00 80.06 366 LEU A N 1
ATOM 2831 C CA . LEU A 1 366 ? 6.803 -24.471 10.164 1.00 80.06 366 LEU A CA 1
ATOM 2832 C C . LEU A 1 366 ? 5.760 -25.506 10.606 1.00 80.06 366 LEU A C 1
ATOM 2834 O O . LEU A 1 366 ? 5.925 -26.099 11.666 1.00 80.06 366 LEU A O 1
ATOM 2838 N N . ARG A 1 367 ? 4.761 -25.831 9.773 1.00 82.19 367 ARG A N 1
ATOM 2839 C CA . ARG A 1 367 ? 3.763 -26.882 10.070 1.00 82.19 367 ARG A CA 1
ATOM 2840 C C . ARG A 1 367 ? 4.363 -28.285 10.195 1.00 82.19 367 ARG A C 1
ATOM 2842 O O . ARG A 1 367 ? 3.809 -29.131 10.895 1.00 82.19 367 ARG A O 1
ATOM 2849 N N . GLN A 1 368 ? 5.482 -28.569 9.526 1.00 82.06 368 GLN A N 1
ATOM 2850 C CA . GLN A 1 368 ? 6.200 -29.832 9.713 1.00 82.06 368 GLN A CA 1
ATOM 2851 C C . GLN A 1 368 ? 6.902 -29.880 11.080 1.00 82.06 368 GLN A C 1
ATOM 2853 O O . GLN A 1 368 ? 6.879 -30.922 11.734 1.00 82.06 368 GLN A O 1
ATOM 2858 N N . LYS A 1 369 ? 7.479 -28.760 11.537 1.00 74.81 369 LYS A N 1
ATOM 2859 C CA . LYS A 1 369 ? 8.086 -28.637 12.872 1.00 74.81 369 LYS A CA 1
ATOM 2860 C C . LYS A 1 369 ? 7.036 -28.621 13.986 1.00 74.81 369 LYS A C 1
ATOM 2862 O O . LYS A 1 369 ? 7.180 -29.386 14.929 1.00 74.81 369 LYS A O 1
ATOM 2867 N N . GLU A 1 370 ? 5.946 -27.869 13.824 1.00 74.25 370 GLU A N 1
ATOM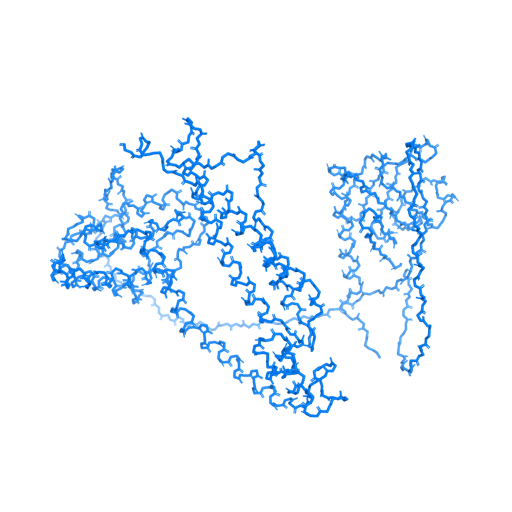 2868 C CA . GLU A 1 370 ? 4.762 -27.881 14.698 1.00 74.25 370 GLU A CA 1
ATOM 2869 C C . GLU A 1 370 ? 4.303 -29.320 14.968 1.00 74.25 370 GLU A C 1
ATOM 2871 O O . GLU A 1 370 ? 4.234 -29.740 16.117 1.00 74.25 370 GLU A O 1
ATOM 2876 N N . LYS A 1 371 ? 4.091 -30.122 13.913 1.00 74.94 371 LYS A N 1
ATOM 2877 C CA . LYS A 1 371 ? 3.710 -31.539 14.039 1.00 74.94 371 LYS A CA 1
ATOM 2878 C C . LYS A 1 371 ? 4.780 -32.412 14.697 1.00 74.94 371 LYS A C 1
ATOM 2880 O O . LYS A 1 371 ? 4.429 -33.300 15.466 1.00 74.94 371 LYS A O 1
ATOM 2885 N N . ALA A 1 372 ? 6.062 -32.183 14.409 1.00 72.69 372 ALA A N 1
ATOM 2886 C CA . ALA A 1 372 ? 7.160 -32.927 15.032 1.00 72.69 372 ALA A CA 1
ATOM 2887 C C . ALA A 1 372 ? 7.297 -32.636 16.538 1.00 72.69 372 ALA A C 1
ATOM 2889 O O . ALA A 1 372 ? 7.776 -33.486 17.287 1.00 72.69 372 ALA A O 1
ATOM 2890 N N . PHE A 1 373 ? 6.856 -31.456 16.981 1.00 65.88 373 PHE A N 1
ATOM 2891 C CA . PHE A 1 373 ? 6.906 -31.003 18.371 1.00 65.88 373 PHE A CA 1
ATOM 2892 C C . PHE A 1 373 ? 5.521 -31.007 19.054 1.00 65.88 373 PHE A C 1
ATOM 2894 O O . PHE A 1 373 ? 5.385 -30.515 20.172 1.00 65.88 373 PHE A O 1
ATOM 2901 N N . ALA A 1 374 ? 4.497 -31.593 18.417 1.00 55.44 374 ALA A N 1
ATOM 2902 C CA . ALA A 1 374 ? 3.097 -31.539 18.844 1.00 55.44 374 ALA A CA 1
ATOM 2903 C C . ALA A 1 374 ? 2.793 -32.385 20.096 1.00 55.44 374 ALA A C 1
ATOM 2905 O O . ALA A 1 374 ? 2.249 -33.490 20.034 1.00 55.44 374 ALA A O 1
ATOM 2906 N N . LYS A 1 375 ? 3.084 -31.811 21.259 1.00 53.56 375 LYS A N 1
ATOM 2907 C CA . LYS A 1 375 ? 2.458 -32.110 22.553 1.00 53.56 375 LYS A CA 1
ATOM 2908 C C . LYS A 1 375 ? 2.060 -30.758 23.155 1.00 53.56 375 LYS A C 1
ATOM 2910 O O . LYS A 1 375 ? 2.780 -29.805 22.893 1.00 53.56 375 LYS A O 1
ATOM 2915 N N . ILE A 1 376 ? 0.996 -30.704 23.980 1.00 51.09 376 ILE A N 1
ATOM 2916 C CA . ILE A 1 376 ? 0.401 -29.481 24.598 1.00 51.09 376 ILE A CA 1
ATOM 2917 C C . ILE A 1 376 ? -0.673 -28.800 23.681 1.00 51.09 376 ILE A C 1
ATOM 2919 O O . ILE A 1 376 ? -0.524 -28.819 22.463 1.00 51.09 376 ILE A O 1
ATOM 2923 N N . GLY A 1 377 ? -1.801 -28.274 24.221 1.00 43.31 377 GLY A N 1
ATOM 2924 C CA . GLY A 1 377 ? -2.859 -27.562 23.443 1.00 43.31 377 GLY A CA 1
ATOM 2925 C C . GLY A 1 377 ? -4.180 -27.121 24.162 1.00 43.31 377 GLY A C 1
ATOM 2926 O O . GLY A 1 377 ? -5.070 -27.948 24.345 1.00 43.31 377 GLY A O 1
ATOM 2927 N N . GLY A 1 378 ? -4.388 -25.820 24.485 1.00 54.78 378 GLY A N 1
ATOM 2928 C CA . GLY A 1 378 ? -5.689 -25.195 24.867 1.00 54.78 378 GLY A CA 1
ATOM 2929 C C . GLY A 1 378 ? -5.938 -24.349 26.164 1.00 54.78 378 GLY A C 1
ATOM 2930 O O . GLY A 1 378 ? -7.113 -24.111 26.434 1.00 54.78 378 GLY A O 1
ATOM 2931 N N . THR A 1 379 ? -4.957 -23.908 26.978 1.00 63.28 379 THR A N 1
ATOM 2932 C CA . THR A 1 379 ? -5.129 -23.053 28.204 1.00 63.28 379 THR A CA 1
ATOM 2933 C C . THR A 1 379 ? -3.929 -22.116 28.481 1.00 63.28 379 THR A C 1
ATOM 2935 O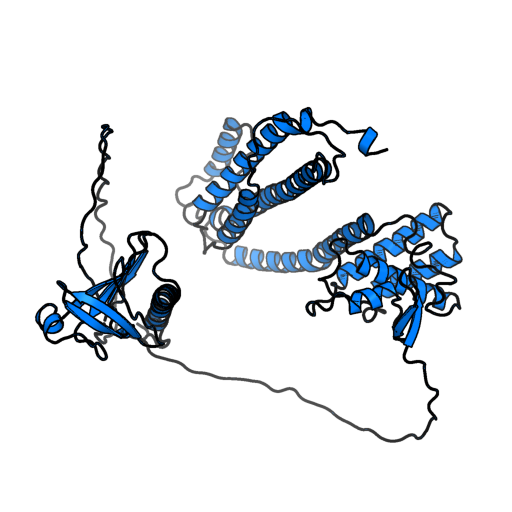 O . THR A 1 379 ? -3.676 -21.271 27.638 1.00 63.28 379 THR A O 1
ATOM 2938 N N . ALA A 1 380 ? -3.206 -22.220 29.613 1.00 62.47 380 ALA A N 1
ATOM 2939 C CA . ALA A 1 380 ? -2.364 -21.142 30.175 1.00 62.47 380 ALA A CA 1
ATOM 2940 C C . ALA A 1 380 ? -1.236 -20.650 29.245 1.00 62.47 380 ALA A C 1
ATOM 2942 O O . ALA A 1 380 ? -1.216 -19.482 28.881 1.00 62.47 380 ALA A O 1
ATOM 2943 N N . VAL A 1 381 ? -0.361 -21.557 28.801 1.00 70.38 381 VAL A N 1
ATOM 2944 C CA . VAL A 1 381 ? 0.555 -21.346 27.659 1.00 70.38 381 VAL A CA 1
ATOM 2945 C C . VAL A 1 381 ? 0.023 -22.092 26.434 1.00 70.38 381 VAL A C 1
ATOM 2947 O O . VAL A 1 381 ? 0.691 -22.907 25.810 1.00 70.38 381 VAL A O 1
ATOM 2950 N N . GLY A 1 382 ? -1.282 -21.947 26.190 1.00 68.94 382 GLY A N 1
ATOM 2951 C CA . GLY A 1 382 ? -1.984 -22.707 25.167 1.00 68.94 382 GLY A CA 1
ATOM 2952 C C . GLY A 1 382 ? -1.961 -24.216 25.426 1.00 68.94 382 GLY A C 1
ATOM 2953 O O . GLY A 1 382 ? -1.825 -24.962 24.471 1.00 68.94 382 GLY A O 1
ATOM 2954 N N . THR A 1 383 ? -2.140 -24.703 26.672 1.00 69.56 383 THR A N 1
ATOM 2955 C CA . THR A 1 383 ? -1.932 -26.134 27.032 1.00 69.56 383 THR A CA 1
ATOM 2956 C C . THR A 1 383 ? -3.115 -27.108 27.095 1.00 69.56 383 THR A C 1
ATOM 2958 O O . THR A 1 383 ? -2.918 -28.293 26.841 1.00 69.56 383 THR A O 1
ATOM 2961 N N . GLY A 1 384 ? -4.323 -26.665 27.435 1.00 70.88 384 GLY A N 1
ATOM 2962 C CA . GLY A 1 384 ? -5.536 -27.494 27.533 1.00 70.88 384 GLY A CA 1
ATOM 2963 C C . GLY A 1 384 ? -5.736 -28.055 28.937 1.00 70.88 384 GLY A C 1
ATOM 2964 O O . GLY A 1 384 ? -6.857 -28.375 29.335 1.00 70.88 384 GLY A O 1
ATOM 2965 N N . LEU A 1 385 ? -4.650 -28.081 29.712 1.00 70.88 385 LEU A N 1
ATOM 2966 C CA . LEU A 1 385 ? -4.604 -28.429 31.120 1.00 70.88 385 LEU A CA 1
ATOM 2967 C C . LEU A 1 385 ? -5.650 -27.614 31.895 1.00 70.88 385 LEU A C 1
ATOM 2969 O O . LEU A 1 385 ? -5.733 -26.395 31.742 1.00 70.88 385 LEU A O 1
ATOM 2973 N N . ASN A 1 386 ? -6.452 -28.305 32.704 1.00 77.94 386 ASN A N 1
ATOM 2974 C CA . ASN A 1 386 ? -7.573 -27.778 33.493 1.00 77.94 386 ASN A CA 1
ATOM 2975 C C . ASN A 1 386 ? -8.819 -27.307 32.704 1.00 77.94 386 ASN A C 1
ATOM 2977 O O . ASN A 1 386 ? -9.784 -26.864 33.323 1.00 77.94 386 ASN A O 1
ATOM 2981 N N . SER A 1 387 ? -8.884 -27.479 31.375 1.00 77.00 387 SER A N 1
ATOM 2982 C CA . SER A 1 387 ? -10.104 -27.233 30.582 1.00 77.00 387 SER A CA 1
ATOM 2983 C C . SER A 1 387 ? -10.787 -28.533 30.142 1.00 77.00 387 SER A C 1
ATOM 2985 O O . SER A 1 387 ? -10.139 -29.530 29.824 1.00 77.00 387 SER A O 1
ATOM 2987 N N . LYS A 1 388 ? -12.127 -28.556 30.113 1.00 84.69 388 LYS A N 1
ATOM 2988 C CA . LYS A 1 388 ? -12.892 -29.723 29.633 1.00 84.69 388 LYS A CA 1
ATOM 2989 C C . LYS A 1 388 ? -12.955 -29.707 28.092 1.00 84.69 388 LYS A C 1
ATOM 2991 O O . LYS A 1 388 ? -13.277 -28.657 27.538 1.00 84.69 388 LYS A O 1
ATOM 2996 N N . PRO A 1 389 ? -12.793 -30.839 27.371 1.00 77.56 389 PRO A N 1
ATOM 2997 C CA . PRO A 1 389 ? -12.656 -30.852 25.901 1.00 77.56 389 PRO A CA 1
ATOM 2998 C C . PRO A 1 389 ? -13.769 -30.170 25.081 1.00 77.56 389 PRO A C 1
ATOM 3000 O O . PRO A 1 389 ? -13.539 -29.752 23.947 1.00 77.56 389 PRO A O 1
ATOM 3003 N N . ARG A 1 390 ? -14.987 -30.037 25.627 1.00 85.62 390 ARG A N 1
ATOM 3004 C CA . ARG A 1 390 ? -16.109 -29.338 24.967 1.00 85.62 390 ARG A CA 1
ATOM 3005 C C . ARG A 1 390 ? -16.175 -27.834 25.271 1.00 85.62 390 ARG A C 1
ATOM 3007 O O . ARG A 1 390 ? -16.882 -27.128 24.554 1.00 85.62 390 ARG A O 1
ATOM 3014 N N . PHE A 1 391 ? -15.459 -27.341 26.286 1.00 85.50 391 PHE A N 1
ATOM 3015 C CA . PHE A 1 391 ? -15.598 -25.978 26.813 1.00 85.50 391 PHE A CA 1
ATOM 3016 C C . PHE A 1 391 ? -15.390 -24.916 25.732 1.00 85.50 391 PHE A C 1
ATOM 3018 O O . PHE A 1 391 ? -16.297 -24.137 25.472 1.00 85.50 391 PHE A O 1
ATOM 3025 N N . ALA A 1 392 ? -14.258 -24.938 25.023 1.00 79.31 392 ALA A N 1
ATOM 3026 C CA . ALA A 1 392 ? -13.922 -23.900 24.044 1.00 79.31 392 ALA A CA 1
ATOM 3027 C C . ALA A 1 392 ? -14.920 -23.796 22.866 1.00 79.31 392 ALA A C 1
ATOM 3029 O O . ALA A 1 392 ? -15.098 -22.712 22.312 1.00 79.31 392 ALA A O 1
ATOM 3030 N N . LYS A 1 393 ? -15.599 -24.897 22.500 1.00 85.75 393 LYS A N 1
ATOM 3031 C CA . LYS A 1 393 ? -16.665 -24.903 21.478 1.00 85.75 393 LYS A CA 1
ATOM 3032 C C . LYS A 1 393 ? -18.004 -24.405 22.037 1.00 85.75 393 LYS A C 1
ATOM 3034 O O . LYS A 1 393 ? -18.714 -23.678 21.350 1.00 85.75 393 LYS A O 1
ATOM 3039 N N . LEU A 1 394 ? -18.347 -24.781 23.272 1.00 88.56 394 LEU A N 1
ATOM 3040 C CA . LEU A 1 394 ? -19.578 -24.335 23.935 1.00 88.56 394 LEU A CA 1
ATOM 3041 C C . LEU A 1 394 ? -19.513 -22.852 24.325 1.00 88.56 394 LEU A C 1
ATOM 3043 O O . LEU A 1 394 ? -20.469 -22.128 24.078 1.00 88.56 394 LEU A O 1
ATOM 3047 N N . PHE A 1 395 ? -18.376 -22.387 24.846 1.00 88.56 395 PHE A N 1
ATOM 3048 C CA . PHE A 1 395 ? -18.121 -20.982 25.162 1.00 88.56 395 PHE A CA 1
ATOM 3049 C C . PHE A 1 395 ? -18.300 -20.092 23.927 1.00 88.56 395 PHE A C 1
ATOM 3051 O O . PHE A 1 395 ? -19.095 -19.159 23.966 1.00 88.56 395 PHE A O 1
ATOM 3058 N N . ALA A 1 396 ? -17.663 -20.437 22.800 1.00 87.31 396 ALA A N 1
ATOM 3059 C CA . ALA A 1 396 ? -17.825 -19.697 21.547 1.00 87.31 396 ALA A CA 1
ATOM 3060 C C . ALA A 1 396 ? -19.296 -19.632 21.088 1.00 87.31 396 ALA A C 1
ATOM 3062 O O . ALA A 1 396 ? -19.770 -18.560 20.722 1.00 87.31 396 ALA A O 1
ATOM 3063 N N . LYS A 1 397 ? -20.053 -20.739 21.200 1.00 90.75 397 LYS A N 1
ATOM 3064 C CA . LYS A 1 397 ? -21.498 -20.746 20.910 1.00 90.75 397 LYS A CA 1
ATOM 3065 C C . LYS A 1 397 ? -22.282 -19.787 21.818 1.00 90.75 397 LYS A C 1
ATOM 3067 O O . LYS A 1 397 ? -23.188 -19.115 21.332 1.00 90.75 397 LYS A O 1
ATOM 3072 N N . GLN A 1 398 ? -21.955 -19.706 23.109 1.00 92.75 398 GLN A N 1
ATOM 3073 C CA . GLN A 1 398 ? -22.637 -18.787 24.029 1.00 92.75 398 GLN A CA 1
ATOM 3074 C C . GLN A 1 398 ? -22.254 -17.324 23.767 1.00 92.75 398 GLN A C 1
ATOM 3076 O O . GLN A 1 398 ? -23.143 -16.479 23.742 1.00 92.75 398 GLN A O 1
ATOM 3081 N N . VAL A 1 399 ? -20.984 -17.020 23.471 1.00 89.19 399 VAL A N 1
ATOM 3082 C CA . VAL A 1 399 ? -20.559 -15.670 23.051 1.00 89.19 399 VAL A CA 1
ATOM 3083 C C . VAL A 1 399 ? -21.277 -15.246 21.765 1.00 89.19 399 VAL A C 1
ATOM 3085 O O . VAL A 1 399 ? -21.801 -14.136 21.704 1.00 89.19 399 VAL A O 1
ATOM 3088 N N . ALA A 1 400 ? -21.395 -16.136 20.774 1.00 92.25 400 ALA A N 1
ATOM 3089 C CA . ALA A 1 400 ? -22.173 -15.880 19.561 1.00 92.25 400 ALA A CA 1
ATOM 3090 C C . ALA A 1 400 ? -23.669 -15.652 19.856 1.00 92.25 400 ALA A C 1
ATOM 3092 O O . ALA A 1 400 ? -24.286 -14.734 19.321 1.00 92.25 400 ALA A O 1
ATOM 3093 N N . SER A 1 401 ? -24.252 -16.443 20.764 1.00 96.19 401 SER A N 1
ATOM 3094 C CA . SER A 1 401 ? -25.651 -16.300 21.192 1.00 96.19 401 SER A CA 1
ATOM 3095 C C . SER A 1 401 ? -25.928 -14.972 21.912 1.00 96.19 401 SER A C 1
ATOM 3097 O O . SER A 1 401 ? -26.993 -14.382 21.720 1.00 96.19 401 SER A O 1
ATOM 3099 N N . LEU A 1 402 ? -24.978 -14.484 22.717 1.00 96.12 402 LEU A N 1
ATOM 3100 C CA . LEU A 1 402 ? -25.077 -13.212 23.441 1.00 96.12 402 LEU A CA 1
ATOM 3101 C C . LEU A 1 402 ? -24.887 -12.011 22.505 1.00 96.12 402 LEU A C 1
ATOM 3103 O O . LEU A 1 402 ? -25.749 -11.142 22.444 1.00 96.12 402 LEU A O 1
ATOM 3107 N N . THR A 1 403 ? -23.793 -11.993 21.741 1.00 94.88 403 THR A N 1
ATOM 3108 C CA . THR A 1 403 ? -23.410 -10.870 20.859 1.00 94.88 403 THR A CA 1
ATOM 3109 C C . THR A 1 403 ? -24.210 -10.788 19.557 1.00 94.88 403 THR A C 1
ATOM 3111 O O . THR A 1 403 ? -24.177 -9.757 18.896 1.00 94.88 403 THR A O 1
ATOM 3114 N N . LYS A 1 404 ? -24.889 -11.874 19.160 1.00 96.56 404 LYS A N 1
ATOM 3115 C CA . LYS A 1 404 ? -25.494 -12.083 17.827 1.00 96.56 404 LYS A CA 1
ATOM 3116 C C . LYS A 1 404 ? -24.490 -12.081 16.661 1.00 96.56 404 LYS A C 1
ATOM 3118 O O . LYS A 1 404 ? -24.900 -12.088 15.504 1.00 96.56 404 LYS A O 1
ATOM 3123 N N . LEU A 1 405 ? -23.188 -12.136 16.952 1.00 93.88 405 LEU A N 1
ATOM 3124 C CA . LEU A 1 405 ? -22.106 -12.203 15.967 1.00 93.88 405 LEU A CA 1
ATOM 3125 C C . LEU A 1 405 ? -21.591 -13.650 15.810 1.00 93.88 405 LEU A C 1
ATOM 3127 O O . LEU A 1 405 ? -21.669 -14.430 16.761 1.00 93.88 405 LEU A O 1
ATOM 3131 N N . PRO A 1 406 ? -21.042 -14.046 14.644 1.00 95.62 406 PRO A N 1
ATOM 3132 C CA . PRO A 1 406 ? -20.688 -15.437 14.333 1.00 95.62 406 PRO A CA 1
ATOM 3133 C C . PRO A 1 406 ? -19.366 -15.906 14.982 1.00 95.62 406 PRO A C 1
ATOM 3135 O O . PRO A 1 406 ? -18.472 -16.428 14.314 1.00 95.62 406 PRO A O 1
ATOM 3138 N N . PHE A 1 407 ? -19.218 -15.733 16.298 1.00 91.06 407 PHE A N 1
ATOM 3139 C CA . PHE A 1 407 ? -18.025 -16.158 17.033 1.00 91.06 407 PHE A CA 1
ATOM 3140 C C . PHE A 1 407 ? -17.824 -17.680 16.998 1.00 91.06 407 PHE A C 1
ATOM 3142 O O . PHE A 1 407 ? -18.724 -18.471 17.287 1.00 91.06 407 PHE A O 1
ATOM 3149 N N . THR A 1 408 ? -16.592 -18.094 16.704 1.00 91.38 408 THR A N 1
ATOM 3150 C CA . THR A 1 408 ? -16.153 -19.495 16.711 1.00 91.38 408 THR A CA 1
ATOM 3151 C C . THR A 1 408 ? -14.885 -19.653 17.554 1.00 91.38 408 THR A C 1
ATOM 3153 O O . THR A 1 408 ? -14.269 -18.676 17.973 1.00 91.38 408 THR A O 1
ATOM 3156 N N . SER A 1 409 ? -14.500 -20.893 17.867 1.00 85.75 409 SER A N 1
ATOM 3157 C CA . SER A 1 409 ? -13.255 -21.156 18.596 1.00 85.75 409 SER A CA 1
ATOM 3158 C C . SER A 1 409 ? -12.086 -21.227 17.613 1.00 85.75 409 SER A C 1
ATOM 3160 O O . SER A 1 409 ? -12.134 -22.053 16.703 1.00 85.75 409 SER A O 1
ATOM 3162 N N . ALA A 1 410 ? -11.038 -20.420 17.825 1.00 84.06 410 ALA A N 1
ATOM 3163 C CA . ALA A 1 410 ? -9.830 -20.397 16.989 1.00 84.06 410 ALA A CA 1
ATOM 3164 C C . ALA A 1 410 ? -9.269 -21.811 16.737 1.00 84.06 410 ALA A C 1
ATOM 3166 O O . ALA A 1 410 ? -9.277 -22.648 17.645 1.00 84.06 410 ALA A O 1
ATOM 3167 N N . GLN A 1 411 ? -8.818 -22.096 15.511 1.00 84.12 411 GLN A N 1
ATOM 3168 C CA . GLN A 1 411 ? -8.406 -23.453 15.126 1.00 84.12 411 GLN A CA 1
ATOM 3169 C C . GLN A 1 411 ? -7.115 -23.875 15.836 1.00 84.12 411 GLN A C 1
ATOM 3171 O O . GLN A 1 411 ? -7.074 -24.945 16.442 1.00 84.12 411 GLN A O 1
ATOM 3176 N N . ASN A 1 412 ? -6.103 -23.005 15.819 1.00 83.12 412 ASN A N 1
ATOM 3177 C CA . ASN A 1 412 ? -4.944 -23.109 16.696 1.00 83.12 412 ASN A CA 1
ATOM 3178 C C . ASN A 1 412 ? -5.232 -22.340 18.003 1.00 83.12 412 ASN A C 1
ATOM 3180 O O . ASN A 1 412 ? -6.076 -21.444 18.039 1.00 83.12 412 ASN A O 1
ATOM 3184 N N . LYS A 1 413 ? -4.581 -22.732 19.100 1.00 81.94 413 LYS A N 1
ATOM 3185 C CA . LYS A 1 413 ? -4.640 -22.024 20.390 1.00 81.94 413 LYS A CA 1
ATOM 3186 C C . LYS A 1 413 ? -3.303 -21.419 20.799 1.00 81.94 413 LYS A C 1
ATOM 3188 O O . LYS A 1 413 ? -3.312 -20.548 21.655 1.00 81.94 413 LYS A O 1
ATOM 3193 N N . PHE A 1 414 ? -2.196 -21.837 20.190 1.00 82.31 414 PHE A N 1
ATOM 3194 C CA . PHE A 1 414 ? -0.902 -21.197 20.398 1.00 82.31 414 PHE A CA 1
ATOM 3195 C C . PHE A 1 414 ? -0.870 -19.833 19.713 1.00 82.31 414 PHE A C 1
ATOM 3197 O O . PHE A 1 414 ? -0.660 -18.842 20.393 1.00 82.31 414 PHE A O 1
ATOM 3204 N N . GLU A 1 415 ? -1.196 -19.759 18.417 1.00 85.31 415 GLU A N 1
ATOM 3205 C CA . GLU A 1 415 ? -1.278 -18.495 17.659 1.00 85.31 415 GLU A CA 1
ATOM 3206 C C . GLU A 1 415 ? -2.185 -17.458 18.352 1.00 85.31 415 GLU A C 1
ATOM 3208 O O . GLU A 1 415 ? -1.709 -16.386 18.710 1.00 85.31 415 GLU A O 1
ATOM 3213 N N . ALA A 1 416 ? -3.427 -17.814 18.695 1.00 85.00 416 ALA A N 1
ATOM 3214 C CA . ALA A 1 416 ? -4.365 -16.926 19.392 1.00 85.00 416 ALA A CA 1
ATOM 3215 C C . ALA A 1 416 ? -3.899 -16.378 20.770 1.00 85.00 416 ALA A C 1
ATOM 3217 O O . ALA A 1 416 ? -4.496 -15.426 21.284 1.00 85.00 416 ALA A O 1
ATOM 3218 N N . LEU A 1 417 ? -2.861 -16.956 21.393 1.00 84.00 417 LEU A N 1
ATOM 3219 C CA . LEU A 1 417 ? -2.201 -16.391 22.580 1.00 84.00 417 LEU A CA 1
ATOM 3220 C C . LEU A 1 417 ? -0.891 -15.670 22.204 1.00 84.00 417 LEU A C 1
ATOM 3222 O O . LEU A 1 417 ? -0.705 -14.509 22.583 1.00 84.00 417 LEU A O 1
ATOM 3226 N N . ALA A 1 418 ? -0.020 -16.343 21.451 1.00 88.56 418 ALA A N 1
ATOM 3227 C CA . ALA A 1 418 ? 1.338 -15.938 21.093 1.00 88.56 418 ALA A CA 1
ATOM 3228 C C . ALA A 1 418 ? 1.417 -14.729 20.153 1.00 88.56 418 ALA A C 1
ATOM 3230 O O . ALA A 1 418 ? 2.372 -13.961 20.240 1.00 88.56 418 ALA A O 1
ATOM 3231 N N . SER A 1 419 ? 0.422 -14.530 19.287 1.00 91.19 419 SER A N 1
ATOM 3232 C CA . SER A 1 419 ? 0.318 -13.367 18.405 1.00 91.19 419 SER A CA 1
ATOM 3233 C C . SER A 1 419 ? -1.025 -12.649 18.584 1.00 91.19 419 SER A C 1
ATOM 3235 O O . SER A 1 419 ? -1.810 -12.941 19.495 1.00 91.19 419 SER A O 1
ATOM 3237 N N . ASN A 1 420 ? -1.255 -11.633 17.748 1.00 93.81 420 ASN A N 1
ATOM 3238 C CA . ASN A 1 420 ? -2.538 -10.945 17.603 1.00 93.81 420 ASN A CA 1
ATOM 3239 C C . ASN A 1 420 ? -2.749 -10.544 16.129 1.00 93.81 420 ASN A C 1
ATOM 3241 O O . ASN A 1 420 ? -3.225 -9.448 15.838 1.00 93.81 420 ASN A O 1
ATOM 3245 N N . ASP A 1 421 ? -2.354 -11.395 15.180 1.00 93.44 421 ASP A N 1
ATOM 3246 C CA . ASP A 1 421 ? -2.197 -11.000 13.767 1.00 93.44 421 ASP A CA 1
ATOM 3247 C C . ASP A 1 421 ? -3.520 -10.541 13.130 1.00 93.44 421 ASP A C 1
ATOM 3249 O O . ASP A 1 421 ? -3.551 -9.604 12.332 1.00 93.44 421 ASP A O 1
ATOM 3253 N N . ALA A 1 422 ? -4.642 -11.114 13.578 1.00 93.25 422 ALA A N 1
ATOM 3254 C CA . ALA A 1 422 ? -5.984 -10.668 13.214 1.00 93.25 422 ALA A CA 1
ATOM 3255 C C . ALA A 1 422 ? -6.289 -9.214 13.643 1.00 93.25 422 ALA A C 1
ATOM 3257 O O . ALA A 1 422 ? -6.967 -8.502 12.907 1.00 93.25 422 ALA A O 1
ATOM 3258 N N . TYR A 1 423 ? -5.771 -8.741 14.787 1.00 91.75 423 TYR A N 1
ATOM 3259 C CA . TYR A 1 423 ? -5.898 -7.331 15.197 1.00 91.75 423 TYR A CA 1
ATOM 3260 C C . TYR A 1 423 ? -5.075 -6.414 14.287 1.00 91.75 423 TYR A C 1
ATOM 3262 O O . TYR A 1 423 ? -5.568 -5.361 13.884 1.00 91.75 423 TYR A O 1
ATOM 3270 N N . VAL A 1 424 ? -3.849 -6.816 13.933 1.00 96.56 424 VAL A N 1
ATOM 3271 C CA . VAL A 1 424 ? -2.979 -6.037 13.035 1.00 96.56 424 VAL A CA 1
ATOM 3272 C C . VAL A 1 424 ? -3.610 -5.919 11.643 1.00 96.56 424 VAL A C 1
ATOM 3274 O O . VAL A 1 424 ? -3.655 -4.826 11.081 1.00 96.56 424 VAL A O 1
ATOM 3277 N N . PHE A 1 425 ? -4.176 -7.013 11.122 1.00 96.50 425 PHE A N 1
ATOM 3278 C CA . PHE A 1 425 ? -4.901 -7.026 9.850 1.00 96.50 425 PHE A CA 1
ATOM 3279 C C . PHE A 1 425 ? -6.159 -6.140 9.873 1.00 96.50 425 PHE A C 1
ATOM 3281 O O . PHE A 1 425 ? -6.331 -5.294 8.994 1.00 96.50 425 PHE A O 1
ATOM 3288 N N . VAL A 1 426 ? -7.021 -6.286 10.889 1.00 96.12 426 VAL A N 1
ATOM 3289 C CA . VAL A 1 426 ? -8.260 -5.492 11.003 1.00 96.12 426 VAL A CA 1
ATOM 3290 C C . VAL A 1 426 ? -7.954 -4.003 11.164 1.00 96.12 426 VAL A C 1
ATOM 3292 O O . VAL A 1 426 ? -8.583 -3.183 10.494 1.00 96.12 426 VAL A O 1
ATOM 3295 N N . HIS A 1 427 ? -6.961 -3.628 11.976 1.00 97.31 427 HIS A N 1
ATOM 3296 C CA . HIS A 1 427 ? -6.584 -2.220 12.091 1.00 97.31 427 HIS A CA 1
ATOM 3297 C C . HIS A 1 427 ? -5.937 -1.691 10.800 1.00 97.31 427 HIS A C 1
ATOM 3299 O O . HIS A 1 427 ? -6.191 -0.549 10.430 1.00 97.31 427 HIS A O 1
ATOM 3305 N N . GLY A 1 428 ? -5.215 -2.528 10.044 1.00 96.94 428 GLY A N 1
ATOM 3306 C CA . GLY A 1 428 ? -4.723 -2.179 8.707 1.00 96.94 428 GLY A CA 1
ATOM 3307 C C . GLY A 1 428 ? -5.846 -1.783 7.737 1.00 96.94 428 GLY A C 1
ATOM 3308 O O . GLY A 1 428 ? -5.700 -0.819 6.983 1.00 96.94 428 GLY A O 1
ATOM 3309 N N . ALA A 1 429 ? -7.003 -2.451 7.809 1.00 95.62 429 ALA A N 1
ATOM 3310 C CA . ALA A 1 429 ? -8.194 -2.071 7.047 1.00 95.62 429 ALA A CA 1
ATOM 3311 C C . ALA A 1 429 ? -8.814 -0.744 7.538 1.00 95.62 429 ALA A C 1
ATOM 3313 O O . ALA A 1 429 ? -9.162 0.108 6.719 1.00 95.62 429 ALA A O 1
ATOM 3314 N N . ILE A 1 430 ? -8.882 -0.514 8.857 1.00 93.81 430 ILE A N 1
ATOM 3315 C CA . ILE A 1 430 ? -9.328 0.772 9.437 1.00 93.81 430 ILE A CA 1
ATOM 3316 C C . ILE A 1 430 ? -8.395 1.917 9.004 1.00 93.81 430 ILE A C 1
ATOM 3318 O O . ILE A 1 430 ? -8.858 2.992 8.629 1.00 93.81 430 ILE A O 1
ATOM 3322 N N . ASN A 1 431 ? -7.084 1.675 8.985 1.00 95.75 431 ASN A N 1
ATOM 3323 C CA . ASN A 1 431 ? -6.068 2.617 8.527 1.00 95.75 431 ASN A CA 1
ATOM 3324 C C . ASN A 1 431 ? -6.194 2.922 7.021 1.00 95.75 431 ASN A C 1
ATOM 3326 O O . ASN A 1 431 ? -6.051 4.069 6.611 1.00 95.75 431 ASN A O 1
ATOM 3330 N N . SER A 1 432 ? -6.521 1.924 6.192 1.00 93.44 432 SER A N 1
ATOM 3331 C CA . SER A 1 432 ? -6.814 2.132 4.765 1.00 93.44 432 SER A CA 1
ATOM 3332 C C . SER A 1 432 ? -8.041 3.034 4.554 1.00 93.44 432 SER A C 1
ATOM 3334 O O . SER A 1 432 ? -7.980 3.987 3.774 1.00 93.44 432 SER A O 1
ATOM 3336 N N . MET A 1 433 ? -9.117 2.809 5.317 1.00 90.81 433 MET A N 1
ATOM 3337 C CA . MET A 1 433 ? -10.296 3.683 5.332 1.00 90.81 433 MET A CA 1
ATOM 3338 C C . MET A 1 433 ? -9.961 5.106 5.820 1.00 90.81 433 MET A C 1
ATOM 3340 O O . MET A 1 433 ? -10.452 6.076 5.242 1.00 90.81 433 MET A O 1
ATOM 3344 N N . ALA A 1 434 ? -9.079 5.247 6.818 1.00 92.38 434 ALA A N 1
ATOM 3345 C CA . ALA A 1 434 ? -8.601 6.545 7.302 1.00 92.38 434 ALA A CA 1
ATOM 3346 C C . ALA A 1 434 ? -7.895 7.354 6.202 1.00 92.38 434 ALA A C 1
ATOM 3348 O O . ALA A 1 434 ? -8.170 8.543 6.043 1.00 92.38 434 ALA A O 1
ATOM 3349 N N . THR A 1 435 ? -7.041 6.712 5.396 1.00 92.38 435 THR A N 1
ATOM 3350 C CA . THR A 1 435 ? -6.387 7.347 4.239 1.00 92.38 435 THR A CA 1
ATOM 3351 C C . THR A 1 435 ? -7.406 7.851 3.212 1.00 92.38 435 THR A C 1
ATOM 3353 O O . THR A 1 435 ? -7.283 8.978 2.729 1.00 92.38 435 THR A O 1
ATOM 3356 N N . GLY A 1 436 ? -8.436 7.052 2.905 1.00 91.25 436 GLY A N 1
ATOM 3357 C CA . GLY A 1 436 ? -9.500 7.437 1.971 1.00 91.25 436 GLY A CA 1
ATOM 3358 C C . GLY A 1 436 ? -10.305 8.649 2.453 1.00 91.25 436 GLY A C 1
ATOM 3359 O O . GLY A 1 436 ? -10.440 9.634 1.727 1.00 91.25 436 GLY A O 1
ATOM 3360 N N . LEU A 1 437 ? -10.773 8.618 3.704 1.00 89.75 437 LEU A N 1
ATOM 3361 C CA . LEU A 1 437 ? -11.516 9.730 4.309 1.00 89.75 437 LEU A CA 1
ATOM 3362 C C . LEU A 1 437 ? -10.660 10.997 4.444 1.00 89.75 437 LEU A C 1
ATOM 3364 O O . LEU A 1 437 ? -11.149 12.094 4.182 1.00 89.75 437 LEU A O 1
ATOM 3368 N N . PHE A 1 438 ? -9.371 10.864 4.772 1.00 92.06 438 PHE A N 1
ATOM 3369 C CA . PHE A 1 438 ? -8.460 12.007 4.823 1.00 92.06 438 PHE A CA 1
ATOM 3370 C C . PHE A 1 438 ? -8.263 12.651 3.442 1.00 92.06 438 PHE A C 1
ATOM 3372 O O . PHE A 1 438 ? -8.215 13.876 3.358 1.00 92.06 438 PHE A O 1
ATOM 3379 N N . LYS A 1 439 ? -8.215 11.882 2.342 1.00 93.19 439 LYS A N 1
ATOM 3380 C CA . LYS A 1 439 ? -8.195 12.453 0.981 1.00 93.19 439 LYS A CA 1
ATOM 3381 C C . LYS A 1 439 ? -9.478 13.232 0.675 1.00 93.19 439 LYS A C 1
ATOM 3383 O O . LYS A 1 439 ? -9.381 14.385 0.271 1.00 93.19 439 LYS A O 1
ATOM 3388 N N . ILE A 1 440 ? -10.648 12.648 0.945 1.00 91.31 440 ILE A N 1
ATOM 3389 C CA . ILE A 1 440 ? -11.958 13.289 0.720 1.00 91.31 440 ILE A CA 1
ATOM 3390 C C . ILE A 1 440 ? -12.067 14.615 1.495 1.00 91.31 440 ILE A C 1
ATOM 3392 O O . ILE A 1 440 ? -12.441 15.640 0.928 1.00 91.31 440 ILE A O 1
ATOM 3396 N N . ALA A 1 441 ? -11.669 14.625 2.771 1.00 89.88 441 ALA A N 1
ATOM 3397 C CA . ALA A 1 441 ? -11.661 15.836 3.591 1.00 89.88 441 ALA A CA 1
ATOM 3398 C C . ALA A 1 441 ? -10.657 16.895 3.089 1.00 89.88 441 ALA A C 1
ATOM 3400 O O . ALA A 1 441 ? -10.936 18.091 3.167 1.00 89.88 441 ALA A O 1
ATOM 3401 N N . ASN A 1 442 ? -9.501 16.484 2.550 1.00 91.94 442 ASN A N 1
ATOM 3402 C CA . ASN A 1 442 ? -8.540 17.409 1.943 1.00 91.94 442 ASN A CA 1
ATOM 3403 C C . ASN A 1 442 ? -9.071 18.050 0.655 1.00 91.94 442 ASN A C 1
ATOM 3405 O O . ASN A 1 442 ? -8.867 19.247 0.473 1.00 91.94 442 ASN A O 1
ATOM 3409 N N . ASP A 1 443 ? -9.762 17.289 -0.197 1.00 93.62 443 ASP A N 1
ATOM 3410 C CA . ASP A 1 443 ? -10.353 17.808 -1.436 1.00 93.62 443 ASP A CA 1
ATOM 3411 C C . ASP A 1 443 ? -11.427 18.853 -1.129 1.00 93.62 443 ASP A C 1
ATOM 3413 O O . ASP A 1 443 ? -11.347 19.982 -1.605 1.00 93.62 443 ASP A O 1
ATOM 3417 N N . ILE A 1 444 ? -12.377 18.514 -0.252 1.00 91.50 444 ILE A N 1
ATOM 3418 C CA . ILE A 1 444 ? -13.455 19.417 0.180 1.00 91.50 444 ILE A CA 1
ATOM 3419 C C . ILE A 1 444 ? -12.883 20.695 0.818 1.00 91.50 444 ILE A C 1
ATOM 3421 O O . ILE A 1 444 ? -13.341 21.795 0.512 1.00 91.50 444 ILE A O 1
ATOM 3425 N N . ARG A 1 445 ? -11.827 20.576 1.636 1.00 91.44 445 ARG A N 1
ATOM 3426 C CA . ARG A 1 445 ? -11.117 21.721 2.230 1.00 91.44 445 ARG A CA 1
ATOM 3427 C C . ARG A 1 445 ? -10.393 22.592 1.196 1.00 91.44 445 ARG A C 1
ATOM 3429 O O . ARG A 1 445 ? -10.310 23.802 1.388 1.00 91.44 445 ARG A O 1
ATOM 3436 N N . LEU A 1 446 ? -9.836 22.003 0.137 1.00 92.19 446 LEU A N 1
ATOM 3437 C CA . LEU A 1 446 ? -9.099 22.743 -0.890 1.00 92.19 446 LEU A CA 1
ATOM 3438 C C . LEU A 1 446 ? -10.048 23.436 -1.875 1.00 92.19 446 LEU A C 1
ATOM 3440 O O . LEU A 1 446 ? -9.857 24.615 -2.166 1.00 92.19 446 LEU A O 1
ATOM 3444 N N . LEU A 1 447 ? -11.102 22.751 -2.319 1.00 91.75 447 LEU A N 1
ATOM 3445 C CA . LEU A 1 447 ? -12.170 23.328 -3.143 1.00 91.75 447 LEU A CA 1
ATOM 3446 C C . LEU A 1 447 ? -12.905 24.450 -2.390 1.00 91.75 447 LEU A C 1
ATOM 3448 O O . LEU A 1 447 ? -13.163 25.506 -2.960 1.00 91.75 447 LEU A O 1
ATOM 3452 N N . GLY A 1 448 ? -13.141 24.264 -1.087 1.00 89.88 448 GLY A N 1
ATOM 3453 C CA . GLY A 1 448 ? -13.681 25.284 -0.183 1.00 89.88 448 GLY A CA 1
ATOM 3454 C C . GLY A 1 448 ? -12.684 26.346 0.299 1.00 89.88 448 GLY A C 1
ATOM 3455 O O . GLY A 1 448 ? -13.019 27.136 1.180 1.00 89.88 448 GLY A O 1
ATOM 3456 N N . SER A 1 449 ? -11.454 26.390 -0.230 1.00 91.75 449 SER A N 1
ATOM 3457 C CA . SER A 1 449 ? -10.484 27.428 0.150 1.00 91.75 449 SER A CA 1
ATOM 3458 C C . SER A 1 449 ? -10.868 28.779 -0.463 1.00 91.75 449 SER A C 1
ATOM 3460 O O . SER A 1 449 ? -11.023 28.906 -1.674 1.00 91.75 449 SER A O 1
ATOM 3462 N N . GLY A 1 450 ? -11.024 29.819 0.357 1.00 87.69 450 GLY A N 1
ATOM 3463 C CA . GLY A 1 450 ? -11.599 31.082 -0.107 1.00 87.69 450 GLY A CA 1
ATOM 3464 C C . GLY A 1 450 ? -11.769 32.119 1.010 1.00 87.69 450 GLY A C 1
ATOM 3465 O O . GLY A 1 450 ? -10.988 32.114 1.960 1.00 87.69 450 GLY A O 1
ATOM 3466 N N . PRO A 1 451 ? -12.732 33.057 0.899 1.00 83.38 451 PRO A N 1
ATOM 3467 C CA . PRO A 1 451 ? -13.640 33.277 -0.235 1.00 83.38 451 PRO A CA 1
ATOM 3468 C C . PRO A 1 451 ? -13.027 34.119 -1.374 1.00 83.38 451 PRO A C 1
ATOM 3470 O O . PRO A 1 451 ? -13.701 34.393 -2.358 1.00 83.38 451 PRO A O 1
ATOM 3473 N N . ARG A 1 452 ? -11.773 34.588 -1.245 1.00 86.00 452 ARG A N 1
ATOM 3474 C CA . ARG A 1 452 ? -11.131 35.489 -2.236 1.00 86.00 452 ARG A CA 1
ATOM 3475 C C . ARG A 1 452 ? -9.766 35.042 -2.766 1.00 86.00 452 ARG A C 1
ATOM 3477 O O . ARG A 1 452 ? -9.392 35.462 -3.856 1.00 86.00 452 ARG A O 1
ATOM 3484 N N . SER A 1 453 ? -9.035 34.215 -2.018 1.00 90.19 453 SER A N 1
ATOM 3485 C CA . SER A 1 453 ? -7.619 33.897 -2.291 1.00 90.19 453 SER A CA 1
ATOM 3486 C C . SER A 1 453 ? -7.327 32.389 -2.304 1.00 90.19 453 SER A C 1
ATOM 3488 O O . SER A 1 453 ? -6.227 31.965 -1.965 1.00 90.19 453 SER A O 1
ATOM 3490 N N . GLY A 1 454 ? -8.328 31.589 -2.671 1.00 90.44 454 GLY A N 1
ATOM 3491 C CA . GLY A 1 454 ? -8.233 30.144 -2.888 1.00 90.44 454 GLY A CA 1
ATOM 3492 C C . GLY A 1 454 ? -9.067 29.732 -4.104 1.00 90.44 454 GLY A C 1
ATOM 3493 O O . GLY A 1 454 ? -9.388 30.584 -4.940 1.00 90.44 454 GLY A O 1
ATOM 3494 N N . LEU A 1 455 ? -9.421 28.448 -4.201 1.00 91.75 455 LEU A N 1
ATOM 3495 C CA . LEU A 1 455 ? -10.276 27.940 -5.279 1.00 91.75 455 LEU A CA 1
ATOM 3496 C C . LEU A 1 455 ? -11.685 28.540 -5.182 1.00 91.75 455 LEU A C 1
ATOM 3498 O O . LEU A 1 455 ? -12.039 29.374 -6.011 1.00 91.75 455 LEU A O 1
ATOM 3502 N N . GLY A 1 456 ? -12.440 28.216 -4.130 1.00 90.06 456 GLY A N 1
ATOM 3503 C CA . GLY A 1 456 ? -13.788 28.737 -3.882 1.00 90.06 456 GLY A CA 1
ATOM 3504 C C . GLY A 1 456 ? -14.895 28.028 -4.667 1.00 90.06 456 GLY A C 1
ATOM 3505 O O . GLY A 1 456 ? -16.000 28.546 -4.744 1.00 90.06 456 GLY A O 1
ATOM 3506 N N . GLU A 1 457 ? -14.607 26.864 -5.250 1.00 93.88 457 GLU A N 1
ATOM 3507 C CA . GLU A 1 457 ? -15.557 26.058 -6.033 1.00 93.88 457 GLU A CA 1
ATOM 3508 C C . GLU A 1 457 ? -16.663 25.439 -5.157 1.00 93.88 457 GLU A C 1
ATOM 3510 O O . GLU A 1 457 ? -17.768 25.183 -5.636 1.00 93.88 457 GLU A O 1
ATOM 3515 N N . LEU A 1 458 ? -16.385 25.215 -3.865 1.00 92.44 458 LEU A N 1
ATOM 3516 C CA . LEU A 1 458 ? -17.364 24.739 -2.885 1.00 92.44 458 LEU A CA 1
ATOM 3517 C C . LEU A 1 458 ? -17.615 25.767 -1.778 1.00 92.44 458 LEU A C 1
ATOM 3519 O O . LEU A 1 458 ? -16.691 26.344 -1.209 1.00 92.44 458 LEU A O 1
ATOM 3523 N N . ILE A 1 459 ? -18.882 25.908 -1.403 1.00 91.81 459 ILE A N 1
ATOM 3524 C CA . ILE A 1 459 ? -19.344 26.643 -0.229 1.00 91.81 459 ILE A CA 1
ATOM 3525 C C . ILE A 1 459 ? -19.623 25.610 0.868 1.00 91.81 459 ILE A C 1
ATOM 3527 O O . ILE A 1 459 ? -20.447 24.708 0.690 1.00 91.81 459 ILE A O 1
ATOM 3531 N N . LEU A 1 460 ? -18.916 25.727 1.993 1.00 91.50 460 LEU A N 1
ATOM 3532 C CA . LEU A 1 460 ? -19.038 24.831 3.148 1.00 91.50 460 LEU A CA 1
ATOM 3533 C C . LEU A 1 460 ? -19.931 25.464 4.235 1.00 91.50 460 LEU A C 1
ATOM 3535 O O . LEU A 1 460 ? -19.975 26.691 4.327 1.00 91.50 460 LEU A O 1
ATOM 3539 N N . PRO A 1 461 ? -20.614 24.672 5.086 1.00 87.38 461 PRO A N 1
ATOM 3540 C CA . PRO A 1 461 ? -21.380 25.211 6.211 1.00 87.38 461 PRO A CA 1
ATOM 3541 C C . PRO A 1 461 ? -20.510 25.954 7.237 1.00 87.38 461 PRO A C 1
ATOM 3543 O O . PRO A 1 461 ? -19.496 25.435 7.709 1.00 87.38 461 PRO A O 1
ATOM 3546 N N . GLU A 1 462 ? -20.944 27.153 7.626 1.00 84.62 462 GLU A N 1
ATOM 3547 C CA . GLU A 1 462 ? -20.342 27.934 8.710 1.00 84.62 462 GLU A CA 1
ATOM 3548 C C . GLU A 1 462 ? -20.922 27.480 10.060 1.00 84.62 462 GLU A C 1
ATOM 3550 O O . GLU A 1 462 ? -22.039 27.849 10.418 1.00 84.62 462 GLU A O 1
ATOM 3555 N N . ASN A 1 463 ? -20.175 26.653 10.801 1.00 80.31 463 ASN A N 1
ATOM 3556 C CA . ASN A 1 463 ? -20.622 26.109 12.093 1.00 80.31 463 ASN A CA 1
ATOM 3557 C C . ASN A 1 463 ? -20.066 26.879 13.305 1.00 80.31 463 ASN A C 1
ATOM 3559 O O . ASN A 1 463 ? -20.770 27.075 14.291 1.00 80.31 463 ASN A O 1
ATOM 3563 N N . GLU A 1 464 ? -18.796 27.294 13.251 1.00 70.31 464 GLU A N 1
ATOM 3564 C CA . GLU A 1 464 ? -18.075 27.879 14.389 1.00 70.31 464 GLU A CA 1
ATOM 3565 C C . GLU A 1 464 ? -16.855 28.716 13.941 1.00 70.31 464 GLU A C 1
ATOM 3567 O O . GLU A 1 464 ? -16.342 28.502 12.837 1.00 70.31 464 GLU A O 1
ATOM 3572 N N . PRO A 1 465 ? -16.335 29.636 14.782 1.00 50.75 465 PRO A N 1
ATOM 3573 C CA . PRO A 1 465 ? -15.110 30.394 14.507 1.00 50.75 465 PRO A CA 1
ATOM 3574 C C . PRO A 1 465 ? -13.813 29.552 14.543 1.00 50.75 465 PRO A C 1
ATOM 3576 O O . PRO A 1 465 ? -12.984 29.697 15.436 1.00 50.75 465 PRO A O 1
ATOM 3579 N N . GLY A 1 466 ? -13.608 28.708 13.529 1.00 50.56 466 GLY A N 1
ATOM 3580 C CA . GLY A 1 466 ? -12.291 28.208 13.111 1.00 50.56 466 GLY A CA 1
ATOM 3581 C C . GLY A 1 466 ? -11.522 27.321 14.102 1.00 50.56 466 GLY A C 1
ATOM 3582 O O . GLY A 1 466 ? -10.454 27.715 14.572 1.00 50.56 466 GLY A O 1
ATOM 3583 N N . SER A 1 467 ? -11.981 26.086 14.333 1.00 38.19 467 SER A N 1
ATOM 3584 C CA . SER A 1 467 ? -11.167 25.032 14.967 1.00 38.19 467 SER A CA 1
ATOM 3585 C C . SER A 1 467 ? -10.469 24.119 13.937 1.00 38.19 467 SER A C 1
ATOM 3587 O O . SER A 1 467 ? -10.701 24.209 12.729 1.00 38.19 467 SER A O 1
ATOM 3589 N N . SER A 1 468 ? -9.562 23.243 14.392 1.00 48.12 468 SER A N 1
ATOM 3590 C CA . SER A 1 468 ? -8.846 22.277 13.539 1.00 48.12 468 SER A CA 1
ATOM 3591 C C . SER A 1 468 ? -9.033 20.835 14.011 1.00 48.12 468 SER A C 1
ATOM 3593 O O . SER A 1 468 ? -8.551 20.441 15.073 1.00 48.12 468 SER A O 1
ATOM 3595 N N . ILE A 1 469 ? -9.671 20.015 13.172 1.00 52.56 469 ILE A N 1
ATOM 3596 C CA . ILE A 1 469 ? -9.802 18.565 13.374 1.00 52.56 469 ILE A CA 1
ATOM 3597 C C . ILE A 1 469 ? -8.429 17.882 13.221 1.00 52.56 469 ILE A C 1
ATOM 3599 O O . ILE A 1 469 ? -7.674 18.178 12.296 1.00 52.56 469 ILE A O 1
ATOM 3603 N N . MET A 1 470 ? -8.118 16.929 14.110 1.00 48.25 470 MET A N 1
ATOM 3604 C CA . MET A 1 470 ? -6.824 16.229 14.175 1.00 48.25 470 MET A CA 1
ATOM 3605 C C . MET A 1 470 ? -6.902 14.757 13.702 1.00 48.25 470 MET A C 1
ATOM 3607 O O . MET A 1 470 ? -7.041 13.855 14.533 1.00 48.25 470 MET A O 1
ATOM 3611 N N . PRO A 1 471 ? -6.750 14.458 12.395 1.00 54.34 471 PRO A N 1
ATOM 3612 C CA . PRO A 1 471 ? -6.832 13.086 11.870 1.00 54.34 471 PRO A CA 1
ATOM 3613 C C . PRO A 1 471 ? -5.622 12.190 12.205 1.00 54.34 471 PRO A C 1
ATOM 3615 O O . PRO A 1 471 ? -5.694 10.974 12.039 1.00 54.34 471 PRO A O 1
ATOM 3618 N N . GLY A 1 472 ? -4.509 12.751 12.696 1.00 67.25 472 GLY A N 1
ATOM 3619 C CA . GLY A 1 472 ? -3.240 12.027 12.884 1.00 67.25 472 GLY A CA 1
ATOM 3620 C C . GLY A 1 472 ? -3.281 10.821 13.839 1.00 67.25 472 GLY A C 1
ATOM 3621 O O . GLY A 1 472 ? -2.455 9.916 13.713 1.00 67.25 472 GLY A O 1
ATOM 3622 N N . LYS A 1 473 ? -4.247 10.769 14.769 1.00 78.31 473 LYS A N 1
ATOM 3623 C CA . LYS A 1 473 ? -4.307 9.739 15.827 1.00 78.31 473 LYS A CA 1
ATOM 3624 C C . LYS A 1 473 ? -4.446 8.310 15.284 1.00 78.31 473 LYS A C 1
ATOM 3626 O O . LYS A 1 473 ? -3.801 7.403 15.801 1.00 78.31 473 LYS A O 1
ATOM 3631 N N . ILE A 1 474 ? -5.232 8.103 14.224 1.00 84.31 474 ILE A N 1
ATOM 3632 C CA . ILE A 1 474 ? -5.503 6.754 13.688 1.00 84.31 474 ILE A CA 1
ATOM 3633 C C . ILE A 1 474 ? -4.254 6.167 13.005 1.00 84.31 474 ILE A C 1
ATOM 3635 O O . ILE A 1 474 ? -3.942 4.992 13.200 1.00 84.31 474 ILE A O 1
ATOM 3639 N N . PHE A 1 475 ? -3.484 6.997 12.293 1.00 91.19 475 PHE A N 1
ATOM 3640 C CA . PHE A 1 475 ? -2.203 6.592 11.702 1.00 91.19 475 PHE A CA 1
ATOM 3641 C C . PHE A 1 475 ? -1.162 6.246 12.786 1.00 91.19 475 PHE A C 1
ATOM 3643 O O . PHE A 1 475 ? -0.462 5.241 12.673 1.00 91.19 475 PHE A O 1
ATOM 3650 N N . GLY A 1 476 ? -1.115 7.011 13.886 1.00 92.94 476 GLY A N 1
ATOM 3651 C CA . GLY A 1 476 ? -0.288 6.682 15.056 1.00 92.94 476 GLY A CA 1
ATOM 3652 C C . GLY A 1 476 ? -0.669 5.342 15.701 1.00 92.94 476 GLY A C 1
ATOM 3653 O O . GLY A 1 476 ? 0.201 4.512 15.973 1.00 92.94 476 GLY A O 1
ATOM 3654 N N . ASN A 1 477 ? -1.971 5.084 15.864 1.00 95.19 477 ASN A N 1
ATOM 3655 C CA . ASN A 1 477 ? -2.486 3.818 16.394 1.00 95.19 477 ASN A CA 1
ATOM 3656 C C . ASN A 1 477 ? -2.140 2.613 15.501 1.00 95.19 477 ASN A C 1
ATOM 3658 O O . ASN A 1 477 ? -1.859 1.539 16.033 1.00 95.19 477 ASN A O 1
ATOM 3662 N N . GLN A 1 478 ? -2.082 2.771 14.170 1.00 96.31 478 GLN A N 1
ATOM 3663 C CA . GLN A 1 478 ? -1.603 1.705 13.279 1.00 96.31 478 GLN A CA 1
ATOM 3664 C C . GLN A 1 478 ? -0.140 1.352 13.560 1.00 96.31 478 GLN A C 1
ATOM 3666 O O . GLN A 1 478 ? 0.190 0.167 13.645 1.00 96.31 478 GLN A O 1
ATOM 3671 N N . THR A 1 479 ? 0.734 2.345 13.735 1.00 96.06 479 THR A N 1
ATOM 3672 C CA . THR A 1 479 ? 2.145 2.113 14.085 1.00 96.06 479 THR A CA 1
ATOM 3673 C C . THR A 1 479 ? 2.261 1.399 15.431 1.00 96.06 479 THR A C 1
ATOM 3675 O O . THR A 1 479 ? 2.928 0.367 15.515 1.00 96.06 479 THR A O 1
ATOM 3678 N N . ALA A 1 480 ? 1.541 1.871 16.455 1.00 96.00 480 ALA A N 1
ATOM 3679 C CA . ALA A 1 480 ? 1.518 1.248 17.779 1.00 96.00 480 ALA A CA 1
ATOM 3680 C C . ALA A 1 480 ? 1.054 -0.220 17.726 1.00 96.00 480 ALA A C 1
ATOM 3682 O O . ALA A 1 480 ? 1.711 -1.091 18.293 1.00 96.00 480 ALA A O 1
ATOM 3683 N N . ILE A 1 481 ? -0.025 -0.518 16.991 1.00 97.00 481 ILE A N 1
ATOM 3684 C CA . ILE A 1 481 ? -0.545 -1.884 16.816 1.00 97.00 481 ILE A CA 1
ATOM 3685 C C . ILE A 1 481 ? 0.418 -2.770 16.017 1.00 97.00 481 ILE A C 1
ATOM 3687 O O . ILE A 1 481 ? 0.591 -3.938 16.359 1.00 97.00 481 ILE A O 1
ATOM 3691 N N . THR A 1 482 ? 1.075 -2.231 14.988 1.00 97.12 482 THR A N 1
ATOM 3692 C CA . THR A 1 482 ? 2.045 -2.980 14.170 1.00 97.12 482 THR A CA 1
ATOM 3693 C C . THR A 1 482 ? 3.255 -3.397 15.009 1.00 97.12 482 THR A C 1
ATOM 3695 O O . THR A 1 482 ? 3.638 -4.568 15.004 1.00 97.12 482 THR A O 1
ATOM 3698 N N . VAL A 1 483 ? 3.810 -2.467 15.796 1.00 96.88 483 VAL A N 1
ATOM 3699 C CA . VAL A 1 483 ? 4.907 -2.760 16.730 1.00 96.88 483 VAL A CA 1
ATOM 3700 C C . VAL A 1 483 ? 4.437 -3.748 17.799 1.00 96.88 483 VAL A C 1
ATOM 3702 O O . VAL A 1 483 ? 5.004 -4.833 17.905 1.00 96.88 483 VAL A O 1
ATOM 3705 N N . ALA A 1 484 ? 3.365 -3.443 18.533 1.00 95.06 484 ALA A N 1
ATOM 3706 C CA . ALA A 1 484 ? 2.854 -4.284 19.618 1.00 95.06 484 ALA A CA 1
ATOM 3707 C C . ALA A 1 484 ? 2.465 -5.705 19.167 1.00 95.06 484 ALA A C 1
ATOM 3709 O O . ALA A 1 484 ? 2.647 -6.659 19.923 1.00 95.06 484 ALA A O 1
ATOM 3710 N N . GLY A 1 485 ? 1.970 -5.875 17.937 1.00 94.94 485 GLY A N 1
ATOM 3711 C CA . GLY A 1 485 ? 1.689 -7.185 17.347 1.00 94.94 485 GLY A CA 1
ATOM 3712 C C . GLY A 1 485 ? 2.954 -8.025 17.155 1.00 94.94 485 GLY A C 1
ATOM 3713 O O . GLY A 1 485 ? 2.965 -9.197 17.528 1.00 94.94 485 GLY A O 1
ATOM 3714 N N . SER A 1 486 ? 4.033 -7.407 16.658 1.00 94.31 486 SER A N 1
ATOM 3715 C CA . SER A 1 486 ? 5.317 -8.078 16.396 1.00 94.31 486 SER A CA 1
ATOM 3716 C C . SER A 1 486 ? 6.042 -8.585 17.650 1.00 94.31 486 SER A C 1
ATOM 3718 O O . SER A 1 486 ? 6.779 -9.562 17.564 1.00 94.31 486 SER A O 1
ATOM 3720 N N . GLN A 1 487 ? 5.829 -7.965 18.817 1.00 96.12 487 GLN A N 1
ATOM 3721 C CA . GLN A 1 487 ? 6.566 -8.264 20.058 1.00 96.12 487 GLN A CA 1
ATOM 3722 C C . GLN A 1 487 ? 5.965 -9.440 20.863 1.00 96.12 487 GLN A C 1
ATOM 3724 O O . GLN A 1 487 ? 5.901 -9.420 22.097 1.00 96.12 487 GLN A O 1
ATOM 3729 N N . GLY A 1 488 ? 5.487 -10.469 20.158 1.00 91.81 488 GLY A N 1
ATOM 3730 C CA . GLY A 1 488 ? 5.059 -11.738 20.750 1.00 91.81 488 GLY A CA 1
ATOM 3731 C C . GLY A 1 488 ? 6.258 -12.612 21.117 1.00 91.81 488 GLY A C 1
ATOM 3732 O O . GLY A 1 488 ? 7.139 -12.823 20.288 1.00 91.81 488 GLY A O 1
ATOM 3733 N N . HIS A 1 489 ? 6.292 -13.137 22.345 1.00 88.50 489 HIS A N 1
ATOM 3734 C CA . HIS A 1 489 ? 7.396 -13.964 22.834 1.00 88.50 489 HIS A CA 1
ATOM 3735 C C . HIS A 1 489 ? 6.877 -15.335 23.279 1.00 88.50 489 HIS A C 1
ATOM 3737 O O . HIS A 1 489 ? 6.010 -15.429 24.148 1.00 88.50 489 HIS A O 1
ATOM 3743 N N . PHE A 1 490 ? 7.424 -16.396 22.680 1.00 87.88 490 PHE A N 1
ATOM 3744 C CA . PHE A 1 490 ? 7.033 -17.790 22.923 1.00 87.88 490 PHE A CA 1
ATOM 3745 C C . PHE A 1 490 ? 5.506 -17.982 22.852 1.00 87.88 490 PHE A C 1
ATOM 3747 O O . PHE A 1 490 ? 4.919 -17.720 21.805 1.00 87.88 490 PHE A O 1
ATOM 3754 N N . GLU A 1 491 ? 4.845 -18.435 23.918 1.00 83.62 491 GLU A N 1
ATOM 3755 C CA . GLU A 1 491 ? 3.414 -18.752 23.900 1.00 83.62 491 GLU A CA 1
ATOM 3756 C C . GLU A 1 491 ? 2.482 -17.556 24.177 1.00 83.62 491 GLU A C 1
ATOM 3758 O O . GLU A 1 491 ? 1.265 -17.750 24.178 1.00 83.62 491 GLU A O 1
ATOM 3763 N N . LEU A 1 492 ? 2.989 -16.334 24.413 1.00 87.19 492 LEU A N 1
ATOM 3764 C CA . LEU A 1 492 ? 2.142 -15.177 24.742 1.00 87.19 492 LEU A CA 1
ATOM 3765 C C . LEU A 1 492 ? 2.681 -13.829 24.226 1.00 87.19 492 LEU A C 1
ATOM 3767 O O . LEU A 1 492 ? 3.764 -13.376 24.589 1.00 87.19 492 LEU A O 1
ATOM 3771 N N . ASN A 1 493 ? 1.851 -13.100 23.475 1.00 94.00 493 ASN A N 1
ATOM 3772 C CA . ASN A 1 493 ? 2.037 -11.660 23.292 1.00 94.00 493 ASN A CA 1
ATOM 3773 C C . ASN A 1 493 ? 1.443 -10.911 24.500 1.00 94.00 493 ASN A C 1
ATOM 3775 O O . ASN A 1 493 ? 0.244 -10.999 24.765 1.00 94.00 493 ASN A O 1
ATOM 3779 N N . VAL A 1 494 ? 2.279 -10.165 25.227 1.00 93.31 494 VAL A N 1
ATOM 3780 C CA . VAL A 1 494 ? 1.888 -9.442 26.455 1.00 93.31 494 VAL A CA 1
ATOM 3781 C C . VAL A 1 494 ? 1.380 -8.013 26.209 1.00 93.31 494 VAL A C 1
ATOM 3783 O O . VAL A 1 494 ? 0.833 -7.390 27.113 1.00 93.31 494 VAL A O 1
ATOM 3786 N N . TYR A 1 495 ? 1.455 -7.506 24.974 1.00 94.88 495 TYR A N 1
ATOM 3787 C CA . TYR A 1 495 ? 1.019 -6.155 24.592 1.00 94.88 495 TYR A CA 1
ATOM 3788 C C . TYR A 1 495 ? -0.494 -6.052 24.302 1.00 94.88 495 TYR A C 1
ATOM 3790 O O . TYR A 1 495 ? -0.978 -5.045 23.778 1.00 94.88 495 TYR A O 1
ATOM 3798 N N . LYS A 1 496 ? -1.280 -7.076 24.666 1.00 94.00 496 LYS A N 1
ATOM 3799 C CA . LYS A 1 496 ? -2.739 -7.122 24.455 1.00 94.00 496 LYS A CA 1
ATOM 3800 C C . LYS A 1 496 ? -3.505 -5.891 25.006 1.00 94.00 496 LYS A C 1
ATOM 3802 O O . LYS A 1 496 ? -4.435 -5.471 24.319 1.00 94.00 496 LYS A O 1
ATOM 3807 N N . PRO A 1 497 ? -3.130 -5.242 26.134 1.00 96.81 497 PRO A N 1
ATOM 3808 C CA . PRO A 1 497 ? -3.794 -4.013 26.592 1.00 96.81 497 PRO A CA 1
ATOM 3809 C C . PRO A 1 497 ? -3.653 -2.817 25.634 1.00 96.81 497 PRO A C 1
ATOM 3811 O O . PRO A 1 497 ? -4.655 -2.177 25.317 1.00 96.81 497 PRO A O 1
ATOM 3814 N N . VAL A 1 498 ? -2.448 -2.534 25.116 1.00 94.81 498 VAL A N 1
ATOM 3815 C CA . VAL A 1 498 ? -2.239 -1.417 24.170 1.00 94.81 498 VAL A CA 1
ATOM 3816 C C . VAL A 1 498 ? -2.861 -1.716 22.803 1.00 94.81 498 VAL A C 1
ATOM 3818 O O . VAL A 1 498 ? -3.492 -0.841 22.213 1.00 94.81 498 VAL A O 1
ATOM 3821 N N . LEU A 1 499 ? -2.802 -2.975 22.350 1.00 95.75 499 LEU A N 1
ATOM 3822 C CA . LEU A 1 499 ? -3.508 -3.437 21.149 1.00 95.75 499 LEU A CA 1
ATOM 3823 C C . LEU A 1 499 ? -5.025 -3.208 21.248 1.00 95.75 499 LEU A C 1
ATOM 3825 O O . LEU A 1 499 ? -5.640 -2.739 20.291 1.00 95.75 499 LEU A O 1
ATOM 3829 N N . ALA A 1 500 ? -5.626 -3.501 22.406 1.00 95.75 500 ALA A N 1
ATOM 3830 C CA . ALA A 1 500 ? -7.043 -3.255 22.654 1.00 95.75 500 ALA A CA 1
ATOM 3831 C C . ALA A 1 500 ? -7.372 -1.754 22.726 1.00 95.75 500 ALA A C 1
ATOM 3833 O O . ALA A 1 500 ? -8.342 -1.323 22.102 1.00 95.75 500 ALA A O 1
ATOM 3834 N N . HIS A 1 501 ? -6.559 -0.954 23.428 1.00 96.62 501 HIS A N 1
ATOM 3835 C CA . HIS A 1 501 ? -6.768 0.492 23.548 1.00 96.62 501 HIS A CA 1
ATOM 3836 C C . HIS A 1 501 ? -6.733 1.193 22.183 1.00 96.62 501 HIS A C 1
ATOM 3838 O O . HIS A 1 501 ? -7.701 1.856 21.814 1.00 96.62 501 HIS A O 1
ATOM 3844 N N . CYS A 1 502 ? -5.663 1.005 21.405 1.00 96.62 502 CYS A N 1
ATOM 3845 C CA . CYS A 1 502 ? -5.522 1.621 20.084 1.00 96.62 502 CYS A CA 1
ATOM 3846 C C . CYS A 1 502 ? -6.627 1.166 19.114 1.00 96.62 502 CYS A C 1
ATOM 3848 O O . CYS A 1 502 ? -7.151 1.987 18.365 1.00 96.62 502 CYS A O 1
ATOM 3850 N N . MET A 1 503 ? -7.036 -0.111 19.159 1.00 96.62 503 MET A N 1
ATOM 3851 C CA . MET A 1 503 ? -8.128 -0.627 18.324 1.00 96.62 503 MET A CA 1
ATOM 3852 C C . MET A 1 503 ? -9.460 0.063 18.648 1.00 96.62 503 MET A C 1
ATOM 3854 O O . MET A 1 503 ? -10.113 0.595 17.752 1.00 96.62 503 MET A O 1
ATOM 3858 N N . LEU A 1 504 ? -9.857 0.084 19.925 1.00 96.94 504 LEU A N 1
ATOM 3859 C CA . LEU A 1 504 ? -11.126 0.679 20.351 1.00 96.94 504 LEU A CA 1
ATOM 3860 C C . LEU A 1 504 ? -11.142 2.199 20.140 1.00 96.94 504 LEU A C 1
ATOM 3862 O O . LEU A 1 504 ? -12.137 2.733 19.653 1.00 96.94 504 LEU A O 1
ATOM 3866 N N . GLN A 1 505 ? -10.031 2.884 20.427 1.00 96.19 505 GLN A N 1
ATOM 3867 C CA . GLN A 1 505 ? -9.899 4.323 20.204 1.00 96.19 505 GLN A CA 1
ATOM 3868 C C . GLN A 1 505 ? -10.037 4.677 18.715 1.00 96.19 505 GLN A C 1
ATOM 3870 O O . GLN A 1 505 ? -10.783 5.594 18.379 1.00 96.19 505 GLN A O 1
ATOM 3875 N N . SER A 1 506 ? -9.376 3.944 17.812 1.00 95.50 506 SER A N 1
ATOM 3876 C CA . SER A 1 506 ? -9.498 4.184 16.368 1.00 95.50 506 SER A CA 1
ATOM 3877 C C . SER A 1 506 ? -10.902 3.901 15.833 1.00 95.50 506 SER A C 1
ATOM 3879 O O . SER A 1 506 ? -11.385 4.664 15.001 1.00 95.50 506 SER A O 1
ATOM 3881 N N . ILE A 1 507 ? -11.580 2.850 16.314 1.00 96.00 507 ILE A N 1
ATOM 3882 C CA . ILE A 1 507 ? -12.976 2.557 15.942 1.00 96.00 507 ILE A CA 1
ATOM 3883 C C . ILE A 1 507 ? -13.901 3.702 16.378 1.00 96.00 507 ILE A C 1
ATOM 3885 O O . ILE A 1 507 ? -14.705 4.174 15.573 1.00 96.00 507 ILE A O 1
ATOM 3889 N N . GLN A 1 508 ? -13.766 4.171 17.623 1.00 94.88 508 GLN A N 1
ATOM 3890 C CA . GLN A 1 508 ? -14.589 5.251 18.168 1.00 94.88 508 GLN A CA 1
ATOM 3891 C C . GLN A 1 508 ? -14.358 6.569 17.414 1.00 94.88 508 GLN A C 1
ATOM 3893 O O . GLN A 1 508 ? -15.304 7.126 16.860 1.00 94.88 508 GLN A O 1
ATOM 3898 N N . LEU A 1 509 ? -13.097 7.012 17.301 1.00 92.56 509 LEU A N 1
ATOM 3899 C CA . LEU A 1 509 ? -12.730 8.237 16.580 1.00 92.56 509 LEU A CA 1
ATOM 3900 C C . LEU A 1 509 ? -13.206 8.211 15.124 1.00 92.56 509 LEU A C 1
ATOM 3902 O O . LEU A 1 509 ? -13.700 9.219 14.629 1.00 92.56 509 LEU A O 1
ATOM 3906 N N . MET A 1 510 ? -13.089 7.068 14.442 1.00 91.75 510 MET A N 1
ATOM 3907 C CA . MET A 1 510 ? -13.563 6.925 13.066 1.00 91.75 510 MET A CA 1
ATOM 3908 C C . MET A 1 510 ? -15.083 7.083 12.966 1.00 91.75 510 MET A C 1
ATOM 3910 O O . MET A 1 510 ? -15.570 7.791 12.088 1.00 91.75 510 MET A O 1
ATOM 3914 N N . ALA A 1 511 ? -15.838 6.444 13.864 1.00 93.00 511 ALA A N 1
ATOM 3915 C CA . ALA A 1 511 ? -17.295 6.515 13.865 1.00 93.00 511 ALA A CA 1
ATOM 3916 C C . ALA A 1 511 ? -17.812 7.924 14.211 1.00 93.00 511 ALA A C 1
ATOM 3918 O O . ALA A 1 511 ? -18.777 8.385 13.602 1.00 93.00 511 ALA A O 1
ATOM 3919 N N . ASP A 1 512 ? -17.165 8.615 15.153 1.00 91.12 512 ASP A N 1
ATOM 3920 C CA . ASP A 1 512 ? -17.528 9.979 15.550 1.00 91.12 512 ASP A CA 1
ATOM 3921 C C . ASP A 1 512 ? -17.193 11.003 14.463 1.00 91.12 512 ASP A C 1
ATOM 3923 O O . ASP A 1 512 ? -18.058 11.792 14.084 1.00 91.12 512 ASP A O 1
ATOM 3927 N N . VAL A 1 513 ? -15.981 10.951 13.896 1.00 89.62 513 VAL A N 1
ATOM 3928 C CA . VAL A 1 513 ? -15.577 11.846 12.799 1.00 89.62 513 VAL A CA 1
ATOM 3929 C C . VAL A 1 513 ? -16.429 11.606 11.554 1.00 89.62 513 VAL A C 1
ATOM 3931 O O . VAL A 1 513 ? -16.843 12.575 10.927 1.00 89.62 513 VAL A O 1
ATOM 3934 N N . ALA A 1 514 ? -16.755 10.354 11.210 1.00 90.31 514 ALA A N 1
ATOM 3935 C CA . ALA A 1 514 ? -17.628 10.064 10.073 1.00 90.31 514 ALA A CA 1
ATOM 3936 C C . ALA A 1 514 ? -19.035 10.661 10.256 1.00 90.31 514 ALA A C 1
ATOM 3938 O O . ALA A 1 514 ? -19.528 11.318 9.342 1.00 90.31 514 ALA A O 1
ATOM 3939 N N . ARG A 1 515 ? -19.652 10.506 11.440 1.00 92.50 515 ARG A N 1
ATOM 3940 C CA . ARG A 1 515 ? -20.950 11.132 11.764 1.00 92.50 515 ARG A CA 1
ATOM 3941 C C . ARG A 1 515 ? -20.877 12.658 11.686 1.00 92.50 515 ARG A C 1
ATOM 3943 O O . ARG A 1 515 ? -21.606 13.265 10.908 1.00 92.50 515 ARG A O 1
ATOM 3950 N N . SER A 1 516 ? -19.956 13.252 12.443 1.00 90.75 516 SER A N 1
ATOM 3951 C CA . SER A 1 516 ? -19.783 14.704 12.567 1.00 90.75 516 SER A CA 1
ATOM 3952 C C . SER A 1 516 ? -19.485 15.375 11.219 1.00 90.75 516 SER A C 1
ATOM 3954 O O . SER A 1 516 ? -20.084 16.395 10.880 1.00 90.75 516 SER A O 1
ATOM 3956 N N . PHE A 1 517 ? -18.625 14.766 10.394 1.00 90.19 517 PHE A N 1
ATOM 3957 C CA . PHE A 1 517 ? -18.306 15.270 9.057 1.00 90.19 517 PHE A CA 1
ATOM 3958 C C . PHE A 1 517 ? -19.485 15.147 8.082 1.00 90.19 517 PHE A C 1
ATOM 3960 O O . PHE A 1 517 ? -19.687 16.039 7.258 1.00 90.19 517 PHE A O 1
ATOM 3967 N N . THR A 1 518 ? -20.293 14.082 8.172 1.00 91.00 518 THR A N 1
ATOM 3968 C CA . THR A 1 518 ? -21.530 13.982 7.385 1.00 91.00 518 THR A CA 1
ATOM 3969 C C . THR A 1 518 ? -22.522 15.080 7.772 1.00 91.00 518 THR A C 1
ATOM 3971 O O . THR A 1 518 ? -23.004 15.789 6.891 1.00 91.00 518 THR A O 1
ATOM 3974 N N . GLU A 1 519 ? -22.794 15.238 9.068 1.00 92.06 519 GLU A N 1
ATOM 3975 C CA . GLU A 1 519 ? -23.837 16.125 9.593 1.00 92.06 519 GLU A CA 1
ATOM 3976 C C . GLU A 1 519 ? -23.500 17.615 9.435 1.00 92.06 519 GLU A C 1
ATOM 3978 O O . GLU A 1 519 ? -24.312 18.373 8.909 1.00 92.06 519 GLU A O 1
ATOM 3983 N N . HIS A 1 520 ? -22.296 18.037 9.835 1.00 88.44 520 HIS A N 1
ATOM 3984 C CA . HIS A 1 520 ? -21.922 19.458 9.887 1.00 88.44 520 HIS A CA 1
ATOM 3985 C C . HIS A 1 520 ? -21.130 19.939 8.662 1.00 88.44 520 HIS A C 1
ATOM 3987 O O . HIS A 1 520 ? -20.852 21.130 8.539 1.00 88.44 520 HIS A O 1
ATOM 3993 N N . CYS A 1 521 ? -20.752 19.045 7.742 1.00 90.50 521 CYS A N 1
ATOM 3994 C CA . CYS A 1 521 ? -20.115 19.429 6.483 1.00 90.50 521 CYS A CA 1
ATOM 3995 C C . CYS A 1 521 ? -20.884 18.882 5.278 1.00 90.50 521 CYS A C 1
ATOM 3997 O O . CYS A 1 521 ? -21.599 19.645 4.632 1.00 90.50 521 CYS A O 1
ATOM 3999 N N . VAL A 1 522 ? -20.778 17.579 4.987 1.00 90.75 522 VAL A N 1
ATOM 4000 C CA . VAL A 1 522 ? -21.162 16.997 3.683 1.00 90.75 522 VAL A CA 1
ATOM 4001 C C . VAL A 1 522 ? -22.617 17.277 3.296 1.00 90.75 522 VAL A C 1
ATOM 4003 O O . VAL A 1 522 ? -22.869 17.642 2.152 1.00 90.75 522 VAL A O 1
ATOM 4006 N N . VAL A 1 523 ? -23.567 17.160 4.231 1.00 93.56 523 VAL A N 1
ATOM 4007 C CA . VAL A 1 523 ? -25.003 17.398 3.972 1.00 93.56 523 VAL A CA 1
ATOM 4008 C C . VAL A 1 523 ? -25.312 18.851 3.575 1.00 93.56 523 VAL A C 1
ATOM 4010 O O . VAL A 1 523 ? -26.308 19.097 2.897 1.00 93.56 523 VAL A O 1
ATOM 4013 N N . GLY A 1 524 ? -24.472 19.814 3.966 1.00 89.69 524 GLY A N 1
ATOM 4014 C CA . GLY A 1 524 ? -24.676 21.240 3.699 1.00 89.69 524 GLY A CA 1
ATOM 4015 C C . GLY A 1 524 ? -23.797 21.846 2.598 1.00 89.69 524 GLY A C 1
ATOM 4016 O O . GLY A 1 524 ? -23.937 23.041 2.334 1.00 89.69 524 GLY A O 1
ATOM 4017 N N . ILE A 1 525 ? -22.907 21.069 1.965 1.00 92.25 525 ILE A N 1
ATOM 4018 C CA . ILE A 1 525 ? -22.033 21.549 0.877 1.00 92.25 525 ILE A CA 1
ATOM 4019 C C . ILE A 1 525 ? -22.867 22.038 -0.315 1.00 92.25 525 ILE A C 1
ATOM 4021 O O . ILE A 1 525 ? -23.850 21.409 -0.709 1.00 92.25 525 ILE A O 1
ATOM 4025 N N . ARG A 1 526 ? -22.433 23.140 -0.934 1.00 95.00 526 ARG A N 1
ATOM 4026 C CA . ARG A 1 526 ? -22.954 23.641 -2.217 1.00 95.00 526 ARG A CA 1
ATOM 4027 C C . ARG A 1 526 ? -21.799 23.940 -3.168 1.00 95.00 526 ARG A C 1
ATOM 4029 O O . ARG A 1 526 ? -20.701 24.235 -2.709 1.00 95.00 526 ARG A O 1
ATOM 4036 N N . ALA A 1 527 ? -22.047 23.894 -4.472 1.00 94.88 527 ALA A N 1
ATOM 4037 C CA . ALA A 1 527 ? -21.123 24.438 -5.465 1.00 94.88 527 ALA A CA 1
ATOM 4038 C C . ALA A 1 527 ? -21.346 25.952 -5.623 1.00 94.88 527 ALA A C 1
ATOM 4040 O O . ALA A 1 527 ? -22.485 26.412 -5.519 1.00 94.88 527 ALA A O 1
ATOM 4041 N N . ASP A 1 528 ? -20.287 26.714 -5.900 1.00 93.88 528 ASP A N 1
ATOM 4042 C CA . ASP A 1 528 ? -20.419 28.059 -6.473 1.00 93.88 528 ASP A CA 1
ATOM 4043 C C . ASP A 1 528 ? -20.277 27.959 -7.996 1.00 93.88 528 ASP A C 1
ATOM 4045 O O . ASP A 1 528 ? -19.185 28.043 -8.554 1.00 93.88 528 ASP A O 1
ATOM 4049 N N . GLU A 1 529 ? -21.401 27.734 -8.679 1.00 93.75 529 GLU A N 1
ATOM 4050 C CA . GLU A 1 529 ? -21.456 27.557 -10.138 1.00 93.75 529 GLU A CA 1
ATOM 4051 C C . GLU A 1 529 ? -20.793 28.736 -10.880 1.00 93.75 529 GLU A C 1
ATOM 4053 O O . GLU A 1 529 ? -20.039 28.528 -11.824 1.00 93.75 529 GLU A O 1
ATOM 4058 N N . LYS A 1 530 ? -20.933 29.968 -10.364 1.00 92.38 530 LYS A N 1
ATOM 4059 C CA . LYS A 1 530 ? -20.333 31.195 -10.935 1.00 92.38 530 LYS A CA 1
ATOM 4060 C C . LYS A 1 530 ? -18.819 31.313 -10.740 1.00 92.38 530 LYS A C 1
ATOM 4062 O O . LYS A 1 530 ? -18.223 32.303 -11.168 1.00 92.38 530 LYS A O 1
ATOM 4067 N N . ARG A 1 531 ? -18.226 30.380 -9.999 1.00 88.88 531 ARG A N 1
ATOM 4068 C CA . ARG A 1 531 ? -16.788 30.266 -9.750 1.00 88.88 531 ARG A CA 1
ATOM 4069 C C . ARG A 1 531 ? -16.170 29.078 -10.497 1.00 88.88 531 ARG A C 1
ATOM 4071 O O . ARG A 1 531 ? -14.946 29.004 -10.579 1.00 88.88 531 ARG A O 1
ATOM 4078 N N . ILE A 1 532 ? -17.015 28.179 -11.003 1.00 91.12 532 ILE A N 1
ATOM 4079 C CA . ILE A 1 532 ? -16.662 26.987 -11.780 1.00 91.12 532 ILE A CA 1
ATOM 4080 C C . ILE A 1 532 ? -16.748 27.280 -13.291 1.00 91.12 532 ILE A C 1
ATOM 4082 O O . ILE A 1 532 ? -15.895 26.792 -14.034 1.00 91.12 532 ILE A O 1
ATOM 4086 N N . ASP A 1 533 ? -17.738 28.080 -13.713 1.00 79.31 533 ASP A N 1
ATOM 4087 C CA . ASP A 1 533 ? -17.914 28.609 -15.082 1.00 79.31 533 ASP A CA 1
ATOM 4088 C C . ASP A 1 533 ? -16.946 29.769 -15.431 1.00 79.31 533 ASP A C 1
ATOM 4090 O O . ASP A 1 533 ? -16.440 29.780 -16.580 1.00 79.31 533 ASP A O 1
#

Secondary structure (DSSP, 8-state):
----TT-HHHHHHHHHHHHHHHHHHHHHHH---TT--EEEEEETTSTT-B--HHHHHHSSSEEEEEESS--EEEEE-SSEEEEEEEETTEEEEEEEEGGGEEEEEEGGGTEEEE--------------------PPPPPPPP-------------------------------------------------------SEEEEEETTEEEEEETT----HHHHHHHHH----S-BPPHHHHHHHHHHHHHHHHHHHHTTSS-HHHHHHHHHHHHHHHTTTTGGG---BSSS-TT-HHHHHHHHHHHHHHHHHTTTPPTTS--S--IIIIISTT--HHHHHHHHHHHHHHHHIIIIIHHHHHHHHHHHHHHHHHT----SSTTS--TTS-TTHHHHHHHHHHHHH-S-----S-SSHHHH--HHHHHHHHHHHHHHHHHHHHHHHHHHHT--SSSS---EEPP--SS-----THHHHHHHHHHHHHHH--BTTB-S-HHHHHHHHHHHHHHHHHHHHHHHHHTGGG-EE-HHHH-

Foldseek 3Di:
DDDPAAFPFVVVVLVVLVVVLVQLVCCQVPNDPDQWKKWWKFFCPDPFKDWDPVVCVVQVTIDIDMRGDDKDPFAGDSFWTWIWDADVNRIIIIIGGSLGTQKMAIVVVRDIDGRAEDDDDDDDDDDDDDDDDDDDDDDDDDDDDDDDDDDDDDDDDDDDDHHDDDGHHDDDDDDDDDDDDDDDDDDDDDDDDPDDPQWDWAADPVGTDTHGQPAQFGDLLVVQVVPQPDDQAFDDLLLLLLLLVVLLVVLVVCVVVVNADPLLSVLLNVQSVCSNVVVRVVLRRHHPRTDPLCQSSNRSSLRNSQQSSQVVVVHHRNPCPPHHSCSRSQNPHGSNVSNVSSVVSSVCCCCPPPVVVVVVVVVVVVVVVCVVPDAAACDDLRGCPPPDPCCQQVVQVVVCVVVVNNGGRDPGSQCVFQFDVVLLVVLVVLVVVLVVVVVVVVVQCQCCPDDPPGLNQKDWADDDDDDDDDSVLSVVLSVQLVVQRVPGDRRHSPSVVSSVVSSVVSVVVVVVCVVCCVPRTVVPMDGPVVSVD